Protein AF-E0IGD2-F1 (afdb_monomer_lite)

Structure (mmCIF, N/CA/C/O backbone):
data_AF-E0IGD2-F1
#
_entry.id   AF-E0IGD2-F1
#
loop_
_atom_site.group_PDB
_atom_site.id
_atom_site.type_symbol
_atom_site.label_atom_id
_atom_site.label_alt_id
_atom_site.label_comp_id
_atom_site.label_asym_id
_atom_site.label_entity_id
_atom_site.label_seq_id
_atom_site.pdbx_PDB_ins_code
_atom_site.Cartn_x
_atom_site.Cartn_y
_atom_site.Cartn_z
_atom_site.occupancy
_atom_site.B_iso_or_equiv
_atom_site.auth_seq_id
_atom_site.auth_comp_id
_atom_site.auth_asym_id
_atom_site.auth_atom_id
_atom_site.pdbx_PDB_model_num
ATOM 1 N N . MET A 1 1 ? -16.312 -42.643 -70.139 1.00 35.12 1 MET A N 1
ATOM 2 C CA . MET A 1 1 ? -14.926 -42.172 -70.344 1.00 35.12 1 MET A CA 1
ATOM 3 C C . MET A 1 1 ? -14.682 -41.000 -69.402 1.00 35.12 1 MET A C 1
ATOM 5 O O . MET A 1 1 ? -15.351 -39.991 -69.538 1.00 35.12 1 MET A O 1
ATOM 9 N N . ASN A 1 2 ? -13.821 -41.225 -68.406 1.00 37.69 2 ASN A N 1
ATOM 10 C CA . ASN A 1 2 ? -13.177 -40.308 -67.450 1.00 37.69 2 ASN A CA 1
ATOM 11 C C . ASN A 1 2 ? -13.728 -38.874 -67.311 1.00 37.69 2 ASN A C 1
ATOM 13 O O . ASN A 1 2 ? -13.378 -37.998 -68.099 1.00 37.69 2 ASN A O 1
ATOM 17 N N . SER A 1 3 ? -14.464 -38.609 -66.223 1.00 35.75 3 SER A N 1
ATOM 18 C CA . SER A 1 3 ? -14.686 -37.248 -65.721 1.00 35.75 3 SER A CA 1
ATOM 19 C C . SER A 1 3 ? -13.636 -36.893 -64.667 1.00 35.75 3 SER A C 1
ATOM 21 O O . SER A 1 3 ? -13.507 -37.558 -63.639 1.00 35.75 3 SER A O 1
ATOM 23 N N . LYS A 1 4 ? -12.889 -35.830 -64.954 1.00 35.38 4 LYS A N 1
ATOM 24 C CA . LYS A 1 4 ? -11.957 -35.152 -64.055 1.00 35.38 4 LYS A CA 1
ATOM 25 C C . LYS A 1 4 ? -12.714 -34.384 -62.957 1.00 35.38 4 LYS A C 1
ATOM 27 O O . LYS A 1 4 ? -13.709 -33.734 -63.250 1.00 35.38 4 LYS A O 1
ATOM 32 N N . SER A 1 5 ? -12.202 -34.517 -61.732 1.00 37.16 5 SER A N 1
ATOM 33 C CA . SER A 1 5 ? -12.116 -33.540 -60.628 1.00 37.16 5 SER A CA 1
ATOM 34 C C . SER A 1 5 ? -13.157 -32.416 -60.494 1.00 37.16 5 SER A C 1
ATOM 36 O O . SER A 1 5 ? -13.183 -31.500 -61.307 1.00 37.16 5 SER A O 1
ATOM 38 N N . ALA A 1 6 ? -13.837 -32.387 -59.338 1.00 32.53 6 ALA A N 1
ATOM 39 C CA . ALA A 1 6 ? -13.852 -31.255 -58.393 1.00 32.53 6 ALA A CA 1
ATOM 40 C C . ALA A 1 6 ? -14.687 -31.608 -57.142 1.00 32.53 6 ALA A C 1
ATOM 42 O O . ALA A 1 6 ? -15.872 -31.906 -57.252 1.00 32.53 6 ALA A O 1
ATOM 43 N N . VAL A 1 7 ? -14.079 -31.539 -55.955 1.00 34.47 7 VAL A N 1
ATOM 44 C CA . VAL A 1 7 ? -14.772 -31.429 -54.658 1.00 34.47 7 VAL A CA 1
ATOM 45 C C . VAL A 1 7 ? -14.242 -30.156 -53.998 1.00 34.47 7 VAL A C 1
ATOM 47 O O . VAL A 1 7 ? -13.022 -30.056 -53.847 1.00 34.47 7 VAL A O 1
ATOM 50 N N . PRO A 1 8 ? -15.087 -29.183 -53.609 1.00 38.03 8 PRO A N 1
ATOM 51 C CA . PRO A 1 8 ? -14.659 -28.076 -52.775 1.00 38.03 8 PRO A CA 1
ATOM 52 C C . PRO A 1 8 ? -14.998 -28.320 -51.294 1.00 38.03 8 PRO A C 1
ATOM 54 O O . PRO A 1 8 ? -16.136 -28.601 -50.937 1.00 38.03 8 PRO A O 1
ATOM 57 N N . ILE A 1 9 ? -13.958 -28.183 -50.466 1.00 35.94 9 ILE A N 1
ATOM 58 C CA . ILE A 1 9 ? -13.888 -27.346 -49.255 1.00 35.94 9 ILE A CA 1
ATOM 59 C C . ILE A 1 9 ? -15.023 -27.509 -48.232 1.00 35.94 9 ILE A C 1
ATOM 61 O O . ILE A 1 9 ? -16.074 -26.885 -48.343 1.00 35.94 9 ILE A O 1
ATOM 65 N N . LEU A 1 10 ? -14.724 -28.228 -47.146 1.00 32.69 10 LEU A N 1
ATOM 66 C CA . LEU A 1 10 ? -15.356 -28.032 -45.838 1.00 32.69 10 LEU A CA 1
ATOM 67 C C . LEU A 1 10 ? -14.501 -28.687 -44.743 1.00 32.69 10 LEU A C 1
ATOM 69 O O . LEU A 1 10 ? -14.788 -29.809 -44.372 1.00 32.69 10 LEU A O 1
ATOM 73 N N . VAL A 1 11 ? -13.436 -28.017 -44.278 1.00 32.72 11 VAL A N 1
ATOM 74 C CA . VAL A 1 11 ? -12.922 -28.050 -42.885 1.00 32.72 11 VAL A CA 1
ATOM 75 C C . VAL A 1 11 ? -11.927 -26.886 -42.743 1.00 32.72 11 VAL A C 1
ATOM 77 O O . VAL A 1 11 ? -10.761 -27.003 -43.100 1.00 32.72 11 VAL A O 1
ATOM 80 N N . ALA A 1 12 ? -12.382 -25.748 -42.224 1.00 33.84 12 ALA A N 1
ATOM 81 C CA . ALA A 1 12 ? -11.517 -24.663 -41.756 1.00 33.84 12 ALA A CA 1
ATOM 82 C C . ALA A 1 12 ? -12.184 -23.997 -40.546 1.00 33.84 12 ALA A C 1
ATOM 84 O O . ALA A 1 12 ? -12.635 -22.858 -40.607 1.00 33.84 12 ALA A O 1
ATOM 85 N N . SER A 1 13 ? -12.360 -24.762 -39.463 1.00 35.75 13 SER A N 1
ATOM 86 C CA . SER A 1 13 ? -12.941 -24.245 -38.208 1.00 35.75 13 SER A CA 1
ATOM 87 C C . SER A 1 13 ? -12.467 -24.984 -36.947 1.00 35.75 13 SER A C 1
ATOM 89 O O . SER A 1 13 ? -13.083 -24.842 -35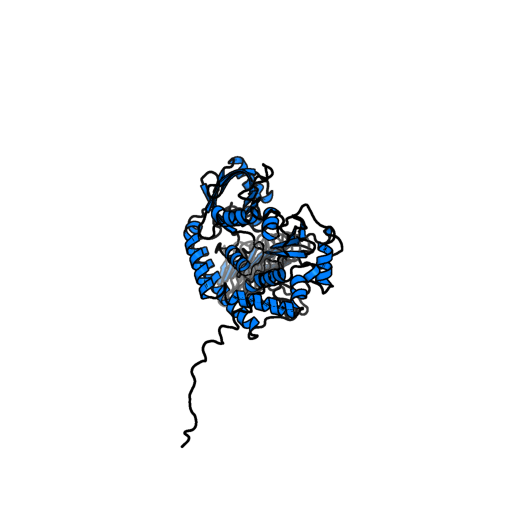.901 1.00 35.75 13 SER A O 1
ATOM 91 N N . MET A 1 14 ? -11.391 -25.781 -37.012 1.00 32.88 14 MET A N 1
ATOM 92 C CA . MET A 1 14 ? -10.919 -26.585 -35.864 1.00 32.88 14 MET A CA 1
ATOM 93 C C . MET A 1 14 ? -9.399 -26.544 -35.629 1.00 32.88 14 MET A C 1
ATOM 95 O O . MET A 1 14 ? -8.869 -27.399 -34.933 1.00 32.88 14 MET A O 1
ATOM 99 N N . ILE A 1 15 ? -8.682 -25.555 -36.177 1.00 36.12 15 ILE A N 1
ATOM 100 C CA . ILE A 1 15 ? -7.218 -25.434 -35.978 1.00 36.12 15 ILE A CA 1
ATOM 101 C C . ILE A 1 15 ? -6.814 -24.140 -35.239 1.00 36.12 15 ILE A C 1
ATOM 103 O O . ILE A 1 15 ? -5.686 -24.024 -34.780 1.00 36.12 15 ILE A O 1
ATOM 107 N N . ILE A 1 16 ? -7.741 -23.206 -34.989 1.00 35.41 16 ILE A N 1
ATOM 108 C CA . ILE A 1 16 ? -7.449 -21.991 -34.193 1.00 35.41 16 ILE A CA 1
ATOM 109 C C . ILE A 1 16 ? -7.621 -22.228 -32.675 1.00 35.41 16 ILE A C 1
ATOM 111 O O . ILE A 1 16 ? -7.078 -21.486 -31.867 1.00 35.41 16 ILE A O 1
ATOM 115 N N . ALA A 1 17 ? -8.270 -23.320 -32.258 1.00 33.97 17 ALA A N 1
ATOM 116 C CA . ALA A 1 17 ? -8.464 -23.652 -30.840 1.00 33.97 17 ALA A CA 1
ATOM 117 C C . ALA A 1 17 ? -7.280 -24.396 -30.180 1.00 33.97 17 ALA A C 1
ATOM 119 O O . ALA A 1 17 ? -7.358 -24.721 -29.001 1.00 33.97 17 ALA A O 1
ATOM 120 N N . LEU A 1 18 ? -6.190 -24.670 -30.909 1.00 32.34 18 LEU A N 1
ATOM 121 C CA . LEU A 1 18 ? -5.061 -25.472 -30.404 1.00 32.34 18 LEU A CA 1
ATOM 122 C C . LEU A 1 18 ? -3.780 -24.669 -30.121 1.00 32.34 18 LEU A C 1
ATOM 124 O O . LEU A 1 18 ? -2.793 -25.249 -29.686 1.00 32.34 18 LEU A O 1
ATOM 128 N N . ILE A 1 19 ? -3.800 -23.344 -30.314 1.00 36.00 19 ILE A N 1
ATOM 129 C CA . ILE A 1 19 ? -2.676 -22.449 -29.967 1.00 36.00 19 ILE A CA 1
ATOM 130 C C . ILE A 1 19 ? -2.958 -21.643 -28.680 1.00 36.00 19 ILE A C 1
ATOM 132 O O . ILE A 1 19 ? -2.028 -21.175 -28.037 1.00 36.00 19 ILE A O 1
ATOM 136 N N . ALA A 1 20 ? -4.209 -21.582 -28.207 1.00 34.19 20 ALA A N 1
ATOM 137 C CA . ALA A 1 20 ? -4.556 -20.950 -26.924 1.00 34.19 20 ALA A CA 1
ATOM 138 C C . ALA A 1 20 ? -4.336 -21.856 -25.689 1.00 34.19 20 ALA A C 1
ATOM 140 O O . ALA A 1 20 ? -4.453 -21.395 -24.561 1.00 34.19 20 ALA A O 1
ATOM 141 N N . GLY A 1 21 ? -4.023 -23.143 -25.886 1.00 33.94 21 GLY A N 1
ATOM 142 C CA . GLY A 1 21 ? -3.900 -24.137 -24.809 1.00 33.94 21 GLY A CA 1
ATOM 143 C C . GLY A 1 21 ? -2.474 -24.462 -24.355 1.00 33.94 21 GLY A C 1
ATOM 144 O O . GLY A 1 21 ? -2.315 -25.370 -23.554 1.00 33.94 21 GLY A O 1
ATOM 145 N N . ILE A 1 22 ? -1.444 -23.780 -24.871 1.00 35.38 22 ILE A N 1
ATOM 146 C CA . ILE A 1 22 ? -0.027 -24.080 -24.557 1.00 35.38 22 ILE A CA 1
ATOM 147 C C . ILE A 1 22 ? 0.655 -22.948 -23.755 1.00 35.38 22 ILE A C 1
ATOM 149 O O . ILE A 1 22 ? 1.781 -23.105 -23.303 1.00 35.38 22 ILE A O 1
ATOM 153 N N . VAL A 1 23 ? -0.038 -21.839 -23.467 1.00 35.22 23 VAL A N 1
ATOM 154 C CA . VAL A 1 23 ? 0.501 -20.744 -22.622 1.00 35.22 23 VAL A CA 1
ATOM 155 C C . VAL A 1 23 ? 0.047 -20.851 -21.150 1.00 35.22 23 VAL A C 1
ATOM 157 O O . VAL A 1 23 ? 0.435 -20.042 -20.321 1.00 35.22 23 VAL A O 1
ATOM 160 N N . LEU A 1 24 ? -0.727 -21.880 -20.779 1.00 36.91 24 LEU A N 1
ATOM 161 C CA . LEU A 1 24 ? -1.252 -22.056 -19.410 1.00 36.91 24 LEU A CA 1
ATOM 162 C C . LEU A 1 24 ? -0.519 -23.107 -18.552 1.00 36.91 24 LEU A C 1
ATOM 164 O O . LEU A 1 24 ? -0.834 -23.231 -17.374 1.00 36.91 24 LEU A O 1
ATOM 168 N N . ASP A 1 25 ? 0.491 -23.806 -19.080 1.00 32.25 25 ASP A N 1
ATOM 169 C CA . ASP A 1 25 ? 1.256 -24.824 -18.325 1.00 32.25 25 ASP A CA 1
ATOM 170 C C . ASP A 1 25 ? 2.549 -24.287 -17.670 1.00 32.25 25 ASP A C 1
ATOM 172 O O . ASP A 1 25 ? 3.345 -25.047 -17.124 1.00 32.25 25 ASP A O 1
ATOM 176 N N . GLY A 1 26 ? 2.762 -22.966 -17.666 1.00 30.45 26 GLY A N 1
ATOM 177 C CA . GLY A 1 26 ? 3.883 -22.328 -16.958 1.00 30.45 26 GLY A CA 1
ATOM 178 C C . GLY A 1 26 ? 3.660 -22.113 -15.454 1.00 30.45 26 GLY A C 1
ATOM 179 O O . GLY A 1 26 ? 4.581 -21.688 -14.765 1.00 30.45 26 GLY A O 1
ATOM 180 N N . TRP A 1 27 ? 2.457 -22.385 -14.935 1.00 33.22 27 TRP A N 1
ATOM 181 C CA . TRP A 1 27 ? 2.048 -22.067 -13.554 1.00 33.22 27 TRP A CA 1
ATOM 182 C C . TRP A 1 27 ? 1.822 -23.296 -12.659 1.00 33.22 27 TRP A C 1
ATOM 184 O O . TRP A 1 27 ? 1.143 -23.217 -11.638 1.00 33.22 27 TRP A O 1
ATOM 194 N N . ALA A 1 28 ? 2.427 -24.436 -12.992 1.00 33.81 28 ALA A N 1
ATOM 195 C CA . ALA A 1 28 ? 2.519 -25.578 -12.088 1.00 33.81 28 ALA A CA 1
ATOM 196 C C . ALA A 1 28 ? 3.987 -25.802 -11.703 1.00 33.81 28 ALA A C 1
ATOM 198 O O . ALA A 1 28 ? 4.751 -26.443 -12.426 1.00 33.81 28 ALA A O 1
ATOM 199 N N . ARG A 1 29 ? 4.391 -25.250 -10.552 1.00 36.94 29 ARG A N 1
ATOM 200 C CA . ARG A 1 29 ? 5.671 -25.566 -9.907 1.00 36.94 29 ARG A CA 1
ATOM 201 C C . ARG A 1 29 ? 5.801 -27.085 -9.755 1.00 36.94 29 ARG A C 1
ATOM 203 O O . ARG A 1 29 ? 4.914 -27.745 -9.213 1.00 36.94 29 ARG A O 1
ATOM 210 N N . GLY A 1 30 ? 6.928 -27.620 -10.223 1.00 31.67 30 GLY A N 1
ATOM 211 C CA . GLY A 1 30 ? 7.326 -28.998 -9.985 1.00 31.67 30 GLY A CA 1
ATOM 212 C C . GLY A 1 30 ? 7.478 -29.247 -8.490 1.00 31.67 30 GLY A C 1
ATOM 213 O O . GLY A 1 30 ? 8.419 -28.768 -7.866 1.00 31.67 30 GLY A O 1
ATOM 214 N N . THR A 1 31 ? 6.555 -30.012 -7.920 1.00 35.88 31 THR A N 1
ATOM 215 C CA . THR A 1 31 ? 6.729 -30.617 -6.605 1.00 35.88 31 THR A CA 1
ATOM 216 C C . THR A 1 31 ? 7.456 -31.940 -6.808 1.00 35.88 31 THR A C 1
ATOM 218 O O . THR A 1 31 ? 6.915 -32.917 -7.325 1.00 35.88 31 THR A O 1
ATOM 221 N N . GLY A 1 32 ? 8.742 -31.950 -6.456 1.00 31.61 32 GLY A N 1
ATOM 222 C CA . GLY A 1 32 ? 9.451 -33.189 -6.182 1.00 31.61 32 GLY A CA 1
ATOM 223 C C . GLY A 1 32 ? 8.779 -33.849 -4.986 1.00 31.61 32 GLY A C 1
ATOM 224 O O . GLY A 1 32 ? 8.834 -33.334 -3.874 1.00 31.61 32 GLY A O 1
ATOM 225 N N . ASP A 1 33 ? 8.089 -34.953 -5.243 1.00 35.50 33 ASP A N 1
ATOM 226 C CA . ASP A 1 33 ? 7.346 -35.704 -4.246 1.00 35.50 33 ASP A CA 1
ATOM 227 C C . ASP A 1 33 ? 8.319 -36.264 -3.192 1.00 35.50 33 ASP A C 1
ATOM 229 O O . ASP A 1 33 ? 9.166 -37.121 -3.460 1.00 35.50 33 ASP A O 1
ATOM 233 N N . SER A 1 34 ? 8.236 -35.738 -1.977 1.00 33.06 34 SER A N 1
ATOM 234 C CA . SER A 1 34 ? 8.776 -36.357 -0.771 1.00 33.06 34 SER A CA 1
ATOM 235 C C . SER A 1 34 ? 7.765 -36.122 0.334 1.00 33.06 34 SER A C 1
ATOM 237 O O . SER A 1 34 ? 7.764 -35.105 1.020 1.00 33.06 34 SER A O 1
ATOM 239 N N . ALA A 1 35 ? 6.848 -37.080 0.442 1.00 36.38 35 ALA A N 1
ATOM 240 C CA . ALA A 1 35 ? 5.792 -37.114 1.432 1.00 36.38 35 ALA A CA 1
ATOM 241 C C . ALA A 1 35 ? 6.353 -36.983 2.859 1.00 36.38 35 ALA A C 1
ATOM 243 O O . ALA A 1 35 ? 6.870 -37.941 3.436 1.00 36.38 35 ALA A O 1
ATOM 244 N N . VAL A 1 36 ? 6.173 -35.800 3.448 1.00 32.00 36 VAL A N 1
ATOM 245 C CA . VAL A 1 36 ? 6.144 -35.600 4.897 1.00 32.00 36 VAL A CA 1
ATOM 246 C C . VAL A 1 36 ? 4.696 -35.305 5.274 1.00 32.00 36 VAL A C 1
ATOM 248 O O . VAL A 1 36 ? 4.068 -34.365 4.793 1.00 32.00 36 VAL A O 1
ATOM 251 N N . SER A 1 37 ? 4.133 -36.170 6.110 1.00 36.16 37 SER A N 1
ATOM 252 C CA . SER A 1 37 ? 2.751 -36.120 6.577 1.00 36.16 37 SER A CA 1
ATOM 253 C C . SER A 1 37 ? 2.512 -34.932 7.524 1.00 36.16 37 SER A C 1
ATOM 255 O O . SER A 1 37 ? 2.534 -35.102 8.743 1.00 36.16 37 SER A O 1
ATOM 257 N N . GLY A 1 38 ? 2.280 -33.742 6.962 1.00 32.19 38 GLY A N 1
ATOM 258 C CA . GLY A 1 38 ? 1.863 -32.530 7.690 1.00 32.19 38 GLY A CA 1
ATOM 259 C C . GLY A 1 38 ? 0.858 -31.626 6.951 1.00 32.19 38 GLY A C 1
ATOM 260 O O . GLY A 1 38 ? 0.376 -30.658 7.525 1.00 32.19 38 GLY A O 1
ATOM 261 N N . GLY A 1 39 ? 0.497 -31.936 5.699 1.00 30.78 39 GLY A N 1
ATOM 262 C CA . GLY A 1 39 ? -0.170 -30.996 4.781 1.00 30.78 39 GLY A CA 1
ATOM 263 C C . GLY A 1 39 ? -1.682 -30.769 4.936 1.00 30.78 39 GLY A C 1
ATOM 264 O O . GLY A 1 39 ? -2.257 -30.035 4.140 1.00 30.78 39 GLY A O 1
ATOM 265 N N . THR A 1 40 ? -2.363 -31.372 5.914 1.00 38.41 40 THR A N 1
ATOM 266 C CA . THR A 1 40 ? -3.832 -31.261 6.041 1.00 38.41 40 THR A CA 1
ATOM 267 C C . THR A 1 40 ? -4.317 -30.069 6.881 1.00 38.41 40 THR A C 1
ATOM 269 O O . THR A 1 40 ? -5.513 -29.795 6.877 1.00 38.41 40 THR A O 1
ATOM 272 N N . SER A 1 41 ? -3.437 -29.345 7.587 1.00 54.59 41 SER A N 1
ATOM 273 C CA . SER A 1 41 ? -3.819 -28.245 8.496 1.00 54.59 41 SER A CA 1
ATOM 274 C C . SER A 1 41 ? -3.739 -26.839 7.877 1.00 54.59 41 SER A C 1
ATOM 276 O O . SER A 1 41 ? -4.621 -26.023 8.126 1.00 54.59 41 SER A O 1
ATOM 278 N N . ALA A 1 42 ? -2.734 -26.538 7.046 1.00 53.31 42 ALA A N 1
ATOM 279 C CA . ALA A 1 42 ? -2.535 -25.186 6.496 1.00 53.31 42 ALA A CA 1
ATOM 280 C C . ALA A 1 42 ? -3.573 -24.801 5.419 1.00 53.31 42 ALA A C 1
ATOM 282 O O . ALA A 1 42 ? -4.093 -23.682 5.417 1.00 53.31 42 ALA A O 1
ATOM 283 N N . ALA A 1 43 ? -3.938 -25.744 4.542 1.00 52.31 43 ALA A N 1
ATOM 284 C CA . ALA A 1 43 ? -4.973 -25.533 3.527 1.00 52.31 43 ALA A CA 1
ATOM 285 C C . ALA A 1 43 ? -6.368 -25.343 4.157 1.00 52.31 43 ALA A C 1
ATOM 287 O O . ALA A 1 43 ? -7.087 -24.416 3.793 1.00 52.31 43 ALA A O 1
ATOM 288 N N . ALA A 1 44 ? -6.706 -26.146 5.174 1.00 52.81 44 ALA A N 1
ATOM 289 C CA . ALA A 1 44 ? -7.969 -26.034 5.909 1.00 52.81 44 ALA A CA 1
ATOM 290 C C . ALA A 1 44 ? -8.102 -24.691 6.654 1.00 52.81 44 ALA A C 1
ATOM 292 O O . ALA A 1 44 ? -9.181 -24.101 6.669 1.00 52.81 44 ALA A O 1
ATOM 293 N N . ASN A 1 45 ? -7.003 -24.170 7.213 1.00 74.06 45 ASN A N 1
ATOM 294 C CA . ASN A 1 45 ? -6.990 -22.842 7.830 1.00 74.06 45 ASN A CA 1
ATOM 295 C C . ASN A 1 45 ? -7.175 -21.726 6.787 1.00 74.06 45 ASN A C 1
ATOM 297 O O . ASN A 1 45 ? -7.811 -20.721 7.076 1.00 74.06 45 ASN A O 1
ATOM 301 N N . THR A 1 46 ? -6.666 -21.894 5.562 1.00 79.25 46 THR A N 1
ATOM 302 C CA . THR A 1 46 ? -6.793 -20.877 4.502 1.00 79.25 46 THR A CA 1
ATOM 303 C C . THR A 1 46 ? -8.249 -20.667 4.086 1.00 79.25 46 THR A C 1
ATOM 305 O O . THR A 1 46 ? -8.706 -19.526 4.059 1.00 79.25 46 THR A O 1
ATOM 308 N N . GLU A 1 47 ? -8.985 -21.751 3.829 1.00 85.12 47 GLU A N 1
ATOM 309 C CA . GLU A 1 47 ? -10.408 -21.685 3.464 1.00 85.12 47 GLU A CA 1
ATOM 310 C C . GLU A 1 47 ? -11.263 -21.094 4.593 1.00 85.12 47 GLU A C 1
ATOM 312 O O . GLU A 1 47 ? -12.146 -20.273 4.347 1.00 85.12 47 GLU A O 1
ATOM 317 N N . GLN A 1 48 ? -10.974 -21.467 5.845 1.00 89.25 48 GLN A N 1
ATOM 318 C CA . GLN A 1 48 ? -11.650 -20.895 7.011 1.00 89.25 48 GLN A CA 1
ATOM 319 C C . GLN A 1 48 ? -11.397 -19.395 7.134 1.00 89.25 48 GLN A C 1
ATOM 321 O O . GLN A 1 48 ? -12.326 -18.637 7.397 1.00 89.25 48 GLN A O 1
ATOM 326 N N . LEU A 1 49 ? -10.167 -18.935 6.892 1.00 93.88 49 LEU A N 1
ATOM 327 C CA . LEU A 1 49 ? -9.875 -17.506 6.893 1.00 93.88 49 LEU A CA 1
ATOM 328 C C . LEU A 1 49 ? -10.674 -16.753 5.832 1.00 93.88 49 LEU A C 1
ATOM 330 O O . LEU A 1 49 ? -11.181 -15.681 6.142 1.00 93.88 49 LEU A O 1
ATOM 334 N N . ASP A 1 50 ? -10.847 -17.299 4.630 1.00 93.38 50 ASP A N 1
ATOM 335 C CA . ASP A 1 50 ? -11.627 -16.644 3.570 1.00 93.38 50 ASP A CA 1
ATOM 336 C C . ASP A 1 50 ? -13.138 -16.626 3.856 1.00 93.38 50 ASP A C 1
ATOM 338 O O . ASP A 1 50 ? -13.836 -15.697 3.450 1.00 93.38 50 ASP A O 1
ATOM 342 N N . HIS A 1 51 ? -13.647 -17.615 4.596 1.00 92.50 51 HIS A N 1
ATOM 343 C CA . HIS A 1 51 ? -15.067 -17.714 4.942 1.00 92.50 51 HIS A CA 1
ATOM 344 C C . HIS A 1 51 ? -15.451 -16.974 6.237 1.00 92.50 51 HIS A C 1
ATOM 346 O O . HIS A 1 51 ? -16.559 -16.435 6.337 1.00 92.50 51 HIS A O 1
ATOM 352 N N . ASP A 1 52 ? -14.555 -16.935 7.226 1.00 94.62 52 ASP A N 1
ATOM 353 C CA . ASP A 1 52 ? -14.868 -16.464 8.579 1.00 94.62 52 ASP A CA 1
ATOM 354 C C . ASP A 1 52 ? -14.200 -15.129 8.935 1.00 94.62 52 ASP A C 1
ATOM 356 O O . ASP A 1 52 ? -14.740 -14.391 9.760 1.00 94.62 52 ASP A O 1
ATOM 360 N N . VAL A 1 53 ? -13.064 -14.780 8.318 1.00 96.62 53 VAL A N 1
ATOM 361 C CA . VAL A 1 53 ? -12.298 -13.565 8.657 1.00 96.62 53 VAL A CA 1
ATOM 362 C C . VAL A 1 53 ? -12.282 -12.581 7.487 1.00 96.62 53 VAL A C 1
ATOM 364 O O . VAL A 1 53 ? -12.794 -11.465 7.582 1.00 96.62 53 VAL A O 1
ATOM 367 N N . PHE A 1 54 ? -11.742 -13.005 6.349 1.00 97.44 54 PHE A N 1
ATOM 368 C CA . PHE A 1 54 ? -11.502 -12.184 5.170 1.00 97.44 54 PHE A CA 1
ATOM 369 C C . PHE A 1 54 ? -12.565 -12.366 4.084 1.00 97.44 54 PHE A C 1
ATOM 371 O O . PHE A 1 54 ? -12.261 -12.549 2.906 1.00 97.44 54 PHE A O 1
ATOM 378 N N . VAL A 1 55 ? -13.831 -12.262 4.488 1.00 96.69 55 VAL A N 1
ATOM 379 C CA . VAL A 1 55 ? -14.971 -12.468 3.591 1.00 96.69 55 VAL A CA 1
ATOM 380 C C . VAL A 1 55 ? -15.076 -11.344 2.558 1.00 96.69 55 VAL A C 1
ATOM 382 O O . VAL A 1 55 ? -15.139 -10.167 2.910 1.00 96.69 55 VAL A O 1
ATOM 385 N N . LYS A 1 56 ? -15.090 -11.698 1.268 1.00 93.38 56 LYS A N 1
ATOM 386 C CA . LYS A 1 56 ? -15.030 -10.730 0.155 1.00 93.38 56 LYS A CA 1
ATOM 387 C C . LYS A 1 56 ? -16.391 -10.222 -0.320 1.00 93.38 56 LYS A C 1
ATOM 389 O O . LYS A 1 56 ? -16.450 -9.185 -0.977 1.00 93.38 56 LYS A O 1
ATOM 394 N N . ASP A 1 57 ? -17.467 -10.957 -0.047 1.00 93.75 57 ASP A N 1
ATOM 395 C CA . ASP A 1 57 ? -18.814 -10.696 -0.572 1.00 93.75 57 ASP A CA 1
ATOM 396 C C . ASP A 1 57 ? -19.786 -10.101 0.463 1.00 93.75 57 ASP A C 1
ATOM 398 O O . ASP A 1 57 ? -20.925 -9.777 0.127 1.00 93.75 57 ASP A O 1
ATOM 402 N N . LYS A 1 58 ? -19.334 -9.901 1.707 1.00 96.19 58 LYS A N 1
ATOM 403 C CA . LYS A 1 58 ? -20.073 -9.205 2.768 1.00 96.19 58 LYS A CA 1
ATOM 404 C C . LYS A 1 58 ? -19.124 -8.410 3.664 1.00 96.19 58 LYS A C 1
ATOM 406 O O . LYS A 1 58 ? -17.958 -8.761 3.810 1.00 96.19 58 LYS A O 1
ATOM 411 N N . VAL A 1 59 ? -19.651 -7.378 4.315 1.00 98.19 59 VAL A N 1
ATOM 412 C CA . VAL A 1 59 ? -18.958 -6.674 5.403 1.00 98.19 59 VAL A CA 1
ATOM 413 C C . VAL A 1 59 ? -19.221 -7.422 6.708 1.00 98.19 59 VAL A C 1
ATOM 415 O O . VAL A 1 59 ? -20.377 -7.722 7.013 1.00 98.19 59 VAL A O 1
ATOM 418 N N . VAL A 1 60 ? -18.171 -7.732 7.471 1.00 97.75 60 VAL A N 1
ATOM 419 C CA . VAL A 1 60 ? -18.301 -8.406 8.777 1.00 97.75 60 VAL A CA 1
ATOM 420 C C . VAL A 1 60 ? -18.087 -7.440 9.937 1.00 97.75 60 VAL A C 1
ATOM 422 O O . VAL A 1 60 ? -17.440 -6.404 9.794 1.00 97.75 60 VAL A O 1
ATOM 425 N N . ASP A 1 61 ? -18.619 -7.783 11.105 1.00 98.50 61 ASP A N 1
ATOM 426 C CA . ASP A 1 61 ? -18.479 -6.954 12.299 1.00 98.50 61 ASP A CA 1
ATOM 427 C C . ASP A 1 61 ? -17.293 -7.414 13.154 1.00 98.50 61 ASP A C 1
ATOM 429 O O . ASP A 1 61 ? -17.122 -8.604 13.435 1.00 98.50 61 ASP A O 1
ATOM 433 N N . VAL A 1 62 ? -16.512 -6.446 13.627 1.00 98.81 62 VAL A N 1
ATOM 434 C CA . VAL A 1 62 ? -15.454 -6.621 14.623 1.00 98.81 62 VAL A CA 1
ATOM 435 C C . VAL A 1 62 ? -15.855 -5.834 15.860 1.00 98.81 62 VAL A C 1
ATOM 437 O O . VAL A 1 62 ? -15.797 -4.605 15.869 1.00 98.81 62 VAL A O 1
ATOM 440 N N . LYS A 1 63 ? -16.290 -6.533 16.910 1.00 98.88 63 LYS A N 1
ATOM 441 C CA . LYS A 1 63 ? -16.740 -5.906 18.158 1.00 98.88 63 LYS A CA 1
ATOM 442 C C . LYS A 1 63 ? -15.643 -5.987 19.203 1.00 98.88 63 LYS A C 1
ATOM 444 O O . LYS A 1 63 ? -15.188 -7.070 19.553 1.00 98.88 63 LYS A O 1
ATOM 449 N N . ILE A 1 64 ? -15.248 -4.838 19.720 1.00 98.88 64 ILE A N 1
ATOM 450 C CA . ILE A 1 64 ? -14.145 -4.667 20.654 1.00 98.88 64 ILE A CA 1
ATOM 451 C C . ILE A 1 64 ? -14.739 -4.196 21.977 1.00 98.88 64 ILE A C 1
ATOM 453 O O . ILE A 1 64 ? -15.410 -3.169 22.037 1.00 98.88 64 ILE A O 1
ATOM 457 N N . THR A 1 65 ? -14.519 -4.966 23.036 1.00 98.88 65 THR A N 1
ATOM 458 C CA . THR A 1 65 ? -14.881 -4.600 24.408 1.00 98.88 65 THR A CA 1
ATOM 459 C C . THR A 1 65 ? -13.602 -4.307 25.173 1.00 98.88 65 THR A C 1
ATOM 461 O O . THR A 1 65 ? -12.748 -5.181 25.313 1.00 98.88 65 THR A O 1
ATOM 464 N N . ILE A 1 66 ? -13.462 -3.076 25.643 1.00 98.81 66 ILE A N 1
ATOM 465 C CA . ILE A 1 66 ? -12.255 -2.558 26.290 1.00 98.81 66 ILE A CA 1
ATOM 466 C C . ILE A 1 66 ? -12.664 -1.608 27.414 1.00 98.81 66 ILE A C 1
ATOM 468 O O . ILE A 1 66 ? -13.700 -0.946 27.325 1.00 98.81 66 ILE A O 1
ATOM 472 N N . ASP A 1 67 ? -11.858 -1.541 28.472 1.00 98.62 67 ASP A N 1
ATOM 473 C CA . ASP A 1 67 ? -12.046 -0.539 29.518 1.00 98.62 67 ASP A CA 1
ATOM 474 C C . ASP A 1 67 ? -12.092 0.877 28.892 1.00 98.62 67 ASP A C 1
ATOM 476 O O . ASP A 1 67 ? -11.188 1.226 28.123 1.00 98.62 67 ASP A O 1
ATOM 480 N N . PRO A 1 68 ? -13.148 1.678 29.138 1.00 98.44 68 PRO A N 1
ATOM 481 C CA . PRO A 1 68 ? -13.288 2.993 28.518 1.00 98.44 68 PRO A CA 1
ATOM 482 C C . PRO A 1 68 ? -12.124 3.947 28.807 1.00 98.44 68 PRO A C 1
ATOM 484 O O . PRO A 1 68 ? -11.749 4.710 27.917 1.00 98.44 68 PRO A O 1
ATOM 487 N N . ASP A 1 69 ? -11.530 3.882 30.002 1.00 98.50 69 ASP A N 1
ATOM 488 C CA . ASP A 1 69 ? -10.413 4.745 30.387 1.00 98.50 69 ASP A CA 1
ATOM 489 C C . ASP A 1 69 ? -9.125 4.306 29.671 1.00 98.50 69 ASP A C 1
ATOM 491 O O . ASP A 1 69 ? -8.368 5.149 29.189 1.00 98.50 69 ASP A O 1
ATOM 495 N N . GLU A 1 70 ? -8.898 2.996 29.512 1.00 98.44 70 GLU A N 1
ATOM 496 C CA . GLU A 1 70 ? -7.775 2.472 28.716 1.00 98.44 70 GLU A CA 1
ATOM 497 C C . GLU A 1 70 ? -7.920 2.808 27.227 1.00 98.44 70 GLU A C 1
ATOM 499 O O . GLU A 1 70 ? -6.937 3.164 26.571 1.00 98.44 70 GLU A O 1
ATOM 504 N N . PHE A 1 71 ? -9.140 2.731 26.681 1.00 98.31 71 PHE A N 1
ATOM 505 C CA . PHE A 1 71 ? -9.402 3.125 25.297 1.00 98.31 71 PHE A CA 1
ATOM 506 C C . PHE A 1 71 ? -9.151 4.618 25.097 1.00 98.31 71 PHE A C 1
ATOM 508 O O . PHE A 1 71 ? -8.425 4.988 24.176 1.00 98.31 71 PHE A O 1
ATOM 515 N N . GLN A 1 72 ? -9.676 5.469 25.982 1.00 97.75 72 GLN A N 1
ATOM 516 C CA . GLN A 1 72 ? -9.429 6.907 25.915 1.00 97.75 72 GLN A CA 1
ATOM 517 C C . GLN A 1 72 ? -7.937 7.225 26.070 1.00 97.75 72 GLN A C 1
ATOM 519 O O . GLN A 1 72 ? -7.393 7.993 25.282 1.00 97.75 72 GLN A O 1
ATOM 524 N N . SER A 1 73 ? -7.245 6.570 27.006 1.00 98.12 73 SER A N 1
ATOM 525 C CA . SER A 1 73 ? -5.798 6.714 27.191 1.00 98.12 73 SER A CA 1
ATOM 526 C C . SER A 1 73 ? -5.011 6.354 25.927 1.00 98.12 73 SER A C 1
ATOM 528 O O . SER A 1 73 ? -4.072 7.067 25.563 1.00 98.12 73 SER A O 1
ATOM 530 N N . MET A 1 74 ? -5.409 5.288 25.225 1.00 98.19 74 MET A N 1
ATOM 531 C CA . MET A 1 74 ? -4.822 4.909 23.940 1.00 98.19 74 MET A CA 1
ATOM 532 C C . MET A 1 74 ? -5.043 5.987 22.870 1.00 98.19 74 MET A C 1
ATOM 534 O O . MET A 1 74 ? -4.130 6.239 22.089 1.00 98.19 74 MET A O 1
ATOM 538 N N . LEU A 1 75 ? -6.214 6.632 22.820 1.00 96.88 75 LEU A N 1
ATOM 539 C CA . LEU A 1 75 ? -6.482 7.713 21.863 1.00 96.88 75 LEU A CA 1
ATOM 540 C C . LEU A 1 75 ? -5.695 8.988 22.199 1.00 96.88 75 LEU A C 1
ATOM 542 O O . LEU A 1 75 ? -5.069 9.570 21.314 1.00 96.88 75 LEU A O 1
ATOM 546 N N . ASP A 1 76 ? -5.662 9.379 23.473 1.00 96.44 76 ASP A N 1
ATOM 547 C CA . ASP A 1 76 ? -4.934 10.560 23.954 1.00 96.44 76 ASP A CA 1
ATOM 548 C C . ASP A 1 76 ? -3.418 10.427 23.733 1.00 96.44 76 ASP A C 1
ATOM 550 O O . ASP A 1 76 ? -2.717 11.413 23.503 1.00 96.44 76 ASP A O 1
ATOM 554 N N . ASN A 1 77 ? -2.911 9.191 23.764 1.00 97.12 77 ASN A N 1
ATOM 555 C CA . ASN A 1 77 ? -1.503 8.856 23.566 1.00 97.12 77 ASN A CA 1
ATOM 556 C C . ASN A 1 77 ? -1.277 8.057 22.275 1.00 97.12 77 ASN A C 1
ATOM 558 O O . ASN A 1 77 ? -0.355 7.245 22.204 1.00 97.12 77 ASN A O 1
ATOM 562 N N . ALA A 1 78 ? -2.084 8.290 21.234 1.00 97.25 78 ALA A N 1
ATOM 563 C CA . ALA A 1 78 ? -2.101 7.467 20.021 1.00 97.25 78 ALA A CA 1
ATOM 564 C C . ALA A 1 78 ? -0.725 7.279 19.354 1.00 97.25 78 ALA A C 1
ATOM 566 O O . ALA A 1 78 ? -0.455 6.212 18.801 1.00 97.25 78 ALA A O 1
ATOM 567 N N . SER A 1 79 ? 0.163 8.277 19.422 1.00 96.75 79 SER A N 1
ATOM 568 C CA . SER A 1 79 ? 1.529 8.198 18.874 1.00 96.75 79 SER A CA 1
ATOM 569 C C . SER A 1 79 ? 2.453 7.228 19.618 1.00 96.75 79 SER A C 1
ATOM 571 O O . SER A 1 79 ? 3.504 6.881 19.088 1.00 96.75 79 SER A O 1
ATOM 573 N N . ALA A 1 80 ? 2.106 6.820 20.842 1.00 97.44 80 ALA A N 1
ATOM 574 C CA . ALA A 1 80 ? 2.893 5.865 21.618 1.00 97.44 80 ALA A CA 1
ATOM 575 C C . ALA A 1 80 ? 2.735 4.426 21.104 1.00 97.44 80 ALA A C 1
ATOM 577 O O . ALA A 1 80 ? 3.598 3.596 21.377 1.00 97.44 80 ALA A O 1
ATOM 578 N N . GLU A 1 81 ? 1.656 4.136 20.363 1.00 97.81 81 GLU A N 1
ATOM 579 C CA . GLU A 1 81 ? 1.354 2.799 19.839 1.00 97.81 81 GLU A CA 1
ATOM 580 C C . GLU A 1 81 ? 1.416 1.709 20.937 1.00 97.81 81 GLU A C 1
ATOM 582 O O . GLU A 1 81 ? 1.901 0.600 20.712 1.00 97.81 81 GLU A O 1
ATOM 587 N N . GLU A 1 82 ? 0.936 2.022 22.144 1.00 98.06 82 GLU A N 1
ATOM 588 C CA . GLU A 1 82 ? 0.922 1.093 23.278 1.00 98.06 82 GLU A CA 1
ATOM 589 C C . GLU A 1 82 ? -0.252 0.114 23.161 1.00 98.06 82 GLU A C 1
ATOM 591 O O . GLU A 1 82 ? -1.390 0.520 22.914 1.00 98.06 82 GLU A O 1
ATOM 596 N N . PHE A 1 83 ? 0.017 -1.181 23.346 1.00 98.56 83 PHE A N 1
ATOM 597 C CA . PHE A 1 83 ? -1.032 -2.196 23.392 1.00 98.56 83 PHE A CA 1
ATOM 598 C C . PHE A 1 83 ? -1.850 -2.108 24.677 1.00 98.56 83 PHE A C 1
ATOM 600 O O . PHE A 1 83 ? -1.302 -2.076 25.779 1.00 98.56 83 PHE A O 1
ATOM 607 N N . LYS A 1 84 ? -3.172 -2.150 24.510 1.00 98.56 84 LYS A N 1
ATOM 608 C CA . LYS A 1 84 ? -4.167 -2.338 25.563 1.00 98.56 84 LYS A CA 1
ATOM 609 C C . LYS A 1 84 ? -4.850 -3.694 25.395 1.00 98.56 84 LYS A C 1
ATOM 611 O O . LYS A 1 84 ? -5.033 -4.167 24.275 1.00 98.56 84 LYS A O 1
ATOM 616 N N . SER A 1 85 ? -5.243 -4.322 26.501 1.00 98.56 85 SER A N 1
ATOM 617 C CA . SER A 1 85 ? -5.990 -5.585 26.478 1.00 98.56 85 SER A CA 1
ATOM 618 C C . SER A 1 85 ? -7.471 -5.329 26.219 1.00 98.56 85 SER A C 1
ATOM 620 O O . SER A 1 85 ? -8.096 -4.522 26.904 1.00 98.56 85 SER A O 1
ATOM 622 N N . ALA A 1 86 ? -8.048 -6.075 25.283 1.00 98.75 86 ALA A N 1
ATOM 623 C CA . ALA A 1 86 ? -9.463 -6.046 24.948 1.00 98.75 86 ALA A CA 1
ATOM 624 C C . ALA A 1 86 ? -10.002 -7.465 24.722 1.00 98.75 86 ALA A C 1
ATOM 626 O O . ALA A 1 86 ? -9.259 -8.414 24.474 1.00 98.75 86 ALA A O 1
ATOM 627 N N . THR A 1 87 ? -11.319 -7.601 24.772 1.00 98.88 87 THR A N 1
ATOM 628 C CA . THR A 1 87 ? -12.033 -8.748 24.213 1.00 98.88 87 THR A CA 1
ATOM 629 C C . THR A 1 87 ? -12.483 -8.389 22.803 1.00 98.88 87 THR A C 1
ATOM 631 O O . THR A 1 87 ? -13.114 -7.351 22.604 1.00 98.88 87 THR A O 1
ATOM 634 N N . VAL A 1 88 ? -12.196 -9.248 21.828 1.00 98.81 88 VAL A N 1
ATOM 635 C CA . VAL A 1 88 ? -12.582 -9.055 20.426 1.00 98.81 88 VAL A CA 1
ATOM 636 C C . VAL A 1 88 ? -13.503 -10.188 19.988 1.00 98.81 88 VAL A C 1
ATOM 638 O O . VAL A 1 88 ? -13.148 -11.357 20.078 1.00 98.81 88 VAL A O 1
ATOM 641 N N . GLU A 1 89 ? -14.685 -9.844 19.487 1.00 98.75 89 GLU A N 1
ATOM 642 C CA . GLU A 1 89 ? -15.568 -10.743 18.743 1.00 98.75 89 GLU A CA 1
ATOM 643 C C . GLU A 1 89 ? -15.452 -10.406 17.252 1.00 98.75 89 GLU A C 1
ATOM 645 O O . GLU A 1 89 ? -16.000 -9.405 16.788 1.00 98.75 89 GLU A O 1
ATOM 650 N N . TYR A 1 90 ? -14.704 -11.225 16.510 1.00 98.38 90 TYR A N 1
ATOM 651 C CA . TYR A 1 90 ? -14.489 -11.078 15.073 1.00 98.38 90 TYR A CA 1
ATOM 652 C C . TYR A 1 90 ? -15.468 -11.987 14.329 1.00 98.38 90 TYR A C 1
ATOM 654 O O . TYR A 1 90 ? -15.324 -13.207 14.372 1.00 98.38 90 TYR A O 1
ATOM 662 N N . ASN A 1 91 ? -16.488 -11.411 13.686 1.00 97.06 91 ASN A N 1
ATOM 663 C CA . ASN A 1 91 ? -17.509 -12.158 12.940 1.00 97.06 91 ASN A CA 1
ATOM 664 C C . ASN A 1 91 ? -18.123 -13.331 13.749 1.00 97.06 91 ASN A C 1
ATOM 666 O O . ASN A 1 91 ? -18.329 -14.432 13.245 1.00 97.06 91 ASN A O 1
ATOM 670 N N . GLY A 1 92 ? -18.378 -13.104 15.043 1.00 96.38 92 GLY A N 1
ATOM 671 C CA . GLY A 1 92 ? -18.920 -14.104 15.974 1.00 96.38 92 GLY A CA 1
ATOM 672 C C . GLY A 1 92 ? -17.879 -14.975 16.692 1.00 96.38 92 GLY A C 1
ATOM 673 O O . GLY A 1 92 ? -18.234 -15.673 17.642 1.00 96.38 92 GLY A O 1
ATOM 674 N N . ILE A 1 93 ? -16.599 -14.912 16.311 1.00 97.50 93 ILE A N 1
ATOM 675 C CA . ILE A 1 93 ? -15.505 -15.609 16.999 1.00 97.50 93 ILE A CA 1
ATOM 676 C C . ILE A 1 93 ? -14.973 -14.710 18.111 1.00 97.50 93 ILE A C 1
ATOM 678 O O . ILE A 1 93 ? -14.341 -13.689 17.849 1.00 97.50 93 ILE A O 1
ATOM 682 N N . LYS A 1 94 ? -15.228 -15.090 19.363 1.00 98.25 94 LYS A N 1
ATOM 683 C CA . LYS A 1 94 ? -14.818 -14.320 20.539 1.00 98.25 94 LYS A CA 1
ATOM 684 C C . LYS A 1 94 ? -13.465 -14.784 21.081 1.00 98.25 94 LYS A C 1
ATOM 686 O O . LYS A 1 94 ? -13.306 -15.959 21.403 1.00 98.25 94 LYS A O 1
ATOM 691 N N . LEU A 1 95 ? -12.540 -13.842 21.248 1.00 98.44 95 LEU A N 1
ATOM 692 C CA . LEU A 1 95 ? -11.252 -14.015 21.914 1.00 98.44 95 LEU A CA 1
ATOM 693 C C . LEU A 1 95 ? -11.093 -12.965 23.017 1.00 98.44 95 LEU A C 1
ATOM 695 O O . LEU A 1 95 ? -11.343 -11.778 22.804 1.00 98.44 95 LEU A O 1
ATOM 699 N N . ASP A 1 96 ? -10.675 -13.408 24.197 1.00 98.38 96 ASP A N 1
ATOM 700 C CA . ASP A 1 96 ? -10.335 -12.533 25.318 1.00 98.38 96 ASP A CA 1
ATOM 701 C C . ASP A 1 96 ? -8.825 -12.262 25.341 1.00 98.38 96 ASP A C 1
ATOM 703 O O . ASP A 1 96 ? -8.036 -13.079 24.861 1.00 98.38 96 ASP A O 1
ATOM 707 N N . ASN A 1 97 ? -8.436 -11.129 25.936 1.00 98.44 97 ASN A N 1
ATOM 708 C CA . ASN A 1 97 ? -7.043 -10.689 26.075 1.00 98.44 97 ASN A CA 1
ATOM 709 C C . ASN A 1 97 ? -6.300 -10.506 24.742 1.00 98.44 97 ASN A C 1
ATOM 711 O O . ASN A 1 97 ? -5.111 -10.799 24.631 1.00 98.44 97 ASN A O 1
ATOM 715 N N . VAL A 1 98 ? -6.994 -9.955 23.749 1.00 98.81 98 VAL A N 1
ATOM 716 C CA . VAL A 1 98 ? -6.400 -9.504 22.490 1.00 98.81 98 VAL A CA 1
ATOM 717 C C . VAL A 1 98 ? -5.755 -8.137 22.703 1.00 98.81 98 VAL A C 1
ATOM 719 O O . VAL A 1 98 ? -6.365 -7.236 23.283 1.00 98.81 98 VAL A O 1
ATOM 722 N N . GLY A 1 99 ? -4.531 -7.961 22.214 1.00 98.81 99 GLY A N 1
ATOM 723 C CA . GLY A 1 99 ? -3.873 -6.661 22.152 1.00 98.81 99 GLY A CA 1
ATOM 724 C C . GLY A 1 99 ? -4.484 -5.774 21.077 1.00 98.81 99 GLY A C 1
ATOM 725 O O . GLY A 1 99 ? -4.532 -6.158 19.911 1.00 98.81 99 GLY A O 1
ATOM 726 N N . ILE A 1 100 ? -4.900 -4.566 21.449 1.00 98.81 100 ILE A N 1
ATOM 727 C CA . ILE A 1 100 ? -5.280 -3.497 20.525 1.00 98.81 100 ILE A CA 1
ATOM 728 C C . ILE A 1 100 ? -4.377 -2.285 20.721 1.00 98.81 100 ILE A C 1
ATOM 730 O O . ILE A 1 100 ? -4.079 -1.899 21.846 1.00 98.81 100 ILE A O 1
ATOM 734 N N . ARG A 1 101 ? -3.960 -1.667 19.618 1.00 98.75 101 ARG A N 1
ATOM 735 C CA . ARG A 1 101 ? -3.304 -0.355 19.626 1.00 98.75 101 ARG A CA 1
ATOM 736 C C . ARG A 1 101 ? -3.640 0.450 18.384 1.00 98.75 101 ARG A C 1
ATOM 738 O O . ARG A 1 101 ? -3.967 -0.126 17.342 1.00 98.75 101 ARG A O 1
ATOM 745 N N . THR A 1 102 ? -3.473 1.763 18.456 1.00 98.50 102 THR A N 1
ATOM 746 C CA . THR A 1 102 ? -3.355 2.614 17.265 1.00 98.50 102 THR A CA 1
ATOM 747 C C . THR A 1 102 ? -2.132 2.209 16.439 1.00 98.50 102 THR A C 1
ATOM 749 O O . THR A 1 102 ? -1.165 1.638 16.953 1.00 98.50 102 THR A O 1
ATOM 752 N N . LYS A 1 103 ? -2.174 2.466 15.130 1.00 96.75 103 LYS A N 1
ATOM 753 C CA . LYS A 1 103 ? -1.048 2.212 14.225 1.00 96.75 103 LYS A CA 1
ATOM 754 C C . LYS A 1 103 ? -0.962 3.231 13.094 1.00 96.75 103 LYS A C 1
ATOM 756 O O . LYS A 1 103 ? -1.961 3.832 12.698 1.00 96.75 103 LYS A O 1
ATOM 761 N N . GLY A 1 104 ? 0.204 3.277 12.462 1.00 92.56 104 GLY A N 1
ATOM 762 C CA . GLY A 1 104 ? 0.424 3.952 11.186 1.00 92.56 104 GLY A CA 1
ATOM 763 C C . GLY A 1 104 ? 1.629 4.878 11.239 1.00 92.56 104 GLY A C 1
ATOM 764 O O . GLY A 1 104 ? 2.279 5.003 12.266 1.00 92.56 104 GLY A O 1
ATOM 765 N N . ASN A 1 105 ? 1.923 5.527 10.115 1.00 89.06 105 ASN A N 1
ATOM 766 C CA . ASN A 1 105 ? 2.954 6.560 10.050 1.00 89.06 105 ASN A CA 1
ATOM 767 C C . ASN A 1 105 ? 2.312 7.902 9.692 1.00 89.06 105 ASN A C 1
ATOM 769 O O . ASN A 1 105 ? 1.950 8.682 10.571 1.00 89.06 105 ASN A O 1
ATOM 773 N N . LEU A 1 106 ? 2.096 8.163 8.399 1.00 89.31 106 LEU A N 1
ATOM 774 C CA . LEU A 1 106 ? 1.417 9.381 7.965 1.00 89.31 106 LEU A CA 1
ATOM 775 C C . LEU A 1 106 ? -0.030 9.424 8.467 1.00 89.31 106 LEU A C 1
ATOM 777 O O . LEU A 1 106 ? -0.394 10.397 9.110 1.00 89.31 106 LEU A O 1
ATOM 781 N N . SER A 1 107 ? -0.804 8.351 8.275 1.00 92.00 107 SER A N 1
ATOM 782 C CA . SER A 1 107 ? -2.198 8.275 8.734 1.00 92.00 107 SER A CA 1
ATOM 783 C C . SER A 1 107 ? -2.351 8.547 10.235 1.00 92.00 107 SER A C 1
ATOM 785 O O . SER A 1 107 ? -3.257 9.270 10.633 1.00 92.00 107 SER A O 1
ATOM 787 N N . LEU A 1 108 ? -1.448 8.011 11.063 1.00 95.50 108 LEU A N 1
ATOM 788 C CA . LEU A 1 108 ? -1.455 8.214 12.511 1.00 95.50 108 LEU A CA 1
ATOM 789 C C . LEU A 1 108 ? -1.162 9.674 12.861 1.00 95.50 108 LEU A C 1
ATOM 791 O O . LEU A 1 108 ? -1.970 10.318 13.521 1.00 95.50 108 LEU A O 1
ATOM 795 N N . ARG A 1 109 ? -0.038 10.213 12.370 1.00 94.31 109 ARG A N 1
ATOM 796 C CA . ARG A 1 109 ? 0.366 11.607 12.625 1.00 94.31 109 ARG A CA 1
ATOM 797 C C . ARG A 1 109 ? -0.683 12.605 12.140 1.00 94.31 109 ARG A C 1
ATOM 799 O O . ARG A 1 109 ? -0.915 13.607 12.806 1.00 94.31 109 ARG A O 1
ATOM 806 N N . SER A 1 110 ? -1.322 12.317 11.007 1.00 92.88 110 SER A N 1
ATOM 807 C CA . SER A 1 110 ? -2.398 13.135 10.458 1.00 92.88 110 SER A CA 1
ATOM 808 C C . SER A 1 110 ? -3.607 13.168 11.384 1.00 92.88 110 SER A C 1
ATOM 810 O O . SER A 1 110 ? -4.040 14.261 11.728 1.00 92.88 110 SER A O 1
ATOM 812 N N . VAL A 1 111 ? -4.098 12.017 11.857 1.00 95.38 111 VAL A N 1
ATOM 813 C CA . VAL A 1 111 ? -5.238 11.983 12.791 1.00 95.38 111 VAL A CA 1
ATOM 814 C C . VAL A 1 111 ? -4.878 12.641 14.125 1.00 95.38 111 VAL A C 1
ATOM 816 O O . VAL A 1 111 ? -5.644 13.462 14.603 1.00 95.38 111 VAL A O 1
ATOM 819 N N . VAL A 1 112 ? -3.675 12.408 14.670 1.00 95.06 112 VAL A N 1
ATOM 820 C CA . VAL A 1 112 ? -3.201 13.098 15.892 1.00 95.06 112 VAL A CA 1
ATOM 821 C C . VAL A 1 112 ? -3.219 14.625 15.739 1.00 95.06 112 VAL A C 1
ATOM 823 O O . VAL A 1 112 ? -3.451 15.348 16.704 1.00 95.06 112 VAL A O 1
ATOM 826 N N . SER A 1 113 ? -2.959 15.134 14.532 1.00 92.44 113 SER A N 1
ATOM 827 C CA . SER A 1 113 ? -2.983 16.572 14.245 1.00 92.44 113 SER A CA 1
ATOM 828 C C . SER A 1 113 ? -4.375 17.137 13.931 1.00 92.44 113 SER A C 1
ATOM 830 O O . SER A 1 113 ? -4.518 18.356 13.838 1.00 92.44 113 SER A O 1
ATOM 832 N N . MET A 1 114 ? -5.388 16.283 13.757 1.00 92.00 114 MET A N 1
ATOM 833 C CA . MET A 1 114 ? -6.766 16.681 13.474 1.00 92.00 114 MET A CA 1
ATOM 834 C C . MET A 1 114 ? -7.529 16.837 14.796 1.00 92.00 114 MET A C 1
ATOM 836 O O . MET A 1 114 ? -7.749 15.847 15.489 1.00 92.00 114 MET A O 1
ATOM 840 N N . PRO A 1 115 ? -7.960 18.053 15.172 1.00 86.25 115 PRO A N 1
ATOM 841 C CA . PRO A 1 115 ? -8.657 18.272 16.441 1.00 86.25 115 PRO A CA 1
ATOM 842 C C . PRO A 1 115 ? -10.055 17.635 16.485 1.00 86.25 115 PRO A C 1
ATOM 844 O O . PRO A 1 115 ? -10.642 17.508 17.555 1.00 86.25 115 PRO A O 1
ATOM 847 N N . ASP A 1 116 ? -10.599 17.279 15.325 1.00 88.00 116 ASP A N 1
ATOM 848 C CA . ASP A 1 116 ? -11.955 16.791 15.100 1.00 88.00 116 ASP A CA 1
ATOM 849 C C . ASP A 1 116 ? -11.995 15.357 14.548 1.00 88.00 116 ASP A C 1
ATOM 851 O O . ASP A 1 116 ? -13.046 14.902 14.100 1.00 88.00 116 ASP A O 1
ATOM 855 N N . SER A 1 117 ? -10.875 14.625 14.592 1.00 93.06 117 SER A N 1
ATOM 856 C CA . SER A 1 117 ? -10.822 13.232 14.150 1.00 93.06 117 SER A CA 1
ATOM 857 C C . SER A 1 117 ? -10.174 12.325 15.184 1.00 93.06 117 SER A C 1
ATOM 859 O O . SER A 1 117 ? -9.098 12.594 15.704 1.00 93.06 117 SER A O 1
ATOM 861 N N . ASP A 1 118 ? -10.807 11.182 15.414 1.00 94.38 118 ASP A N 1
ATOM 862 C CA . ASP A 1 118 ? -10.267 10.068 16.190 1.00 94.38 118 ASP A CA 1
ATOM 863 C C . ASP A 1 118 ? -10.290 8.759 15.376 1.00 94.38 118 ASP A C 1
ATOM 865 O O . ASP A 1 118 ? -10.288 7.644 15.914 1.00 94.38 118 ASP A O 1
ATOM 869 N N . ARG A 1 119 ? -10.309 8.898 14.043 1.00 96.88 119 ARG A N 1
ATOM 870 C CA . ARG A 1 119 ? -10.376 7.802 13.076 1.00 96.88 119 ARG A CA 1
ATOM 871 C C . ARG A 1 119 ? -9.009 7.151 12.878 1.00 96.88 119 ARG A C 1
ATOM 873 O O . ARG A 1 119 ? -8.425 7.163 11.791 1.00 96.88 119 ARG A O 1
ATOM 880 N N . TYR A 1 120 ? -8.467 6.568 13.934 1.00 98.12 120 TYR A N 1
ATOM 881 C CA . TYR A 1 120 ? -7.198 5.855 13.866 1.00 98.12 120 TYR A CA 1
ATOM 882 C C . TYR A 1 120 ? -7.333 4.524 13.129 1.00 98.12 120 TYR A C 1
ATOM 884 O O . TYR A 1 120 ? -8.386 3.890 13.142 1.00 98.12 120 TYR A O 1
ATOM 892 N N . SER A 1 121 ? -6.244 4.090 12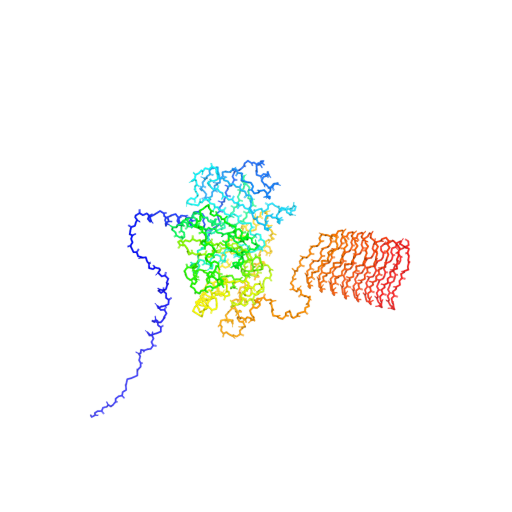.494 1.00 98.44 121 SER A N 1
ATOM 893 C CA . SER A 1 121 ? -6.079 2.671 12.176 1.00 98.44 121 SER A CA 1
ATOM 894 C C . SER A 1 121 ? -5.739 1.907 13.452 1.00 98.44 121 SER A C 1
ATOM 896 O O . SER A 1 121 ? -4.996 2.425 14.290 1.00 98.44 121 SER A O 1
ATOM 898 N N . PHE A 1 122 ? -6.176 0.654 13.547 1.00 98.69 122 PHE A N 1
ATOM 899 C CA . PHE A 1 122 ? -5.855 -0.216 14.677 1.00 98.69 122 PHE A CA 1
ATOM 900 C C . PHE A 1 122 ? -5.017 -1.419 14.251 1.00 98.69 122 PHE A C 1
ATOM 902 O O . PHE A 1 122 ? -5.030 -1.839 13.093 1.00 98.69 122 PHE A O 1
ATOM 909 N N . LYS A 1 123 ? -4.275 -1.978 15.200 1.00 98.81 123 LYS A N 1
ATOM 910 C CA . LYS A 1 123 ? -3.658 -3.297 15.093 1.00 98.81 123 LYS A CA 1
ATOM 911 C C . LYS A 1 123 ? -4.242 -4.189 16.173 1.00 98.81 123 LYS A C 1
ATOM 913 O O . LYS A 1 123 ? -4.221 -3.805 17.339 1.00 98.81 123 LYS A O 1
ATOM 918 N N . LEU A 1 124 ? -4.717 -5.360 15.764 1.00 98.81 124 LEU A N 1
ATOM 919 C CA . LEU A 1 124 ? -5.112 -6.448 16.647 1.00 98.81 124 LEU A CA 1
ATOM 920 C C . LEU A 1 124 ? -3.977 -7.473 16.694 1.00 98.81 124 LEU A C 1
ATOM 922 O O . LEU A 1 124 ? -3.461 -7.864 15.646 1.00 98.81 124 LEU A O 1
ATOM 926 N N . SER A 1 125 ? -3.582 -7.865 17.899 1.00 98.38 125 SER A N 1
ATOM 927 C CA . SER A 1 125 ? -2.520 -8.826 18.205 1.00 98.38 125 SER A CA 1
ATOM 928 C C . SER A 1 125 ? -3.116 -9.897 19.114 1.00 98.38 125 SER A C 1
ATOM 930 O O . SER A 1 125 ? -3.369 -9.647 20.291 1.00 98.38 125 SER A O 1
ATOM 932 N N . PHE A 1 126 ? -3.442 -11.060 18.551 1.00 98.12 126 PHE A N 1
ATOM 933 C CA . PHE A 1 126 ? -4.127 -12.140 19.272 1.00 98.12 126 PHE A CA 1
ATOM 934 C C . PHE A 1 126 ? -3.191 -12.850 20.254 1.00 98.12 126 PHE A C 1
ATOM 936 O O . PHE A 1 126 ? -3.641 -13.366 21.266 1.00 98.12 126 PHE A O 1
ATOM 943 N N . ASP A 1 127 ? -1.886 -12.818 20.000 1.00 96.25 127 ASP A N 1
ATOM 944 C CA . ASP A 1 127 ? -0.860 -13.461 20.817 1.00 96.25 127 ASP A CA 1
ATOM 945 C C . ASP A 1 127 ? -0.138 -12.505 21.786 1.00 96.25 127 ASP A C 1
ATOM 947 O O . ASP A 1 127 ? 0.825 -12.910 22.436 1.00 96.25 127 ASP A O 1
ATOM 951 N N . GLU A 1 128 ? -0.609 -11.258 21.924 1.00 97.62 128 GLU A N 1
ATOM 952 C CA . GLU A 1 128 ? 0.046 -10.214 22.731 1.00 97.62 128 GLU A CA 1
ATOM 953 C C . GLU A 1 128 ? 0.136 -10.572 24.220 1.00 97.62 128 GLU A C 1
ATOM 955 O O . GLU A 1 128 ? 1.186 -10.434 24.845 1.00 97.62 128 GLU A O 1
ATOM 960 N N . TYR A 1 129 ? -0.980 -11.033 24.794 1.00 97.69 129 TYR A N 1
ATOM 961 C CA . TYR A 1 129 ? -1.091 -11.332 26.226 1.00 97.69 129 TYR A CA 1
ATOM 962 C C . TYR A 1 129 ? -1.277 -12.824 26.514 1.00 97.69 129 TYR A C 1
ATOM 964 O O . TYR A 1 129 ? -1.055 -13.264 27.644 1.00 97.69 129 TYR A O 1
ATOM 972 N N . ILE A 1 130 ? -1.672 -13.611 25.509 1.00 96.50 130 ILE A N 1
ATOM 973 C CA . ILE A 1 130 ? -1.809 -15.065 25.599 1.00 96.50 130 ILE A CA 1
ATOM 974 C C . ILE A 1 130 ? -0.970 -15.692 24.489 1.00 96.50 130 ILE A C 1
ATOM 976 O O . ILE A 1 130 ? -1.362 -15.705 23.325 1.00 96.50 130 ILE A O 1
ATOM 980 N N . SER A 1 131 ? 0.181 -16.259 24.856 1.00 93.62 131 SER A N 1
ATOM 981 C CA . SER A 1 131 ? 1.076 -16.911 23.898 1.00 93.62 131 SER A CA 1
ATOM 982 C C . SER A 1 131 ? 0.349 -17.995 23.095 1.00 93.62 131 SER A C 1
ATOM 984 O O . SER A 1 131 ? -0.354 -18.833 23.663 1.00 93.62 131 SER A O 1
ATOM 986 N N . ASN A 1 132 ? 0.572 -18.011 21.779 1.00 90.12 132 ASN A N 1
ATOM 987 C CA . ASN A 1 132 ? -0.028 -18.941 20.812 1.00 90.12 132 ASN A CA 1
ATOM 988 C C . ASN A 1 132 ? -1.558 -18.840 20.643 1.00 90.12 132 ASN A C 1
ATOM 990 O O . ASN A 1 132 ? -2.140 -19.691 19.964 1.00 90.12 132 ASN A O 1
ATOM 994 N N . GLN A 1 133 ? -2.235 -17.840 21.222 1.00 95.62 133 GLN A N 1
ATOM 995 C CA . GLN A 1 133 ? -3.618 -17.551 20.840 1.00 95.62 133 GLN A CA 1
ATOM 996 C C . GLN A 1 133 ? -3.632 -17.027 19.396 1.00 95.62 133 GLN A C 1
ATOM 998 O O . GLN A 1 133 ? -2.854 -16.153 19.025 1.00 95.62 133 GLN A O 1
ATOM 1003 N N . THR A 1 134 ? -4.518 -17.580 18.567 1.00 95.50 134 THR A N 1
ATOM 1004 C CA . THR A 1 134 ? -4.671 -17.173 17.166 1.00 95.50 134 THR A CA 1
ATOM 1005 C C . THR A 1 134 ? -6.143 -17.052 16.800 1.00 95.50 134 THR A C 1
ATOM 1007 O O . THR A 1 134 ? -6.992 -17.758 17.350 1.00 95.50 134 THR A O 1
ATOM 1010 N N . LEU A 1 135 ? -6.444 -16.191 15.830 1.00 95.50 135 LEU A N 1
ATOM 1011 C CA . LEU A 1 135 ? -7.721 -16.193 15.125 1.00 95.50 135 LEU A CA 1
ATOM 1012 C C . LEU A 1 135 ? -7.577 -17.095 13.895 1.00 95.50 135 LEU A C 1
ATOM 1014 O O . LEU A 1 135 ? -7.094 -16.651 12.857 1.00 95.50 135 LEU A O 1
ATOM 1018 N N . LEU A 1 136 ? -7.942 -18.375 14.038 1.00 94.06 136 LEU A N 1
ATOM 1019 C CA . LEU A 1 136 ? -7.873 -19.376 12.959 1.00 94.06 136 LEU A CA 1
ATOM 1020 C C . LEU A 1 136 ? -6.481 -19.443 12.288 1.00 94.06 136 LEU A C 1
ATOM 1022 O O . LEU A 1 136 ? -6.351 -19.514 11.069 1.00 94.06 136 LEU A O 1
ATOM 1026 N N . GLY A 1 137 ? -5.420 -19.383 13.100 1.00 92.06 137 GLY A N 1
ATOM 1027 C CA . GLY A 1 137 ? -4.028 -19.381 12.637 1.00 92.06 137 GLY A CA 1
ATOM 1028 C C . GLY A 1 137 ? -3.419 -17.995 12.398 1.00 92.06 137 GLY A C 1
ATOM 1029 O O . GLY A 1 137 ? -2.202 -17.898 12.274 1.00 92.06 137 GLY A O 1
ATOM 1030 N N . LEU A 1 138 ? -4.209 -16.914 12.399 1.00 94.06 138 LEU A N 1
ATOM 1031 C CA . LEU A 1 138 ? -3.682 -15.547 12.350 1.00 94.06 138 LEU A CA 1
ATOM 1032 C C . LEU A 1 138 ? -3.217 -15.079 13.722 1.00 94.06 138 LEU A C 1
ATOM 1034 O O . LEU A 1 138 ? -3.938 -15.204 14.713 1.00 94.06 138 LEU A O 1
ATOM 1038 N N . THR A 1 139 ? -2.054 -14.438 13.755 1.00 94.62 139 THR A N 1
ATOM 1039 C CA . THR A 1 139 ? -1.542 -13.773 14.960 1.00 94.62 139 THR A CA 1
ATOM 1040 C C . THR A 1 139 ? -1.918 -12.297 15.004 1.00 94.62 139 THR A C 1
ATOM 1042 O O . THR A 1 139 ? -2.231 -11.777 16.072 1.00 94.62 139 THR A O 1
ATOM 1045 N N . LYS A 1 140 ? -1.940 -11.605 13.854 1.00 97.81 140 LYS A N 1
ATOM 1046 C CA . LYS A 1 140 ? -2.166 -10.151 13.786 1.00 97.81 140 LYS A CA 1
ATOM 1047 C C . LYS A 1 140 ? -3.017 -9.738 12.585 1.00 97.81 140 LYS A C 1
ATOM 1049 O O . LYS A 1 140 ? -2.821 -10.226 11.474 1.00 97.81 140 LYS A O 1
ATOM 1054 N N . ILE A 1 141 ? -3.903 -8.764 12.799 1.00 98.62 141 ILE A N 1
ATOM 1055 C CA . ILE A 1 141 ? -4.685 -8.095 11.746 1.00 98.62 141 ILE A CA 1
ATOM 1056 C C . ILE A 1 141 ? -4.517 -6.581 11.875 1.00 98.62 141 ILE A C 1
ATOM 1058 O O . ILE A 1 141 ? -4.538 -6.012 12.968 1.00 98.62 141 ILE A O 1
ATOM 1062 N N . ASN A 1 142 ? -4.362 -5.920 10.736 1.00 98.75 142 ASN A N 1
ATOM 1063 C CA . ASN A 1 142 ? -4.351 -4.474 10.601 1.00 98.75 142 ASN A CA 1
ATOM 1064 C C . ASN A 1 142 ? -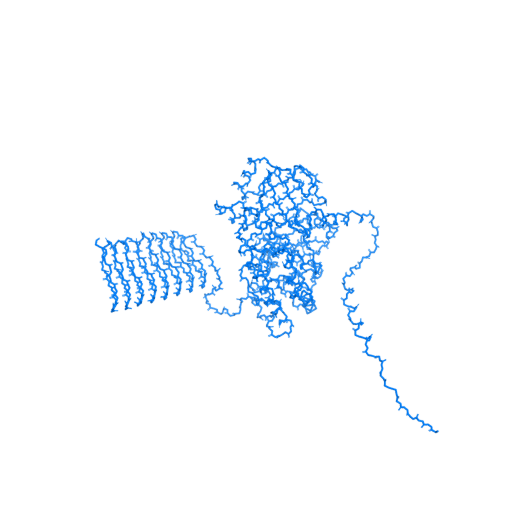5.740 -3.995 10.185 1.00 98.75 142 ASN A C 1
ATOM 1066 O O . ASN A 1 142 ? -6.285 -4.463 9.197 1.00 98.75 142 ASN A O 1
ATOM 1070 N N . ILE A 1 143 ? -6.303 -3.046 10.921 1.00 98.69 143 ILE A N 1
ATOM 1071 C CA . ILE A 1 143 ? -7.593 -2.425 10.626 1.00 98.69 143 ILE A CA 1
ATOM 1072 C C . ILE A 1 143 ? -7.301 -1.026 10.075 1.00 98.69 143 ILE A C 1
ATOM 1074 O O . ILE A 1 143 ? -7.059 -0.080 10.829 1.00 98.69 143 ILE A O 1
ATOM 1078 N N . ASN A 1 144 ? -7.212 -0.919 8.750 1.00 98.56 144 ASN A N 1
ATOM 1079 C CA . ASN A 1 144 ? -6.826 0.286 8.022 1.00 98.56 144 ASN A CA 1
ATOM 1080 C C . ASN A 1 144 ? -8.003 1.261 7.914 1.00 98.56 144 ASN A C 1
ATOM 1082 O O . ASN A 1 144 ? -9.095 0.911 7.469 1.00 98.56 144 ASN A O 1
ATOM 1086 N N . ASN A 1 145 ? -7.764 2.513 8.304 1.00 96.94 145 ASN A N 1
ATOM 1087 C CA . ASN A 1 145 ? -8.759 3.593 8.311 1.00 96.94 145 ASN A CA 1
ATOM 1088 C C . ASN A 1 145 ? -9.047 4.209 6.930 1.00 96.94 145 ASN A C 1
ATOM 1090 O O . ASN A 1 145 ? -9.814 5.172 6.857 1.00 96.94 145 ASN A O 1
ATOM 1094 N N . ASN A 1 146 ? -8.436 3.677 5.865 1.00 94.00 146 ASN A N 1
ATOM 1095 C CA . ASN A 1 146 ? -8.530 4.168 4.485 1.00 94.00 146 ASN A CA 1
ATOM 1096 C C . ASN A 1 146 ? -8.115 5.642 4.327 1.00 94.00 146 ASN A C 1
ATOM 1098 O O . ASN A 1 146 ? -8.674 6.390 3.527 1.00 94.00 146 ASN A O 1
ATOM 1102 N N . TYR A 1 147 ? -7.133 6.085 5.119 1.00 93.56 147 TYR A N 1
ATOM 1103 C CA . TYR A 1 147 ? -6.607 7.444 5.023 1.00 93.56 147 TYR A CA 1
ATOM 1104 C C . TYR A 1 147 ? -6.166 7.774 3.588 1.00 93.56 147 TYR A C 1
ATOM 1106 O O . TYR A 1 147 ? -5.487 6.977 2.946 1.00 93.56 147 TYR A O 1
ATOM 1114 N N . SER A 1 148 ? -6.517 8.970 3.109 1.00 90.50 148 SER A N 1
ATOM 1115 C CA . SER A 1 148 ? -6.245 9.452 1.742 1.00 90.50 148 SER A CA 1
ATOM 1116 C C . SER A 1 148 ? -6.941 8.702 0.593 1.00 90.50 148 SER A C 1
ATOM 1118 O O . SER A 1 148 ? -6.701 9.036 -0.568 1.00 90.50 148 SER A O 1
ATOM 1120 N N . ASP A 1 149 ? -7.846 7.759 0.879 1.00 95.38 149 ASP A N 1
ATOM 1121 C CA . ASP A 1 149 ? -8.657 7.082 -0.135 1.00 95.38 149 ASP A CA 1
ATOM 1122 C C . ASP A 1 149 ? -10.154 7.363 0.056 1.00 95.38 149 ASP A C 1
ATOM 1124 O O . ASP A 1 149 ? -10.845 6.690 0.817 1.00 95.38 149 ASP A O 1
ATOM 1128 N N . ALA A 1 150 ? -10.685 8.322 -0.707 1.00 94.69 150 ALA A N 1
ATOM 1129 C CA . ALA A 1 150 ? -12.118 8.626 -0.703 1.00 94.69 150 ALA A CA 1
ATOM 1130 C C . ALA A 1 150 ? -12.999 7.461 -1.182 1.00 94.69 150 ALA A C 1
ATOM 1132 O O . ALA A 1 150 ? -14.194 7.459 -0.910 1.00 94.69 150 ALA A O 1
ATOM 1133 N N . THR A 1 151 ? -12.438 6.479 -1.894 1.00 96.69 151 THR A N 1
ATOM 1134 C CA . THR A 1 151 ? -13.205 5.361 -2.460 1.00 96.69 151 THR A CA 1
ATOM 1135 C C . THR A 1 151 ? -13.326 4.176 -1.523 1.00 96.69 151 THR A C 1
ATOM 1137 O O . THR A 1 151 ? -14.227 3.369 -1.721 1.00 96.69 151 THR A O 1
ATOM 1140 N N . TYR A 1 152 ? -12.439 4.061 -0.527 1.00 97.69 152 TYR A N 1
ATOM 1141 C CA . TYR A 1 152 ? -12.247 2.855 0.287 1.00 97.69 152 TYR A CA 1
ATOM 1142 C C . TYR A 1 152 ? -11.836 1.609 -0.530 1.00 97.69 152 TYR A C 1
ATOM 1144 O O . TYR A 1 152 ? -11.782 0.513 0.022 1.00 97.69 152 TYR A O 1
ATOM 1152 N N . MET A 1 153 ? -11.583 1.728 -1.838 1.00 98.00 153 MET A N 1
ATOM 1153 C CA . MET A 1 153 ? -11.432 0.600 -2.764 1.00 98.00 153 MET A CA 1
ATOM 1154 C C . MET A 1 153 ? -10.023 0.439 -3.325 1.00 98.00 153 MET A C 1
ATOM 1156 O O . MET A 1 153 ? -9.735 -0.622 -3.869 1.00 98.00 153 MET A O 1
ATOM 1160 N N . ARG A 1 154 ? -9.139 1.439 -3.233 1.00 97.88 154 ARG A N 1
ATOM 1161 C CA . ARG A 1 154 ? -7.842 1.392 -3.936 1.00 97.88 154 ARG A CA 1
ATOM 1162 C C . ARG A 1 154 ? -6.982 0.229 -3.471 1.00 97.88 154 ARG A C 1
ATOM 1164 O O . ARG A 1 154 ? -6.511 -0.548 -4.297 1.00 97.88 154 ARG A O 1
ATOM 1171 N N . GLU A 1 155 ? -6.831 0.083 -2.160 1.00 98.12 155 GLU A N 1
ATOM 1172 C CA . GLU A 1 155 ? -6.049 -1.005 -1.572 1.00 98.12 155 GLU A CA 1
ATOM 1173 C C . GLU A 1 155 ? -6.702 -2.367 -1.864 1.00 98.12 155 GLU A C 1
ATOM 1175 O O . GLU A 1 155 ? -6.032 -3.275 -2.349 1.00 98.12 155 GLU A O 1
ATOM 1180 N N . PHE A 1 156 ? -8.027 -2.470 -1.702 1.00 98.56 156 PHE A N 1
ATOM 1181 C CA . PHE A 1 156 ? -8.797 -3.685 -1.996 1.00 98.56 156 PHE A CA 1
ATOM 1182 C C . PHE A 1 156 ? -8.622 -4.151 -3.451 1.00 98.56 156 PHE A C 1
ATOM 1184 O O . PHE A 1 156 ? -8.221 -5.283 -3.702 1.00 98.56 156 PHE A O 1
ATOM 1191 N N . LEU A 1 157 ? -8.881 -3.268 -4.420 1.00 98.69 157 LEU A N 1
ATOM 1192 C CA . LEU A 1 157 ? -8.799 -3.580 -5.849 1.00 98.69 157 LEU A CA 1
ATOM 1193 C C . LEU A 1 157 ? -7.368 -3.890 -6.292 1.00 98.69 157 LEU A C 1
ATOM 1195 O O . LEU A 1 157 ? -7.178 -4.653 -7.237 1.00 98.69 157 LEU A O 1
ATOM 1199 N N . THR A 1 158 ? -6.370 -3.280 -5.647 1.00 98.56 158 THR A N 1
ATOM 1200 C CA . THR A 1 158 ? -4.967 -3.540 -5.978 1.00 98.56 158 THR A CA 1
ATOM 1201 C C . THR A 1 158 ? -4.520 -4.897 -5.460 1.00 98.56 158 THR A C 1
ATOM 1203 O O . THR A 1 158 ? -3.800 -5.600 -6.164 1.00 98.56 158 THR A O 1
ATOM 1206 N N . TYR A 1 159 ? -4.984 -5.305 -4.278 1.00 98.62 159 TYR A N 1
ATOM 1207 C CA . TYR A 1 159 ? -4.745 -6.659 -3.800 1.00 98.62 159 TYR A CA 1
ATOM 1208 C C . TYR A 1 159 ? -5.503 -7.716 -4.619 1.00 98.62 159 TYR A C 1
ATOM 1210 O O . TYR A 1 159 ? -4.912 -8.745 -4.922 1.00 98.62 159 TYR A O 1
ATOM 1218 N N . GLU A 1 160 ? -6.731 -7.450 -5.086 1.00 98.19 160 GLU A N 1
ATOM 1219 C CA . GLU A 1 160 ? -7.432 -8.367 -6.012 1.00 98.19 160 GLU A CA 1
ATOM 1220 C C . GLU A 1 160 ? -6.646 -8.553 -7.315 1.00 98.19 160 GLU A C 1
ATOM 1222 O O . GLU A 1 160 ? -6.489 -9.666 -7.818 1.00 98.19 160 GLU A O 1
ATOM 1227 N N . LEU A 1 161 ? -6.105 -7.458 -7.852 1.00 98.62 161 LEU A N 1
ATOM 1228 C CA . LEU A 1 161 ? -5.248 -7.495 -9.029 1.00 98.62 161 LEU A CA 1
ATOM 1229 C C . LEU A 1 161 ? -3.956 -8.283 -8.764 1.00 98.62 161 LEU A C 1
ATOM 1231 O O . LEU A 1 161 ? -3.572 -9.099 -9.599 1.00 98.62 161 LEU A O 1
ATOM 1235 N N . ALA A 1 162 ? -3.311 -8.080 -7.613 1.00 98.38 162 ALA A N 1
ATOM 1236 C CA . ALA A 1 162 ? -2.119 -8.825 -7.211 1.00 98.38 162 ALA A CA 1
ATOM 1237 C C . ALA A 1 162 ? -2.391 -10.339 -7.109 1.00 98.38 162 ALA A C 1
ATOM 1239 O O . ALA A 1 162 ? -1.667 -11.132 -7.714 1.00 98.38 162 ALA A O 1
ATOM 1240 N N . GLU A 1 163 ? -3.478 -10.733 -6.435 1.00 96.19 163 GLU A N 1
ATOM 1241 C CA . GLU A 1 163 ? -3.930 -12.127 -6.325 1.00 96.19 163 GLU A CA 1
ATOM 1242 C C . GLU A 1 163 ? -4.218 -12.737 -7.705 1.00 96.19 163 GLU A C 1
ATOM 1244 O O . GLU A 1 163 ? -3.828 -13.873 -7.969 1.00 96.19 163 GLU A O 1
ATOM 1249 N N . SER A 1 164 ? -4.828 -11.979 -8.626 1.00 96.06 164 SER A N 1
ATOM 1250 C CA . SER A 1 164 ? -5.142 -12.460 -9.984 1.00 96.06 164 SER A CA 1
ATOM 1251 C C . SER A 1 164 ? -3.910 -12.818 -10.828 1.00 96.06 164 SER A C 1
ATOM 1253 O O . SER A 1 164 ? -4.031 -13.564 -11.804 1.00 96.06 164 SER A O 1
ATOM 1255 N N . MET A 1 165 ? -2.739 -12.290 -10.453 1.00 95.06 165 MET A N 1
ATOM 1256 C CA . MET A 1 165 ? -1.438 -12.571 -11.068 1.00 95.06 165 MET A CA 1
ATOM 1257 C C . MET A 1 165 ? -0.623 -13.613 -10.290 1.00 95.06 165 MET A C 1
ATOM 1259 O O . MET A 1 165 ? 0.502 -13.910 -10.680 1.00 95.06 165 MET A O 1
ATOM 1263 N N . GLY A 1 166 ? -1.156 -14.144 -9.185 1.00 93.00 166 GLY A N 1
ATOM 1264 C CA . GLY A 1 166 ? -0.461 -15.110 -8.335 1.00 93.00 166 GLY A CA 1
ATOM 1265 C C . GLY A 1 166 ? 0.579 -14.503 -7.391 1.00 93.00 166 GLY A C 1
ATOM 1266 O O . GLY A 1 166 ? 1.388 -15.250 -6.847 1.00 93.00 166 GLY A O 1
ATOM 1267 N N . LEU A 1 167 ? 0.575 -13.180 -7.170 1.00 95.62 167 LEU A N 1
ATOM 1268 C CA . LEU A 1 167 ? 1.501 -12.562 -6.220 1.00 95.62 167 LEU A CA 1
ATOM 1269 C C . LEU A 1 167 ? 1.177 -12.973 -4.775 1.00 95.62 167 LEU A C 1
ATOM 1271 O O . LEU A 1 167 ? -0.005 -13.024 -4.410 1.00 95.62 167 LEU A O 1
ATOM 1275 N N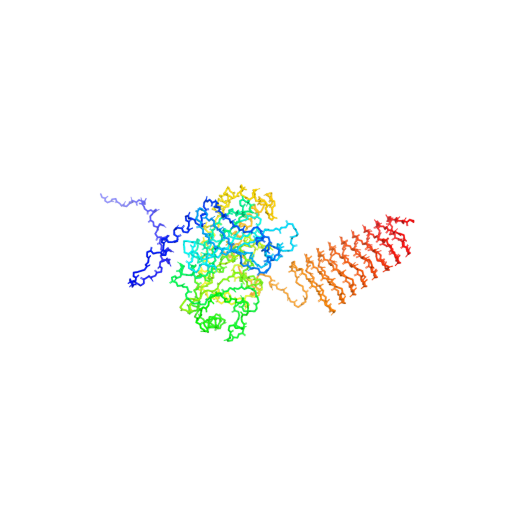 . PRO A 1 168 ? 2.199 -13.170 -3.919 1.00 91.44 168 PRO A N 1
ATOM 1276 C CA . PRO A 1 168 ? 2.010 -13.457 -2.502 1.00 91.44 168 PRO A CA 1
ATOM 1277 C C . PRO A 1 168 ? 1.395 -12.228 -1.820 1.00 91.44 168 PRO A C 1
ATOM 1279 O O . PRO A 1 168 ? 2.083 -11.256 -1.507 1.00 91.44 168 PRO A O 1
ATOM 1282 N N . THR A 1 169 ? 0.078 -12.258 -1.632 1.00 95.25 169 THR A N 1
ATOM 1283 C CA . THR A 1 169 ? -0.727 -11.100 -1.230 1.00 95.25 169 THR A CA 1
ATOM 1284 C C . THR A 1 169 ? -1.328 -11.337 0.159 1.00 95.25 169 THR A C 1
ATOM 1286 O O . THR A 1 169 ? -1.875 -12.417 0.399 1.00 95.25 169 THR A O 1
ATOM 1289 N N . PRO A 1 170 ? -1.238 -10.379 1.107 1.00 96.69 170 PRO A N 1
ATOM 1290 C CA . PRO A 1 170 ? -1.904 -10.518 2.402 1.00 96.69 170 PRO A CA 1
ATOM 1291 C C . PRO A 1 170 ? -3.411 -10.647 2.202 1.00 96.69 170 PRO A C 1
ATOM 1293 O O . PRO A 1 170 ? -3.963 -9.991 1.325 1.00 96.69 170 PRO A O 1
ATOM 1296 N N . LYS A 1 171 ? -4.101 -11.437 3.030 1.00 97.25 171 LYS A N 1
ATOM 1297 C CA . LYS A 1 171 ? -5.570 -11.483 2.981 1.00 97.25 171 LYS A CA 1
ATOM 1298 C C . LYS A 1 171 ? -6.177 -10.140 3.412 1.00 97.25 171 LYS A C 1
ATOM 1300 O O . LYS A 1 171 ? -5.583 -9.399 4.194 1.00 97.25 171 LYS A O 1
ATOM 1305 N N . TYR A 1 172 ? -7.371 -9.820 2.913 1.00 98.25 172 TYR A N 1
ATOM 1306 C CA . TYR A 1 172 ? -8.047 -8.544 3.188 1.00 98.25 172 TYR A CA 1
ATOM 1307 C C . TYR A 1 172 ? -9.568 -8.637 3.032 1.00 98.25 172 TYR A C 1
ATOM 1309 O O . TYR A 1 172 ? -10.061 -9.407 2.211 1.00 98.25 172 TYR A O 1
ATOM 1317 N N . SER A 1 173 ? -10.321 -7.836 3.782 1.00 98.56 173 SER A N 1
ATOM 1318 C CA . SER A 1 173 ? -11.784 -7.722 3.679 1.00 98.56 173 SER A CA 1
ATOM 1319 C C . SER A 1 173 ? -12.288 -6.438 4.324 1.00 98.56 173 SER A C 1
ATOM 1321 O O . SER A 1 173 ? -11.574 -5.774 5.074 1.00 98.56 173 SER A O 1
ATOM 1323 N N . TYR A 1 174 ? -13.538 -6.080 4.050 1.00 98.81 174 TYR A N 1
ATOM 1324 C CA . TYR A 1 174 ? -14.181 -4.948 4.702 1.00 98.81 174 TYR A CA 1
ATOM 1325 C C . TYR A 1 174 ? -14.804 -5.331 6.042 1.00 98.81 174 TYR A C 1
ATOM 1327 O O . TYR A 1 174 ? -15.444 -6.378 6.165 1.00 98.81 174 TYR A O 1
ATOM 1335 N N . VAL A 1 175 ? -14.683 -4.435 7.024 1.00 98.88 175 VAL A N 1
ATOM 1336 C CA . VAL A 1 175 ? -15.252 -4.628 8.361 1.00 98.88 175 VAL A CA 1
ATOM 1337 C C . VAL A 1 175 ? -15.933 -3.373 8.897 1.00 98.88 175 VAL A C 1
ATOM 1339 O O . VAL A 1 175 ? -15.469 -2.257 8.663 1.00 98.88 175 VAL A O 1
ATOM 1342 N N . ASN A 1 176 ? -16.992 -3.548 9.686 1.00 98.81 176 ASN A N 1
ATOM 1343 C CA . ASN A 1 176 ? -17.437 -2.518 10.624 1.00 98.81 176 ASN A CA 1
ATOM 1344 C C . ASN A 1 176 ? -16.765 -2.762 11.972 1.00 98.81 176 ASN A C 1
ATOM 1346 O O . ASN A 1 176 ? -16.813 -3.870 12.507 1.00 98.81 176 ASN A O 1
ATOM 1350 N N . VAL A 1 177 ? -16.175 -1.724 12.549 1.00 98.81 177 VAL A N 1
ATOM 1351 C CA . VAL A 1 177 ? -15.581 -1.795 13.884 1.00 98.81 177 VAL A CA 1
ATOM 1352 C C . VAL A 1 177 ? -16.558 -1.212 14.884 1.00 98.81 177 VAL A C 1
ATOM 1354 O O . VAL A 1 177 ? -16.987 -0.071 14.732 1.00 98.81 177 VAL A O 1
ATOM 1357 N N . TYR A 1 178 ? -16.859 -1.967 15.934 1.00 98.88 178 TYR A N 1
ATOM 1358 C CA . TYR A 1 178 ? -17.616 -1.499 17.086 1.00 98.88 178 TYR A CA 1
ATOM 1359 C C . TYR A 1 178 ? -16.707 -1.471 18.307 1.00 98.88 178 TYR A C 1
ATOM 1361 O O . TYR A 1 178 ? -16.005 -2.447 18.561 1.00 98.88 178 TYR A O 1
ATOM 1369 N N . VAL A 1 179 ? -16.742 -0.397 19.090 1.00 98.75 179 VAL A N 1
ATOM 1370 C CA . VAL A 1 179 ? -16.039 -0.309 20.375 1.00 98.75 179 VAL A CA 1
ATOM 1371 C C . VAL A 1 179 ? -17.077 -0.070 21.462 1.00 98.75 179 VAL A C 1
ATOM 1373 O O . VAL A 1 179 ? -17.870 0.859 21.367 1.00 98.75 179 VAL A O 1
ATOM 1376 N N . ASN A 1 180 ? -17.117 -0.942 22.470 1.00 98.50 180 ASN A N 1
ATOM 1377 C CA . ASN A 1 180 ? -18.061 -0.873 23.592 1.00 98.50 180 ASN A CA 1
ATOM 1378 C C . ASN A 1 180 ? -19.540 -0.747 23.168 1.00 98.50 180 ASN A C 1
ATOM 1380 O O . ASN A 1 180 ? -20.350 -0.117 23.841 1.00 98.50 180 ASN A O 1
ATOM 1384 N N . GLY A 1 181 ? -19.897 -1.396 22.055 1.00 98.12 181 GLY A N 1
ATOM 1385 C CA . GLY A 1 181 ? -21.256 -1.421 21.505 1.00 98.12 181 GLY A CA 1
ATOM 1386 C C . GLY A 1 181 ? -21.579 -0.283 20.532 1.00 98.12 181 GLY A C 1
ATOM 1387 O O . GLY A 1 181 ? -22.622 -0.336 19.883 1.00 98.12 181 GLY A O 1
ATOM 1388 N N . GLU A 1 182 ? -20.691 0.697 20.373 1.00 98.19 182 GLU A N 1
ATOM 1389 C CA . GLU A 1 182 ? -20.872 1.822 19.455 1.00 98.19 182 GLU A CA 1
ATOM 1390 C C . GLU A 1 182 ? -20.113 1.596 18.148 1.00 98.19 182 GLU A C 1
ATOM 1392 O O . GLU A 1 182 ? -18.976 1.123 18.155 1.00 98.19 182 GLU A O 1
ATOM 1397 N N . LEU A 1 183 ? -20.734 1.932 17.012 1.00 98.50 183 LEU A N 1
ATOM 1398 C CA . LEU A 1 183 ? -20.066 1.879 15.711 1.00 98.50 183 LEU A CA 1
ATOM 1399 C C . LEU A 1 183 ? -18.947 2.924 15.688 1.00 98.50 183 LEU A C 1
ATOM 1401 O O . LEU A 1 183 ? -19.211 4.119 15.776 1.00 98.50 183 LEU A O 1
ATOM 1405 N N . LYS A 1 184 ? -17.704 2.473 15.529 1.00 97.75 184 LYS A N 1
ATOM 1406 C CA . LYS A 1 184 ? -16.534 3.341 15.387 1.00 97.75 184 LYS A CA 1
ATOM 1407 C C . LYS A 1 184 ? -16.308 3.759 13.936 1.00 97.75 184 LYS A C 1
ATOM 1409 O O . LYS A 1 184 ? -15.912 4.892 13.678 1.00 97.75 184 LYS A O 1
ATOM 1414 N N . GLY A 1 185 ? -16.571 2.859 12.993 1.00 98.06 185 GLY A N 1
ATOM 1415 C CA . GLY A 1 185 ? -16.500 3.162 11.567 1.00 98.06 185 GLY A CA 1
ATOM 1416 C C . GLY A 1 185 ? -16.360 1.927 10.689 1.00 98.06 185 GLY A C 1
ATOM 1417 O O . GLY A 1 185 ? -16.347 0.792 11.171 1.00 98.06 185 GLY A O 1
ATOM 1418 N N . PHE A 1 186 ? -16.237 2.179 9.393 1.00 98.69 186 PHE A N 1
ATOM 1419 C CA . PHE A 1 186 ? -16.075 1.205 8.327 1.00 98.69 186 PHE A CA 1
ATOM 1420 C C . PHE A 1 186 ? -14.619 1.183 7.838 1.00 98.69 186 PHE A C 1
ATOM 1422 O O . PHE A 1 186 ? -14.072 2.210 7.439 1.00 98.69 186 PHE A O 1
ATOM 1429 N N . TYR A 1 187 ? -13.971 0.021 7.881 1.00 98.75 187 TYR A N 1
ATOM 1430 C CA . TYR A 1 187 ? -12.523 -0.138 7.719 1.00 98.75 187 TYR A CA 1
ATOM 1431 C C . TYR A 1 187 ? -12.183 -1.245 6.719 1.00 98.75 187 TYR A C 1
ATOM 1433 O O . TYR A 1 187 ? -13.006 -2.111 6.419 1.00 98.75 187 TYR A O 1
ATOM 1441 N N . LEU A 1 188 ? -10.938 -1.243 6.239 1.00 98.75 188 LEU A N 1
ATOM 1442 C CA . LEU A 1 188 ? -10.357 -2.384 5.534 1.00 98.75 188 LEU A CA 1
ATOM 1443 C C . LEU A 1 188 ? -9.487 -3.185 6.513 1.00 98.75 188 LEU A C 1
ATOM 1445 O O . LEU A 1 188 ? -8.502 -2.670 7.039 1.00 98.75 188 LEU A O 1
ATOM 1449 N N . ALA A 1 189 ? -9.851 -4.434 6.784 1.00 98.75 189 ALA A N 1
ATOM 1450 C CA . ALA A 1 189 ? -8.998 -5.371 7.497 1.00 98.75 189 ALA A CA 1
ATOM 1451 C C . ALA A 1 189 ? -7.979 -5.970 6.522 1.00 98.75 189 ALA A C 1
ATOM 1453 O O . ALA A 1 189 ? -8.357 -6.449 5.458 1.00 98.75 189 ALA A O 1
ATOM 1454 N N . VAL A 1 190 ? -6.702 -5.963 6.896 1.00 98.62 190 VAL A N 1
ATOM 1455 C CA . VAL A 1 190 ? -5.586 -6.515 6.122 1.00 98.62 190 VAL A CA 1
ATOM 1456 C C . VAL A 1 190 ? -4.742 -7.381 7.045 1.00 98.62 190 VAL A C 1
ATOM 1458 O O . VAL A 1 190 ? -4.369 -6.979 8.151 1.00 98.62 190 VAL A O 1
ATOM 1461 N N . GLU A 1 191 ? -4.436 -8.589 6.610 1.00 98.12 191 GLU A N 1
ATOM 1462 C CA . GLU A 1 191 ? -3.534 -9.485 7.310 1.00 98.12 191 GLU A CA 1
ATOM 1463 C C . GLU A 1 191 ? -2.155 -8.847 7.520 1.00 98.12 191 GLU A C 1
ATOM 1465 O O . GLU A 1 191 ? -1.602 -8.175 6.651 1.00 98.12 191 GLU A O 1
ATOM 1470 N N . GLN A 1 192 ? -1.566 -9.056 8.696 1.00 97.44 192 GLN A N 1
ATOM 1471 C CA . GLN A 1 192 ? -0.185 -8.655 8.925 1.00 97.44 192 GLN A CA 1
ATOM 1472 C C . GLN A 1 192 ? 0.778 -9.625 8.231 1.00 97.44 192 GLN A C 1
ATOM 1474 O O . GLN A 1 192 ? 0.818 -10.801 8.573 1.00 97.44 192 GLN A O 1
ATOM 1479 N N . ILE A 1 193 ? 1.649 -9.104 7.363 1.00 97.25 193 ILE A N 1
ATOM 1480 C CA . ILE A 1 193 ? 2.825 -9.855 6.903 1.00 97.25 193 ILE A CA 1
ATOM 1481 C C . ILE A 1 193 ? 3.737 -10.112 8.112 1.00 97.25 193 ILE A C 1
ATOM 1483 O O . ILE A 1 193 ? 4.216 -9.165 8.749 1.00 97.25 193 ILE A O 1
ATOM 1487 N N . GLY A 1 194 ? 3.918 -11.386 8.440 1.00 94.50 194 GLY A N 1
ATOM 1488 C CA . GLY A 1 194 ? 4.664 -11.927 9.575 1.00 94.50 194 GLY A CA 1
ATOM 1489 C C . GLY A 1 194 ? 4.553 -13.453 9.581 1.00 94.50 194 GLY A C 1
ATOM 1490 O O . GLY A 1 194 ? 4.028 -14.022 8.629 1.00 94.50 194 GLY A O 1
ATOM 1491 N N . ASP A 1 195 ? 5.000 -14.116 10.642 1.00 92.06 195 ASP A N 1
ATOM 1492 C CA . ASP A 1 195 ? 5.191 -15.575 10.667 1.00 92.06 195 ASP A CA 1
ATOM 1493 C C . ASP A 1 195 ? 3.970 -16.387 10.201 1.00 92.06 195 ASP A C 1
ATOM 1495 O O . ASP A 1 195 ? 4.107 -17.279 9.372 1.00 92.06 195 ASP A O 1
ATOM 1499 N N . SER A 1 196 ? 2.757 -16.048 10.656 1.00 91.50 196 SER A N 1
ATOM 1500 C CA . SER A 1 196 ? 1.528 -16.758 10.248 1.00 91.50 196 SER A CA 1
ATOM 1501 C C . SER A 1 196 ? 1.197 -16.608 8.758 1.00 91.50 196 SER A C 1
ATOM 1503 O O . SER A 1 196 ? 0.667 -17.534 8.141 1.00 91.50 196 SER A O 1
ATOM 1505 N N . TYR A 1 197 ? 1.524 -15.458 8.170 1.00 94.56 197 TYR A N 1
ATOM 1506 C CA . TYR A 1 197 ? 1.413 -15.224 6.735 1.00 94.56 197 TYR A CA 1
ATOM 1507 C C . TYR A 1 197 ? 2.500 -15.992 5.972 1.00 94.56 197 TYR A C 1
ATOM 1509 O O . TYR A 1 197 ? 2.201 -16.628 4.961 1.00 94.56 197 TYR A O 1
ATOM 1517 N N . LEU A 1 198 ? 3.744 -15.942 6.455 1.00 94.38 198 LEU A N 1
ATOM 1518 C CA . LEU A 1 198 ? 4.891 -16.571 5.804 1.00 94.38 198 LEU A CA 1
ATOM 1519 C C . LEU A 1 198 ? 4.728 -18.092 5.753 1.00 94.38 198 LEU A C 1
ATOM 1521 O O . LEU A 1 198 ? 4.743 -18.668 4.669 1.00 94.38 198 LEU A O 1
ATOM 1525 N N . GLU A 1 199 ? 4.400 -18.715 6.885 1.00 90.75 199 GLU A N 1
ATOM 1526 C CA . GLU A 1 199 ? 4.149 -20.156 6.975 1.00 90.75 199 GLU A CA 1
ATOM 1527 C C . GLU A 1 199 ? 3.084 -20.614 5.969 1.00 90.75 199 GLU A C 1
ATOM 1529 O O . GLU A 1 199 ? 3.216 -21.649 5.323 1.00 90.75 199 GLU A O 1
ATOM 1534 N N . ARG A 1 200 ? 2.022 -19.823 5.787 1.00 89.94 200 ARG A N 1
ATOM 1535 C CA . ARG A 1 200 ? 0.911 -20.196 4.907 1.00 89.94 200 ARG A CA 1
ATOM 1536 C C . ARG A 1 200 ? 1.217 -20.008 3.422 1.00 89.94 200 ARG A C 1
ATOM 1538 O O . ARG A 1 200 ? 0.697 -20.772 2.615 1.00 89.94 200 ARG A O 1
ATOM 1545 N N . ASN A 1 201 ? 2.005 -18.996 3.058 1.00 89.81 201 ASN A N 1
ATOM 1546 C CA . ASN A 1 201 ? 2.278 -18.665 1.653 1.00 89.81 201 ASN A CA 1
ATOM 1547 C C . ASN A 1 201 ? 3.587 -19.271 1.128 1.00 89.81 201 ASN A C 1
ATOM 1549 O O . ASN A 1 201 ? 3.701 -19.508 -0.071 1.00 89.81 201 ASN A O 1
ATOM 1553 N N . PHE A 1 202 ? 4.548 -19.542 2.011 1.00 91.69 202 PHE A N 1
ATOM 1554 C CA . PHE A 1 202 ? 5.876 -20.050 1.662 1.00 91.69 202 PHE A CA 1
ATOM 1555 C C . PHE A 1 202 ? 6.152 -21.436 2.264 1.00 91.69 202 PHE A C 1
ATOM 1557 O O . PHE A 1 202 ? 7.094 -22.101 1.856 1.00 91.69 202 PHE A O 1
ATOM 1564 N N . GLY A 1 203 ? 5.320 -21.920 3.197 1.00 91.31 203 GLY A N 1
ATOM 1565 C CA . GLY A 1 203 ? 5.586 -23.171 3.920 1.00 91.31 203 GLY A CA 1
ATOM 1566 C C . GLY A 1 203 ? 6.722 -23.044 4.940 1.00 91.31 203 GLY A C 1
ATOM 1567 O O . GLY A 1 203 ? 7.183 -24.052 5.472 1.00 91.31 203 GLY A O 1
ATOM 1568 N N . ASN A 1 204 ? 7.181 -21.814 5.175 1.00 89.31 204 ASN A N 1
ATOM 1569 C CA . ASN A 1 204 ? 8.269 -21.470 6.067 1.00 89.31 204 ASN A CA 1
ATOM 1570 C C . ASN A 1 204 ? 8.046 -20.055 6.620 1.00 89.31 204 ASN A C 1
ATOM 1572 O O . ASN A 1 204 ? 7.615 -19.154 5.904 1.00 89.31 204 ASN A O 1
ATOM 1576 N N . ALA A 1 205 ? 8.335 -19.865 7.905 1.00 90.62 205 ALA A N 1
ATOM 1577 C CA . ALA A 1 205 ? 8.396 -18.560 8.565 1.00 90.62 205 ALA A CA 1
ATOM 1578 C C . ALA A 1 205 ? 9.802 -18.224 9.096 1.00 90.62 205 ALA A C 1
ATOM 1580 O O . ALA A 1 205 ? 10.015 -17.171 9.699 1.00 90.62 205 ALA A O 1
ATOM 1581 N N . TYR A 1 206 ? 10.770 -19.127 8.920 1.00 89.12 206 TYR A N 1
ATOM 1582 C CA . TYR A 1 206 ? 12.182 -18.857 9.165 1.00 89.12 206 TYR A CA 1
ATOM 1583 C C . TYR A 1 206 ? 12.750 -17.997 8.031 1.00 89.12 206 TYR A C 1
ATOM 1585 O O . TYR A 1 206 ? 12.337 -18.140 6.886 1.00 89.12 206 TYR A O 1
ATOM 1593 N N . GLY A 1 207 ? 13.714 -17.139 8.357 1.00 90.94 207 GLY A N 1
ATOM 1594 C CA . GLY A 1 207 ? 14.390 -16.274 7.394 1.00 90.94 207 GLY A CA 1
ATOM 1595 C C . GLY A 1 207 ? 14.208 -14.795 7.699 1.00 90.94 207 GLY A C 1
ATOM 1596 O O . GLY A 1 207 ? 13.519 -14.399 8.648 1.00 90.94 207 GLY A O 1
ATOM 1597 N N . ALA A 1 208 ? 14.890 -13.971 6.916 1.00 93.88 208 ALA A N 1
ATOM 1598 C CA . ALA A 1 208 ? 14.891 -12.532 7.110 1.00 93.88 208 ALA A CA 1
ATOM 1599 C C . ALA A 1 208 ? 13.622 -11.886 6.531 1.00 93.88 208 ALA A C 1
ATOM 1601 O O . ALA A 1 208 ? 13.341 -12.001 5.341 1.00 93.88 208 ALA A O 1
ATOM 1602 N N . LEU A 1 209 ? 12.873 -11.145 7.350 1.00 96.69 209 LEU A N 1
ATOM 1603 C CA . LEU A 1 209 ? 11.747 -10.327 6.895 1.00 96.69 209 LEU A CA 1
ATOM 1604 C C . LEU A 1 209 ? 12.071 -8.852 7.118 1.00 96.69 209 LEU A C 1
ATOM 1606 O O . LEU A 1 209 ? 12.163 -8.412 8.262 1.00 96.69 209 LEU A O 1
ATOM 1610 N N . TYR A 1 210 ? 12.181 -8.063 6.055 1.00 97.44 210 TYR A N 1
ATOM 1611 C CA . TYR A 1 210 ? 12.407 -6.617 6.119 1.00 97.44 210 TYR A CA 1
ATOM 1612 C C . TYR A 1 210 ? 11.199 -5.850 5.598 1.00 97.44 210 TYR A C 1
ATOM 1614 O O . TYR A 1 210 ? 10.524 -6.294 4.677 1.00 97.44 210 TYR A O 1
ATOM 1622 N N . LYS A 1 211 ? 10.948 -4.661 6.154 1.00 98.00 211 LYS A N 1
ATOM 1623 C CA . LYS A 1 211 ? 10.001 -3.680 5.610 1.00 98.00 211 LYS A CA 1
ATOM 1624 C C . LYS A 1 211 ? 10.743 -2.426 5.156 1.00 98.00 211 LYS A C 1
ATOM 1626 O O . LYS A 1 211 ? 11.475 -1.842 5.956 1.00 98.00 211 LYS A O 1
ATOM 1631 N N . GLY A 1 212 ? 10.476 -1.956 3.939 1.00 97.62 212 GLY A N 1
ATOM 1632 C CA . GLY A 1 212 ? 10.918 -0.637 3.476 1.00 97.62 212 GLY A CA 1
ATOM 1633 C C . GLY A 1 212 ? 10.140 0.489 4.170 1.00 97.62 212 GLY A C 1
ATOM 1634 O O . GLY A 1 212 ? 8.919 0.576 4.023 1.00 97.62 212 GLY A O 1
ATOM 1635 N N . ILE A 1 213 ? 10.827 1.341 4.939 1.00 94.19 213 ILE A N 1
ATOM 1636 C CA . ILE A 1 213 ? 10.220 2.379 5.805 1.00 94.19 213 ILE A CA 1
ATOM 1637 C C . ILE A 1 213 ? 10.719 3.806 5.525 1.00 94.19 213 ILE A C 1
ATOM 1639 O O . ILE A 1 213 ? 10.628 4.666 6.401 1.00 94.19 213 ILE A O 1
ATOM 1643 N N . MET A 1 214 ? 11.206 4.064 4.307 1.00 90.69 214 MET A N 1
ATOM 1644 C CA . MET A 1 214 ? 11.948 5.272 3.917 1.00 90.69 214 MET A CA 1
ATOM 1645 C C . MET A 1 214 ? 13.340 5.357 4.553 1.00 90.69 214 MET A C 1
ATOM 1647 O O . MET A 1 214 ? 13.569 4.937 5.683 1.00 90.69 214 MET A O 1
ATOM 1651 N N . GLY A 1 215 ? 14.276 5.973 3.834 1.00 90.38 215 GLY A N 1
ATOM 1652 C CA . GLY A 1 215 ? 15.649 6.191 4.298 1.00 90.38 215 GLY A CA 1
ATOM 1653 C C . GLY A 1 215 ? 16.681 5.396 3.503 1.00 90.38 215 GLY A C 1
ATOM 1654 O O . GLY A 1 215 ? 16.347 4.697 2.545 1.00 90.38 215 GLY A O 1
ATOM 1655 N N . ASN A 1 216 ? 17.953 5.536 3.878 1.00 91.88 216 ASN A N 1
ATOM 1656 C CA . ASN A 1 216 ? 19.056 4.905 3.153 1.00 91.88 216 ASN A CA 1
ATOM 1657 C C . ASN A 1 216 ? 18.894 3.378 3.091 1.00 91.88 216 ASN A C 1
ATOM 1659 O O . ASN A 1 216 ? 18.514 2.759 4.084 1.00 91.88 216 ASN A O 1
ATOM 1663 N N . GLY A 1 217 ? 19.160 2.787 1.928 1.00 95.25 217 GLY A N 1
ATOM 1664 C CA . GLY A 1 217 ? 19.047 1.345 1.703 1.00 95.25 217 GLY A CA 1
ATOM 1665 C C . GLY A 1 217 ? 17.653 0.844 1.319 1.00 95.25 217 GLY A C 1
ATOM 1666 O O . GLY A 1 217 ? 17.539 -0.240 0.761 1.00 95.25 217 GLY A O 1
ATOM 1667 N N . SER A 1 218 ? 16.590 1.634 1.519 1.00 96.75 218 SER A N 1
ATOM 1668 C CA . SER A 1 218 ? 15.230 1.261 1.081 1.00 96.75 218 SER A CA 1
ATOM 1669 C C . SER A 1 218 ? 15.035 1.298 -0.445 1.00 96.75 218 SER A C 1
ATOM 1671 O O . SER A 1 218 ? 14.037 0.801 -0.960 1.00 96.75 218 SER A O 1
ATOM 1673 N N . ASP A 1 219 ? 16.000 1.840 -1.190 1.00 96.31 219 ASP A N 1
ATOM 1674 C CA . ASP A 1 219 ? 16.104 1.721 -2.648 1.00 96.31 219 ASP A CA 1
ATOM 1675 C C . ASP A 1 219 ? 16.888 0.482 -3.105 1.00 96.31 219 ASP A C 1
ATOM 1677 O O . ASP A 1 219 ? 16.913 0.204 -4.302 1.00 96.31 219 ASP A O 1
ATOM 1681 N N . LEU A 1 220 ? 17.463 -0.294 -2.181 1.00 97.88 220 LEU A N 1
ATOM 1682 C CA . LEU A 1 220 ? 18.291 -1.475 -2.453 1.00 97.88 220 LEU A CA 1
ATOM 1683 C C . LEU A 1 220 ? 19.597 -1.163 -3.196 1.00 97.88 220 LEU A C 1
ATOM 1685 O O . LEU A 1 220 ? 20.185 -2.050 -3.813 1.00 97.88 220 LEU A O 1
ATOM 1689 N N . LEU A 1 221 ? 20.073 0.085 -3.149 1.00 97.19 221 LEU A N 1
ATOM 1690 C CA . LEU A 1 221 ? 21.422 0.421 -3.598 1.00 97.19 221 LEU A CA 1
ATOM 1691 C C . LEU A 1 221 ? 22.454 -0.103 -2.605 1.00 97.19 221 LEU A C 1
ATOM 1693 O O . LEU A 1 221 ? 22.273 0.018 -1.395 1.00 97.19 221 LEU A O 1
ATOM 1697 N N . TYR A 1 222 ? 23.564 -0.629 -3.119 1.00 97.56 222 TYR A N 1
ATOM 1698 C CA . TYR A 1 222 ? 24.671 -1.061 -2.272 1.00 97.56 222 TYR A CA 1
ATOM 1699 C C . TYR A 1 222 ? 25.240 0.117 -1.466 1.00 97.56 222 TYR A C 1
ATOM 1701 O O . TYR A 1 222 ? 25.776 1.070 -2.038 1.00 97.56 222 TYR A O 1
ATOM 1709 N N . ALA A 1 223 ? 25.125 0.038 -0.140 1.00 95.88 223 ALA A N 1
ATOM 1710 C CA . ALA A 1 223 ? 25.572 1.070 0.797 1.00 95.88 223 ALA A CA 1
ATOM 1711 C C . ALA A 1 223 ? 26.739 0.611 1.688 1.00 95.88 223 ALA A C 1
ATOM 1713 O O . ALA A 1 223 ? 27.458 1.450 2.230 1.00 95.88 223 ALA A O 1
ATOM 1714 N N . GLY A 1 224 ? 26.949 -0.700 1.806 1.00 96.00 224 GLY A N 1
ATOM 1715 C CA . GLY A 1 224 ? 27.986 -1.305 2.633 1.00 96.00 224 GLY A CA 1
ATOM 1716 C C . GLY A 1 224 ? 27.736 -2.791 2.889 1.00 96.00 224 GLY A C 1
ATOM 1717 O O . GLY A 1 224 ? 26.807 -3.383 2.333 1.00 96.00 224 GLY A O 1
ATOM 1718 N N . ASP A 1 225 ? 28.594 -3.384 3.712 1.00 95.69 225 ASP A N 1
ATOM 1719 C CA . ASP A 1 225 ? 28.637 -4.823 3.997 1.00 95.69 225 ASP A CA 1
ATOM 1720 C C . ASP A 1 225 ? 27.903 -5.210 5.295 1.00 95.69 225 ASP A C 1
ATOM 1722 O O . ASP A 1 225 ? 28.006 -6.348 5.739 1.00 95.69 225 ASP A O 1
ATOM 1726 N N . SER A 1 226 ? 27.190 -4.279 5.938 1.00 93.50 226 SER A N 1
ATOM 1727 C CA . SER A 1 226 ? 26.466 -4.525 7.191 1.00 93.50 226 SER A CA 1
ATOM 1728 C C . SER A 1 226 ? 24.988 -4.171 7.060 1.00 93.50 226 SER A C 1
ATOM 1730 O O . SER A 1 226 ? 24.641 -3.167 6.444 1.00 93.50 226 SER A O 1
ATOM 1732 N N . GLU A 1 227 ? 24.101 -4.925 7.721 1.00 91.75 227 GLU A N 1
ATOM 1733 C CA . GLU A 1 227 ? 22.662 -4.604 7.799 1.00 91.75 227 GLU A CA 1
ATOM 1734 C C . GLU A 1 227 ? 22.425 -3.166 8.308 1.00 91.75 227 GLU A C 1
ATOM 1736 O O . GLU A 1 227 ? 21.527 -2.467 7.840 1.00 91.75 227 GLU A O 1
ATOM 1741 N N . SER A 1 228 ? 23.288 -2.671 9.204 1.00 93.56 228 SER A N 1
ATOM 1742 C CA . SER A 1 228 ? 23.220 -1.301 9.733 1.00 93.56 228 SER A CA 1
ATOM 1743 C C . SER A 1 228 ? 23.392 -0.200 8.680 1.00 93.56 228 SER A C 1
ATOM 1745 O O . SER A 1 228 ? 23.006 0.940 8.938 1.00 93.56 228 SER A O 1
ATOM 1747 N N . ASP A 1 229 ? 23.966 -0.513 7.514 1.00 95.81 229 ASP A N 1
ATOM 1748 C CA . ASP A 1 229 ? 24.141 0.437 6.408 1.00 95.81 229 ASP A CA 1
ATOM 1749 C C . ASP A 1 229 ? 22.819 0.709 5.662 1.00 95.81 229 ASP A C 1
ATOM 1751 O O . ASP A 1 229 ? 22.717 1.667 4.885 1.00 95.81 229 ASP A O 1
ATOM 1755 N N . TYR A 1 230 ? 21.775 -0.075 5.965 1.00 96.62 230 TYR A N 1
ATOM 1756 C CA . TYR A 1 230 ? 20.455 -0.049 5.332 1.00 96.62 230 TYR A CA 1
ATOM 1757 C C . TYR A 1 230 ? 19.335 0.308 6.331 1.00 96.62 230 TYR A C 1
ATOM 1759 O O . TYR A 1 230 ? 18.352 -0.423 6.447 1.00 96.62 230 TYR A O 1
ATOM 1767 N N . PRO A 1 231 ? 19.408 1.446 7.053 1.00 95.69 231 PRO A N 1
ATOM 1768 C CA . PRO A 1 231 ? 18.436 1.798 8.095 1.00 95.69 231 PRO A CA 1
ATOM 1769 C C . PRO A 1 231 ? 16.995 1.985 7.583 1.00 95.69 231 PRO A C 1
ATOM 1771 O O . PRO A 1 231 ? 16.057 1.980 8.378 1.00 95.69 231 PRO A O 1
ATOM 1774 N N . GLY A 1 232 ? 16.802 2.162 6.271 1.00 96.81 232 GLY A N 1
ATOM 1775 C CA . GLY A 1 232 ? 15.487 2.197 5.628 1.00 96.81 232 GLY A CA 1
ATOM 1776 C C . GLY A 1 232 ? 14.830 0.821 5.452 1.00 96.81 232 GLY A C 1
ATOM 1777 O O . GLY A 1 232 ? 13.658 0.767 5.078 1.00 96.81 232 GLY A O 1
ATOM 1778 N N . LEU A 1 233 ? 15.547 -0.273 5.729 1.00 97.25 233 LEU A N 1
ATOM 1779 C CA . LEU A 1 233 ? 15.035 -1.643 5.766 1.00 97.25 233 LEU A CA 1
ATOM 1780 C C . LEU A 1 233 ? 14.888 -2.090 7.223 1.00 97.25 233 LEU A C 1
ATOM 1782 O O . LEU A 1 233 ? 15.829 -2.526 7.876 1.00 97.25 233 LEU A O 1
ATOM 1786 N N . SER A 1 234 ? 13.675 -1.988 7.759 1.00 95.94 234 SER A N 1
ATOM 1787 C CA . SER A 1 234 ? 13.399 -2.392 9.137 1.00 95.94 234 SER A CA 1
ATOM 1788 C C . SER A 1 234 ? 13.144 -3.893 9.217 1.00 95.94 234 SER A C 1
ATOM 1790 O O . SER A 1 234 ? 12.099 -4.353 8.748 1.00 95.94 234 SER A O 1
ATOM 1792 N N . ARG A 1 235 ? 14.052 -4.640 9.857 1.00 95.12 235 ARG A N 1
ATOM 1793 C CA . ARG A 1 235 ? 13.863 -6.070 10.129 1.00 95.12 235 ARG A CA 1
ATOM 1794 C C . ARG A 1 235 ? 12.670 -6.303 11.059 1.00 95.12 235 ARG A C 1
ATOM 1796 O O . ARG A 1 235 ? 12.494 -5.604 12.059 1.00 95.12 235 ARG A O 1
ATOM 1803 N N . LYS A 1 236 ? 11.815 -7.250 10.685 1.00 95.06 236 LYS A N 1
ATOM 1804 C CA . LYS A 1 236 ? 10.571 -7.649 11.359 1.00 95.06 236 LYS A CA 1
ATOM 1805 C C . LYS A 1 236 ? 10.613 -9.081 11.879 1.00 95.06 236 LYS A C 1
ATOM 1807 O O . LYS A 1 236 ? 9.807 -9.398 12.746 1.00 95.06 236 LYS A O 1
ATOM 1812 N N . SER A 1 237 ? 11.529 -9.905 11.379 1.00 92.12 237 SER A N 1
ATOM 1813 C CA . SER A 1 237 ? 11.814 -11.227 11.925 1.00 92.12 237 SER A CA 1
ATOM 1814 C C . SER A 1 237 ? 12.834 -11.144 13.064 1.00 92.12 237 SER A C 1
ATOM 1816 O O . SER A 1 237 ? 13.722 -10.285 13.090 1.00 92.12 237 SER A O 1
ATOM 1818 N N . GLU A 1 238 ? 12.723 -12.069 14.015 1.00 85.06 238 GLU A N 1
ATOM 1819 C CA . GLU A 1 238 ? 13.752 -12.281 15.042 1.00 85.06 238 GLU A CA 1
ATOM 1820 C C . GLU A 1 238 ? 14.921 -13.123 14.514 1.00 85.06 238 GLU A C 1
ATOM 1822 O O . GLU A 1 238 ? 16.044 -13.013 15.004 1.00 85.06 238 GLU A O 1
ATOM 1827 N N . LYS A 1 239 ? 14.645 -13.960 13.509 1.00 79.12 239 LYS A N 1
ATOM 1828 C CA . LYS A 1 239 ? 15.579 -14.903 12.893 1.00 79.12 239 LYS A CA 1
ATOM 1829 C C . LYS A 1 239 ? 16.044 -14.352 11.546 1.00 79.12 239 LYS A C 1
ATOM 1831 O O . LYS A 1 239 ? 15.276 -13.695 10.849 1.00 79.12 239 LYS A O 1
ATOM 1836 N N . SER A 1 240 ? 17.295 -14.614 11.198 1.00 80.00 240 SER A N 1
ATOM 1837 C CA . SER A 1 240 ? 17.880 -14.295 9.896 1.00 80.00 240 SER A CA 1
ATOM 1838 C C . SER A 1 240 ? 19.067 -15.216 9.670 1.00 80.00 240 SER A C 1
ATOM 1840 O O . SER A 1 240 ? 19.721 -15.625 10.631 1.00 80.00 240 SER A O 1
ATOM 1842 N N . ASN A 1 241 ? 19.361 -15.503 8.410 1.00 73.06 241 ASN A N 1
ATOM 1843 C CA . ASN A 1 241 ? 20.706 -15.893 8.024 1.00 73.06 241 ASN A CA 1
ATOM 1844 C C . ASN A 1 241 ? 21.514 -14.595 7.900 1.00 73.06 241 ASN A C 1
ATOM 1846 O O . ASN A 1 241 ? 21.080 -13.664 7.223 1.00 73.06 241 ASN A O 1
ATOM 1850 N N . ASP A 1 242 ? 22.617 -14.471 8.633 1.00 69.62 242 ASP A N 1
ATOM 1851 C CA . ASP A 1 242 ? 23.470 -13.284 8.535 1.00 69.62 242 ASP A CA 1
ATOM 1852 C C . ASP A 1 242 ? 24.074 -13.216 7.109 1.00 69.62 242 ASP A C 1
ATOM 1854 O O . ASP A 1 242 ? 24.231 -14.242 6.451 1.00 69.62 242 ASP A O 1
ATOM 1858 N N . ASP A 1 243 ? 24.342 -12.012 6.602 1.00 84.81 243 ASP A N 1
ATOM 1859 C CA . ASP A 1 243 ? 24.869 -11.696 5.255 1.00 84.81 243 ASP A CA 1
ATOM 1860 C C . ASP A 1 243 ? 23.916 -11.836 4.043 1.00 84.81 243 ASP A C 1
ATOM 1862 O O . ASP A 1 243 ? 24.126 -11.141 3.047 1.00 84.81 243 ASP A O 1
ATOM 1866 N N . VAL A 1 244 ? 22.811 -12.593 4.115 1.00 90.69 244 VAL A N 1
ATOM 1867 C CA . VAL A 1 244 ? 21.944 -12.853 2.931 1.00 90.69 244 VAL A CA 1
ATOM 1868 C C . VAL A 1 244 ? 21.353 -11.592 2.288 1.00 90.69 244 VAL A C 1
ATOM 1870 O O . VAL A 1 244 ? 21.257 -11.499 1.064 1.00 90.69 244 VAL A O 1
ATOM 1873 N N . LEU A 1 245 ? 21.002 -10.579 3.090 1.00 95.06 245 LEU A N 1
ATOM 1874 C CA . LEU A 1 245 ? 20.547 -9.283 2.572 1.00 95.06 245 LEU A CA 1
ATOM 1875 C C . LEU A 1 245 ? 21.641 -8.605 1.735 1.00 95.06 245 LEU A C 1
ATOM 1877 O O . LEU A 1 245 ? 21.363 -8.034 0.681 1.00 95.06 245 LEU A O 1
ATOM 1881 N N . ILE A 1 246 ? 22.882 -8.652 2.218 1.00 96.06 246 ILE A N 1
ATOM 1882 C CA . ILE A 1 246 ? 24.030 -8.017 1.572 1.00 96.06 246 ILE A CA 1
ATOM 1883 C C . ILE A 1 246 ? 24.374 -8.751 0.281 1.00 96.06 246 ILE A C 1
ATOM 1885 O O . ILE A 1 246 ? 24.643 -8.095 -0.725 1.00 96.06 246 ILE A O 1
ATOM 1889 N N . ASP A 1 247 ? 24.315 -10.081 0.286 1.00 95.44 247 ASP A N 1
ATOM 1890 C CA . ASP A 1 247 ? 24.532 -10.904 -0.903 1.00 95.44 247 ASP A CA 1
ATOM 1891 C C . ASP A 1 247 ? 23.491 -10.603 -1.984 1.00 95.44 247 ASP A C 1
ATOM 1893 O O . ASP A 1 247 ? 23.861 -10.313 -3.124 1.00 95.44 247 ASP A O 1
ATOM 1897 N N . MET A 1 248 ? 22.206 -10.531 -1.615 1.00 97.31 248 MET A N 1
ATOM 1898 C CA . MET A 1 248 ? 21.144 -10.132 -2.541 1.00 97.31 248 MET A CA 1
ATOM 1899 C C . MET A 1 248 ? 21.380 -8.732 -3.113 1.00 97.31 248 MET A C 1
ATOM 1901 O O . MET A 1 248 ? 21.314 -8.540 -4.328 1.00 97.31 248 MET A O 1
ATOM 1905 N N . ILE A 1 249 ? 21.719 -7.750 -2.272 1.00 97.88 249 ILE A N 1
ATOM 1906 C CA . ILE A 1 249 ? 21.978 -6.378 -2.727 1.00 97.88 249 ILE A CA 1
ATOM 1907 C C . ILE A 1 249 ? 23.212 -6.322 -3.638 1.00 97.88 249 ILE A C 1
ATOM 1909 O O . ILE A 1 249 ? 23.181 -5.631 -4.659 1.00 97.88 249 ILE A O 1
ATOM 1913 N N . LYS A 1 250 ? 24.293 -7.043 -3.327 1.00 97.81 250 LYS A N 1
ATOM 1914 C CA . LYS A 1 250 ? 25.495 -7.106 -4.175 1.00 97.81 250 LYS A CA 1
ATOM 1915 C C . LYS A 1 250 ? 25.191 -7.717 -5.533 1.00 97.81 250 LYS A C 1
ATOM 1917 O O . LYS A 1 250 ? 25.563 -7.117 -6.546 1.00 97.81 250 LYS A O 1
ATOM 1922 N N . GLU A 1 251 ? 24.503 -8.854 -5.552 1.00 97.81 251 GLU A N 1
ATOM 1923 C CA . GLU A 1 251 ? 24.142 -9.544 -6.787 1.00 97.81 251 GLU A CA 1
ATOM 1924 C C . GLU A 1 251 ? 23.202 -8.675 -7.627 1.00 97.81 251 GLU A C 1
ATOM 1926 O O . GLU A 1 251 ? 23.459 -8.450 -8.808 1.00 97.81 251 GLU A O 1
ATOM 1931 N N . LEU A 1 252 ? 22.202 -8.040 -7.009 1.00 96.75 252 LEU A N 1
ATOM 1932 C CA . LEU A 1 252 ? 21.307 -7.117 -7.701 1.00 96.75 252 LEU A CA 1
ATOM 1933 C C . LEU A 1 252 ? 22.063 -5.915 -8.296 1.00 96.75 252 LEU A C 1
ATOM 1935 O O . LEU A 1 252 ? 21.818 -5.523 -9.434 1.00 96.75 252 LEU A O 1
ATOM 1939 N N . ASN A 1 253 ? 23.014 -5.322 -7.567 1.00 97.44 253 ASN A N 1
ATOM 1940 C CA . ASN A 1 253 ? 23.711 -4.112 -8.018 1.00 97.44 253 ASN A CA 1
ATOM 1941 C C . ASN A 1 253 ? 24.842 -4.386 -9.025 1.00 97.44 253 ASN A C 1
ATOM 1943 O O . ASN A 1 253 ? 25.059 -3.568 -9.931 1.00 97.44 253 ASN A O 1
ATOM 1947 N N . SER A 1 254 ? 25.563 -5.499 -8.877 1.00 96.62 254 SER A N 1
ATOM 1948 C CA . SER A 1 254 ? 26.832 -5.760 -9.579 1.00 96.62 254 SER A CA 1
ATOM 1949 C C . SER A 1 254 ? 26.898 -7.107 -10.297 1.00 96.62 254 SER A C 1
ATOM 1951 O O . SER A 1 254 ? 27.792 -7.299 -11.121 1.00 96.62 254 SER A O 1
ATOM 1953 N N . GLY A 1 255 ? 25.982 -8.018 -9.989 1.00 96.25 255 GLY A N 1
ATOM 1954 C CA . GLY A 1 255 ? 25.921 -9.357 -10.548 1.00 96.25 255 GLY A CA 1
ATOM 1955 C C . GLY A 1 255 ? 25.015 -9.474 -11.773 1.00 96.25 255 GLY A C 1
ATOM 1956 O O . GLY A 1 255 ? 24.640 -8.482 -12.415 1.00 96.25 255 GLY A O 1
ATOM 1957 N N . THR A 1 256 ? 24.702 -10.720 -12.112 1.00 95.62 256 THR A N 1
ATOM 1958 C CA . THR A 1 256 ? 23.922 -11.125 -13.293 1.00 95.62 256 THR A CA 1
ATOM 1959 C C . THR A 1 256 ? 23.043 -12.353 -13.050 1.00 95.62 256 THR A C 1
ATOM 1961 O O . THR A 1 256 ? 22.154 -12.620 -13.854 1.00 95.62 256 THR A O 1
ATOM 1964 N N . ASP A 1 257 ? 23.298 -13.106 -11.981 1.00 97.12 257 ASP A N 1
ATOM 1965 C CA . ASP A 1 257 ? 22.574 -14.305 -11.568 1.00 97.12 257 ASP A CA 1
ATOM 1966 C C . ASP A 1 257 ? 21.488 -13.942 -10.544 1.00 97.12 257 ASP A C 1
ATOM 1968 O O . ASP A 1 257 ? 21.502 -14.357 -9.387 1.00 97.12 257 ASP A O 1
ATOM 1972 N N . TYR A 1 258 ? 20.546 -13.096 -10.966 1.00 98.06 258 TYR A N 1
ATOM 1973 C CA . TYR A 1 258 ? 19.521 -12.552 -10.072 1.00 98.06 258 TYR A CA 1
ATOM 1974 C C . TYR A 1 258 ? 18.626 -13.641 -9.460 1.00 98.06 258 TYR A C 1
ATOM 1976 O O . TYR A 1 258 ? 18.223 -13.514 -8.309 1.00 98.06 258 TYR A O 1
ATOM 1984 N N . GLU A 1 259 ? 18.352 -14.725 -10.193 1.00 97.94 259 GLU A N 1
ATOM 1985 C CA . GLU A 1 259 ? 17.516 -15.842 -9.719 1.00 97.94 259 GLU A CA 1
ATOM 1986 C C . GLU A 1 259 ? 18.125 -16.573 -8.515 1.00 97.94 259 GLU A C 1
ATOM 1988 O O . GLU A 1 259 ? 17.394 -17.210 -7.763 1.00 97.94 259 GLU A O 1
ATOM 1993 N N . SER A 1 260 ? 19.441 -16.453 -8.297 1.00 96.81 260 SER A N 1
ATOM 1994 C CA . SER A 1 260 ? 20.126 -17.028 -7.132 1.00 96.81 260 SER A CA 1
ATOM 1995 C C . SER A 1 260 ? 19.878 -16.278 -5.821 1.00 96.81 260 SER A C 1
ATOM 1997 O O . SER A 1 260 ? 20.234 -16.790 -4.762 1.00 96.81 260 SER A O 1
ATOM 1999 N N . VAL A 1 261 ? 19.289 -15.077 -5.878 1.00 97.00 261 VAL A N 1
ATOM 2000 C CA . VAL A 1 261 ? 19.056 -14.227 -4.698 1.00 97.00 261 VAL A CA 1
ATOM 2001 C C . VAL A 1 261 ? 17.650 -13.641 -4.623 1.00 97.00 261 VAL A C 1
ATOM 2003 O O . VAL A 1 261 ? 17.249 -13.161 -3.564 1.00 97.00 261 VAL A O 1
ATOM 2006 N N . ILE A 1 262 ? 16.894 -13.624 -5.726 1.00 97.88 262 ILE A N 1
ATOM 2007 C CA . ILE A 1 262 ? 15.540 -13.073 -5.768 1.00 97.88 262 ILE A CA 1
ATOM 2008 C C . ILE A 1 262 ? 14.610 -13.947 -6.610 1.00 97.88 262 ILE A C 1
ATOM 2010 O O . ILE A 1 262 ? 14.975 -14.426 -7.683 1.00 97.88 262 ILE A O 1
ATOM 2014 N N . ASN A 1 263 ? 13.368 -14.098 -6.157 1.00 98.00 263 ASN A N 1
ATOM 2015 C CA . ASN A 1 263 ? 12.293 -14.633 -6.973 1.00 98.00 263 ASN A CA 1
ATOM 2016 C C . ASN A 1 263 ? 11.936 -13.594 -8.049 1.00 98.00 263 ASN A C 1
ATOM 2018 O O . ASN A 1 263 ? 11.206 -12.630 -7.799 1.00 98.00 263 ASN A O 1
ATOM 2022 N N . VAL A 1 264 ? 12.504 -13.772 -9.246 1.00 98.50 264 VAL A N 1
ATOM 2023 C CA . VAL A 1 264 ? 12.359 -12.828 -10.361 1.00 98.50 264 VAL A CA 1
ATOM 2024 C C . VAL A 1 264 ? 10.898 -12.679 -10.788 1.00 98.50 264 VAL A C 1
ATOM 2026 O O . VAL A 1 264 ? 10.481 -11.559 -11.059 1.00 98.50 264 VAL A O 1
ATOM 2029 N N . GLU A 1 265 ? 10.101 -13.750 -10.801 1.00 97.88 265 GLU A N 1
ATOM 2030 C CA . GLU A 1 265 ? 8.689 -13.676 -11.211 1.00 97.88 265 GLU A CA 1
ATOM 2031 C C . GLU A 1 265 ? 7.882 -12.757 -10.277 1.00 97.88 265 GLU A C 1
ATOM 2033 O O . GLU A 1 265 ? 7.216 -11.831 -10.748 1.00 97.88 265 GLU A O 1
ATOM 2038 N N . ASP A 1 266 ? 8.023 -12.930 -8.956 1.00 97.00 266 ASP A N 1
ATOM 2039 C CA . ASP A 1 266 ? 7.371 -12.069 -7.958 1.00 97.00 266 ASP A CA 1
ATOM 2040 C C . ASP A 1 266 ? 7.847 -10.615 -8.088 1.00 97.00 266 ASP A C 1
ATOM 2042 O O . ASP A 1 266 ? 7.049 -9.677 -8.002 1.00 97.00 266 ASP A O 1
ATOM 2046 N N . ALA A 1 267 ? 9.144 -10.406 -8.343 1.00 98.56 267 ALA A N 1
ATOM 2047 C CA . ALA A 1 267 ? 9.711 -9.076 -8.536 1.00 98.56 267 ALA A CA 1
ATOM 2048 C C . ALA A 1 267 ? 9.156 -8.378 -9.786 1.00 98.56 267 ALA A C 1
ATOM 2050 O O . ALA A 1 267 ? 8.771 -7.208 -9.712 1.00 98.56 267 ALA A O 1
ATOM 2051 N N . LEU A 1 268 ? 9.063 -9.077 -10.922 1.00 98.81 268 LEU A N 1
ATOM 2052 C CA . LEU A 1 268 ? 8.477 -8.532 -12.149 1.00 98.81 268 LEU A CA 1
ATOM 2053 C C . LEU A 1 268 ? 6.988 -8.225 -11.963 1.00 98.81 268 LEU A C 1
ATOM 2055 O O . LEU A 1 268 ? 6.540 -7.147 -12.362 1.00 98.81 268 LEU A O 1
ATOM 2059 N N . GLY A 1 269 ? 6.240 -9.114 -11.304 1.00 98.62 269 GLY A N 1
ATOM 2060 C CA . GLY A 1 269 ? 4.833 -8.887 -10.984 1.00 98.62 269 GLY A CA 1
ATOM 2061 C C . GLY A 1 269 ? 4.625 -7.699 -10.041 1.00 98.62 269 GLY A C 1
ATOM 2062 O O . GLY A 1 269 ? 3.746 -6.873 -10.280 1.00 98.62 269 GLY A O 1
ATOM 2063 N N . TYR A 1 270 ? 5.475 -7.530 -9.025 1.00 98.69 270 TYR A N 1
ATOM 2064 C CA . TYR A 1 270 ? 5.445 -6.366 -8.136 1.00 98.69 270 TYR A CA 1
ATOM 2065 C C . TYR A 1 270 ? 5.748 -5.053 -8.879 1.00 98.69 270 TYR A C 1
ATOM 2067 O O . TYR A 1 270 ? 5.065 -4.045 -8.663 1.00 98.69 270 TYR A O 1
ATOM 2075 N N . ILE A 1 271 ? 6.746 -5.041 -9.772 1.00 98.62 271 ILE A N 1
ATOM 2076 C CA . ILE A 1 271 ? 7.050 -3.864 -10.602 1.00 98.62 271 ILE A CA 1
ATOM 2077 C C . ILE A 1 271 ? 5.844 -3.542 -11.495 1.00 98.62 271 ILE A C 1
ATOM 2079 O O . ILE A 1 271 ? 5.427 -2.383 -11.553 1.00 98.62 271 ILE A O 1
ATOM 2083 N N . ALA A 1 272 ? 5.245 -4.554 -12.132 1.00 98.75 272 ALA A N 1
ATOM 2084 C CA . ALA A 1 272 ? 4.096 -4.393 -13.024 1.00 98.75 272 ALA A CA 1
ATOM 2085 C C . ALA A 1 272 ? 2.878 -3.854 -12.275 1.00 98.75 272 ALA A C 1
ATOM 2087 O O . ALA A 1 272 ? 2.258 -2.889 -12.724 1.00 98.75 272 ALA A O 1
ATOM 2088 N N . LEU A 1 273 ? 2.592 -4.404 -11.091 1.00 98.62 273 LEU A N 1
ATOM 2089 C CA . LEU A 1 273 ? 1.513 -3.958 -10.218 1.00 98.62 273 LEU A CA 1
ATOM 2090 C C . LEU A 1 273 ? 1.621 -2.457 -9.941 1.00 98.62 273 LEU A C 1
ATOM 2092 O O . LEU A 1 273 ? 0.678 -1.707 -10.205 1.00 98.62 273 LEU A O 1
ATOM 2096 N N . ASN A 1 274 ? 2.783 -1.995 -9.475 1.00 97.75 274 ASN A N 1
ATOM 2097 C CA . ASN A 1 274 ? 2.983 -0.590 -9.124 1.00 97.75 274 ASN A CA 1
ATOM 2098 C C . ASN A 1 274 ? 3.014 0.323 -10.357 1.00 97.75 274 ASN A C 1
ATOM 2100 O O . ASN A 1 274 ? 2.420 1.403 -10.332 1.00 97.75 274 ASN A O 1
ATOM 2104 N N . ALA A 1 275 ? 3.645 -0.109 -11.452 1.00 97.19 275 ALA A N 1
ATOM 2105 C CA . ALA A 1 275 ? 3.706 0.663 -12.688 1.00 97.19 275 ALA A CA 1
ATOM 2106 C C . ALA A 1 275 ? 2.315 0.846 -13.312 1.00 97.19 275 ALA A C 1
ATOM 2108 O O . ALA A 1 275 ? 1.926 1.963 -13.659 1.00 97.19 275 ALA A O 1
ATOM 2109 N N . VAL A 1 276 ? 1.531 -0.226 -13.443 1.00 97.81 276 VAL A N 1
ATOM 2110 C CA . VAL A 1 276 ? 0.202 -0.180 -14.069 1.00 97.81 276 VAL A CA 1
ATOM 2111 C C . VAL A 1 276 ? -0.778 0.595 -13.198 1.00 97.81 276 VAL A C 1
ATOM 2113 O O . VAL A 1 276 ? -1.427 1.513 -13.698 1.00 97.81 276 VAL A O 1
ATOM 2116 N N . THR A 1 277 ? -0.825 0.321 -11.893 1.00 96.75 277 THR A N 1
ATOM 2117 C CA . THR A 1 277 ? -1.708 1.047 -10.964 1.00 96.75 277 THR A CA 1
ATOM 2118 C C . THR A 1 277 ? -1.208 2.452 -10.622 1.00 96.75 277 THR A C 1
ATOM 2120 O O . THR A 1 277 ? -1.928 3.221 -9.993 1.00 96.75 277 THR A O 1
ATOM 2123 N N . THR A 1 278 ? -0.015 2.841 -11.083 1.00 94.31 278 THR A N 1
ATOM 2124 C CA . THR A 1 278 ? 0.604 4.147 -10.792 1.00 94.31 278 THR A CA 1
ATOM 2125 C C . THR A 1 278 ? 0.741 4.398 -9.283 1.00 94.31 278 THR A C 1
ATOM 2127 O O . THR A 1 278 ? 0.491 5.501 -8.793 1.00 94.31 278 THR A O 1
ATOM 2130 N N . ASN A 1 279 ? 1.113 3.362 -8.529 1.00 94.56 279 ASN A N 1
ATOM 2131 C CA . ASN A 1 279 ? 1.344 3.482 -7.095 1.00 94.56 279 ASN A CA 1
ATOM 2132 C C . ASN A 1 279 ? 2.770 3.982 -6.827 1.00 94.56 279 ASN A C 1
ATOM 2134 O O . ASN A 1 279 ? 3.699 3.195 -6.651 1.00 94.56 279 ASN A O 1
ATOM 2138 N N . THR A 1 280 ? 2.949 5.301 -6.801 1.00 91.88 280 THR A N 1
ATOM 2139 C CA . THR A 1 280 ? 4.227 5.947 -6.460 1.00 91.88 280 THR A CA 1
ATOM 2140 C C . THR A 1 280 ? 4.426 6.125 -4.952 1.00 91.88 280 THR A C 1
ATOM 2142 O O . THR A 1 280 ? 5.454 6.654 -4.542 1.00 91.88 280 THR A O 1
ATOM 2145 N N . ASP A 1 281 ? 3.517 5.638 -4.100 1.00 92.12 281 ASP A N 1
ATOM 2146 C CA . ASP A 1 281 ? 3.779 5.485 -2.660 1.00 92.12 281 ASP A CA 1
ATOM 2147 C C . ASP A 1 281 ? 4.327 4.088 -2.343 1.00 92.12 281 ASP A C 1
ATOM 2149 O O . ASP A 1 281 ? 3.862 3.386 -1.451 1.00 92.12 281 ASP A O 1
ATOM 2153 N N . SER A 1 282 ? 5.302 3.662 -3.140 1.00 95.38 282 SER A N 1
ATOM 2154 C CA . SER A 1 282 ? 5.899 2.328 -3.103 1.00 95.38 282 SER A CA 1
ATOM 2155 C C . SER A 1 282 ? 7.414 2.407 -3.341 1.00 95.38 282 SER A C 1
ATOM 2157 O O . SER A 1 282 ? 8.010 3.493 -3.331 1.00 95.38 282 SER A O 1
ATOM 2159 N N . TYR A 1 283 ? 8.057 1.267 -3.608 1.00 97.25 283 TYR A N 1
ATOM 2160 C CA . TYR A 1 283 ? 9.464 1.203 -4.022 1.00 97.25 283 TYR A CA 1
ATOM 2161 C C . TYR A 1 283 ? 9.786 2.091 -5.242 1.00 97.25 283 TYR A C 1
ATOM 2163 O O . TYR A 1 283 ? 10.829 2.751 -5.274 1.00 97.25 283 TYR A O 1
ATOM 2171 N N . ILE A 1 284 ? 8.891 2.143 -6.241 1.00 94.75 284 ILE A N 1
ATOM 2172 C CA . ILE A 1 284 ? 9.113 2.949 -7.457 1.00 94.75 284 ILE A CA 1
ATOM 2173 C C . ILE A 1 284 ? 9.002 4.456 -7.183 1.00 94.75 284 ILE A C 1
ATOM 2175 O O . ILE A 1 284 ? 9.473 5.267 -7.976 1.00 94.75 284 ILE A O 1
ATOM 2179 N N . GLY A 1 285 ? 8.435 4.829 -6.038 1.00 92.81 285 GLY A N 1
ATOM 2180 C CA . GLY A 1 285 ? 8.262 6.197 -5.581 1.00 92.81 285 GLY A CA 1
ATOM 2181 C C . GLY A 1 285 ? 9.519 6.885 -5.076 1.00 92.81 285 GLY A C 1
ATOM 2182 O O . GLY A 1 285 ? 10.572 6.279 -4.866 1.00 92.81 285 GLY A O 1
ATOM 2183 N N . SER A 1 286 ? 9.383 8.179 -4.794 1.00 89.56 286 SER A N 1
ATOM 2184 C CA . SER A 1 286 ? 10.446 8.988 -4.181 1.00 89.56 286 SER A CA 1
ATOM 2185 C C . SER A 1 286 ? 10.816 8.535 -2.759 1.00 89.56 286 SER A C 1
ATOM 2187 O O . SER A 1 286 ? 11.987 8.598 -2.380 1.00 89.56 286 SER A O 1
ATOM 2189 N N . ASN A 1 287 ? 9.837 8.035 -1.998 1.00 91.44 287 ASN A N 1
ATOM 2190 C CA . ASN A 1 287 ? 10.004 7.576 -0.617 1.00 91.44 287 ASN A CA 1
ATOM 2191 C C . ASN A 1 287 ? 10.560 6.147 -0.496 1.00 91.44 287 ASN A C 1
ATOM 2193 O O . ASN A 1 287 ? 11.039 5.794 0.580 1.00 91.44 287 ASN A O 1
ATOM 2197 N N . LYS A 1 288 ? 10.525 5.351 -1.577 1.00 94.38 288 LYS A N 1
ATOM 2198 C CA . LYS A 1 288 ? 11.057 3.975 -1.650 1.00 94.38 288 LYS A CA 1
ATOM 2199 C C . LYS A 1 288 ? 10.562 3.082 -0.494 1.00 94.38 288 LYS A C 1
ATOM 2201 O O . LYS A 1 288 ? 11.347 2.441 0.195 1.00 94.38 288 LYS A O 1
ATOM 2206 N N . GLN A 1 289 ? 9.261 3.081 -0.221 1.00 95.00 289 GLN A N 1
ATOM 2207 C CA . GLN A 1 289 ? 8.678 2.440 0.970 1.00 95.00 289 GLN A CA 1
ATOM 2208 C C . GLN A 1 289 ? 7.550 1.468 0.611 1.00 95.00 289 GLN A C 1
ATOM 2210 O O . GLN A 1 289 ? 7.327 1.205 -0.565 1.00 95.00 289 GLN A O 1
ATOM 2215 N N . ASN A 1 290 ? 6.840 0.953 1.619 1.00 96.19 290 ASN A N 1
ATOM 2216 C CA . ASN A 1 290 ? 5.605 0.176 1.449 1.00 96.19 290 ASN A CA 1
ATOM 2217 C C . ASN A 1 290 ? 5.789 -1.124 0.650 1.00 96.19 290 ASN A C 1
ATOM 2219 O O . ASN A 1 290 ? 5.012 -1.484 -0.225 1.00 96.19 290 ASN A O 1
ATOM 2223 N N . TYR A 1 291 ? 6.832 -1.867 1.001 1.00 98.25 291 TYR A N 1
ATOM 2224 C CA . TYR A 1 291 ? 7.029 -3.243 0.561 1.00 98.25 291 TYR A CA 1
ATOM 2225 C C . TYR A 1 291 ? 7.692 -4.046 1.674 1.00 98.25 291 TYR A C 1
ATOM 2227 O O . TYR A 1 291 ? 8.310 -3.475 2.585 1.00 98.25 291 TYR A O 1
ATOM 2235 N N . TYR A 1 292 ? 7.563 -5.366 1.590 1.00 98.62 292 TYR A N 1
ATOM 2236 C CA . TYR A 1 292 ? 8.365 -6.287 2.385 1.00 98.62 292 TYR A CA 1
ATOM 2237 C C . TYR A 1 292 ? 9.339 -7.053 1.497 1.00 98.62 292 TYR A C 1
ATOM 2239 O O . TYR A 1 292 ? 9.061 -7.281 0.324 1.00 98.62 292 TYR A O 1
ATOM 2247 N N . LEU A 1 293 ? 10.463 -7.456 2.074 1.00 97.81 293 LEU A N 1
ATOM 2248 C CA . LEU A 1 293 ? 11.371 -8.450 1.519 1.00 97.81 293 LEU A CA 1
ATOM 2249 C C . LEU A 1 293 ? 11.379 -9.632 2.472 1.00 97.81 293 LEU A C 1
ATOM 2251 O O . LEU A 1 293 ? 11.671 -9.441 3.652 1.00 97.81 293 LEU A O 1
ATOM 2255 N N . TYR A 1 294 ? 11.044 -10.813 1.974 1.00 97.44 294 TYR A N 1
ATOM 2256 C CA . TYR A 1 294 ? 11.125 -12.052 2.737 1.00 97.44 294 TYR A CA 1
ATOM 2257 C C . TYR A 1 294 ? 12.153 -12.978 2.103 1.00 97.44 294 TYR A C 1
ATOM 2259 O O . TYR A 1 294 ? 12.049 -13.249 0.912 1.00 97.44 294 TYR A O 1
ATOM 2267 N N . GLU A 1 295 ? 13.129 -13.424 2.882 1.00 95.69 295 GLU A N 1
ATOM 2268 C CA . GLU A 1 295 ? 14.098 -14.442 2.490 1.00 95.69 295 GLU A CA 1
ATOM 2269 C C . GLU A 1 295 ? 13.617 -15.833 2.890 1.00 95.69 295 GLU A C 1
ATOM 2271 O O . GLU A 1 295 ? 13.296 -16.068 4.053 1.00 95.69 295 GLU A O 1
ATOM 2276 N N . ASP A 1 296 ? 13.630 -16.742 1.920 1.00 93.50 296 ASP A N 1
ATOM 2277 C CA . ASP A 1 296 ? 13.392 -18.168 2.103 1.00 93.50 296 ASP A CA 1
ATOM 2278 C C . ASP A 1 296 ? 14.491 -18.948 1.372 1.00 93.50 296 ASP A C 1
ATOM 2280 O O . ASP A 1 296 ? 14.686 -18.783 0.168 1.00 93.50 296 ASP A O 1
ATOM 2284 N N . GLU A 1 297 ? 15.262 -19.738 2.119 1.00 91.12 297 GLU A N 1
ATOM 2285 C CA . GLU A 1 297 ? 16.413 -20.505 1.613 1.00 91.12 297 GLU A CA 1
ATOM 2286 C C . GLU A 1 297 ? 17.400 -19.677 0.754 1.00 91.12 297 GLU A C 1
ATOM 2288 O O . GLU A 1 297 ? 17.925 -20.148 -0.255 1.00 91.12 297 GLU A O 1
ATOM 2293 N N . GLY A 1 298 ? 17.676 -18.432 1.162 1.00 92.19 298 GLY A N 1
ATOM 2294 C CA . GLY A 1 298 ? 18.570 -17.501 0.463 1.00 92.19 298 GLY A CA 1
ATOM 2295 C C . GLY A 1 298 ? 17.930 -16.716 -0.689 1.00 92.19 298 GLY A C 1
ATOM 2296 O O . GLY A 1 298 ? 18.570 -15.814 -1.229 1.00 92.19 298 GLY A O 1
ATOM 2297 N N . ILE A 1 299 ? 16.673 -17.003 -1.044 1.00 95.56 299 ILE A N 1
ATOM 2298 C CA . ILE A 1 299 ? 15.947 -16.326 -2.123 1.00 95.56 299 ILE A CA 1
ATOM 2299 C C . ILE A 1 299 ? 14.960 -15.318 -1.543 1.00 95.56 299 ILE A C 1
ATOM 2301 O O . ILE A 1 299 ? 14.057 -15.661 -0.782 1.00 95.56 299 ILE A O 1
ATOM 2305 N N . PHE A 1 300 ? 15.090 -14.057 -1.945 1.00 97.50 300 PHE A N 1
ATOM 2306 C CA . PHE A 1 300 ? 14.169 -13.006 -1.536 1.00 97.50 300 PHE A CA 1
ATOM 2307 C C . PHE A 1 300 ? 12.930 -12.930 -2.430 1.00 97.50 300 PHE A C 1
ATOM 2309 O O . PHE A 1 300 ? 13.023 -12.916 -3.653 1.00 97.50 300 PHE A O 1
ATOM 2316 N N . SER A 1 301 ? 11.762 -12.764 -1.822 1.00 97.50 301 SER A N 1
ATOM 2317 C CA . SER A 1 301 ? 10.527 -12.358 -2.495 1.00 97.50 301 SER A CA 1
ATOM 2318 C C . SER A 1 301 ? 10.136 -10.953 -2.042 1.00 97.50 301 SER A C 1
ATOM 2320 O O . SER A 1 301 ? 10.186 -10.640 -0.849 1.00 97.50 301 SER A O 1
ATOM 2322 N N . ILE A 1 302 ? 9.747 -10.094 -2.987 1.00 97.94 302 ILE A N 1
ATOM 2323 C CA . ILE A 1 302 ? 9.200 -8.769 -2.681 1.00 97.94 302 ILE A CA 1
ATOM 2324 C C . ILE A 1 302 ? 7.680 -8.853 -2.562 1.00 97.94 302 ILE A C 1
ATOM 2326 O O . ILE A 1 302 ? 7.003 -9.348 -3.458 1.00 97.94 302 ILE A O 1
ATOM 2330 N N . LEU A 1 303 ? 7.139 -8.376 -1.441 1.00 98.06 303 LEU A N 1
ATOM 2331 C CA . LEU A 1 303 ? 5.731 -8.560 -1.099 1.00 98.06 303 LEU A CA 1
ATOM 2332 C C . LEU A 1 303 ? 4.969 -7.221 -1.121 1.00 98.06 303 LEU A C 1
ATOM 2334 O O . LEU A 1 303 ? 5.457 -6.229 -0.558 1.00 98.06 303 LEU A O 1
ATOM 2338 N N . PRO A 1 304 ? 3.766 -7.182 -1.725 1.00 96.88 304 PRO A N 1
ATOM 2339 C CA . PRO A 1 304 ? 2.922 -5.997 -1.797 1.00 96.88 304 PRO A CA 1
ATOM 2340 C C . PRO A 1 304 ? 2.415 -5.552 -0.413 1.00 96.88 304 PRO A C 1
ATOM 2342 O O . PRO A 1 304 ? 1.872 -6.343 0.358 1.00 96.88 304 PRO A O 1
ATOM 2345 N N . TRP A 1 305 ? 2.522 -4.253 -0.112 1.00 97.62 305 TRP A N 1
ATOM 2346 C CA . TRP A 1 305 ? 2.014 -3.657 1.121 1.00 97.62 305 TRP A CA 1
ATOM 2347 C C . TRP A 1 305 ? 1.496 -2.221 0.914 1.00 97.62 305 TRP A C 1
ATOM 2349 O O . TRP A 1 305 ? 2.145 -1.458 0.219 1.00 97.62 305 TRP A O 1
ATOM 2359 N N . ASP A 1 306 ? 0.386 -1.842 1.565 1.00 95.75 306 ASP A N 1
ATOM 2360 C CA . ASP A 1 306 ? -0.102 -0.446 1.688 1.00 95.75 306 ASP A CA 1
ATOM 2361 C C . ASP A 1 306 ? -0.393 0.252 0.341 1.00 95.75 306 ASP A C 1
ATOM 2363 O O . ASP A 1 306 ? 0.358 1.101 -0.138 1.00 95.75 306 ASP A O 1
ATOM 2367 N N . TYR A 1 307 ? -1.502 -0.137 -0.299 1.00 96.62 307 TYR A N 1
ATOM 2368 C CA . TYR A 1 307 ? -1.890 0.321 -1.646 1.00 96.62 307 TYR A CA 1
ATOM 2369 C C . TYR A 1 307 ? -3.037 1.345 -1.658 1.00 96.62 307 TYR A C 1
ATOM 2371 O O . TYR A 1 307 ? -3.699 1.545 -2.679 1.00 96.62 307 TYR A O 1
ATOM 2379 N N . ASN A 1 308 ? -3.282 2.040 -0.547 1.00 92.00 308 ASN A N 1
ATOM 2380 C CA . ASN A 1 308 ? -4.302 3.094 -0.473 1.00 92.00 308 ASN A CA 1
ATOM 2381 C C . ASN A 1 308 ? -4.041 4.253 -1.464 1.00 92.00 308 ASN A C 1
ATOM 2383 O O . ASN A 1 308 ? -4.983 4.933 -1.869 1.00 92.00 308 ASN A O 1
ATOM 2387 N N . MET A 1 309 ? -2.788 4.450 -1.898 1.00 91.19 309 MET A N 1
ATOM 2388 C CA . MET A 1 309 ? -2.392 5.476 -2.874 1.00 91.19 309 MET A CA 1
ATOM 2389 C C . MET A 1 309 ? -2.325 4.983 -4.333 1.00 91.19 309 MET A C 1
ATOM 2391 O O . MET A 1 309 ? -1.941 5.747 -5.221 1.00 91.19 309 MET A O 1
ATOM 2395 N N . ALA A 1 310 ? -2.728 3.741 -4.612 1.00 94.75 310 ALA A N 1
ATOM 2396 C CA . ALA A 1 310 ? -2.806 3.210 -5.971 1.00 94.75 310 ALA A CA 1
ATOM 2397 C C . ALA A 1 310 ? -3.897 3.898 -6.818 1.00 94.75 310 ALA A C 1
ATOM 2399 O O . ALA A 1 310 ? -4.698 4.699 -6.333 1.00 94.75 310 ALA A O 1
ATOM 2400 N N . PHE A 1 311 ? -3.934 3.592 -8.115 1.00 92.62 311 PHE A N 1
ATOM 2401 C CA . PHE A 1 311 ? -4.899 4.129 -9.080 1.00 92.62 311 PHE A CA 1
ATOM 2402 C C . PHE A 1 311 ? -5.022 5.664 -9.032 1.00 92.62 311 PHE A C 1
ATOM 2404 O O . PHE A 1 311 ? -6.111 6.229 -8.878 1.00 92.62 311 PHE A O 1
ATOM 2411 N N . GLY A 1 312 ? -3.878 6.348 -9.115 1.00 72.62 312 GLY A N 1
ATOM 2412 C CA . GLY A 1 312 ? -3.833 7.811 -9.179 1.00 72.62 312 GLY A CA 1
ATOM 2413 C C . GLY A 1 312 ? -3.991 8.518 -7.831 1.00 72.62 312 GLY A C 1
ATOM 2414 O O . GLY A 1 312 ? -4.216 9.732 -7.802 1.00 72.62 312 GLY A O 1
ATOM 2415 N N . GLY A 1 313 ? -3.853 7.799 -6.710 1.00 70.31 313 GLY A N 1
ATOM 2416 C CA . GLY A 1 313 ? -3.602 8.433 -5.415 1.00 70.31 313 GLY A CA 1
ATOM 2417 C C . GLY A 1 313 ? -2.376 9.362 -5.473 1.00 70.31 313 GLY A C 1
ATOM 2418 O O . GLY A 1 313 ? -1.588 9.322 -6.415 1.00 70.31 313 GLY A O 1
ATOM 2419 N N . LEU A 1 314 ? -2.258 10.288 -4.514 1.00 63.12 314 LEU A N 1
ATOM 2420 C CA . LEU A 1 314 ? -1.251 11.372 -4.478 1.00 63.12 314 LEU A CA 1
ATOM 2421 C C . LEU A 1 314 ? -1.335 12.379 -5.644 1.00 63.12 314 LEU A C 1
ATOM 2423 O O . LEU A 1 314 ? -0.504 13.282 -5.741 1.00 63.12 314 LEU A O 1
ATOM 2427 N N . GLY A 1 315 ? -2.351 12.281 -6.508 1.00 61.47 315 GLY A N 1
ATOM 2428 C CA . GLY A 1 315 ? -2.433 13.086 -7.728 1.00 61.47 315 GLY A CA 1
ATOM 2429 C C . GLY A 1 315 ? -1.471 12.607 -8.818 1.00 61.47 315 GLY A C 1
ATOM 2430 O O . GLY A 1 315 ? -1.059 13.408 -9.662 1.00 61.47 315 GLY A O 1
ATOM 2431 N N . SER A 1 316 ? -1.095 11.326 -8.782 1.00 63.09 316 SER A N 1
ATOM 2432 C CA . SER A 1 316 ? -0.198 10.704 -9.751 1.00 63.09 316 SER A CA 1
ATOM 2433 C C . SER A 1 316 ? -0.770 10.723 -11.170 1.00 63.09 316 SER A C 1
ATOM 2435 O O . SER A 1 316 ? -1.963 10.521 -11.399 1.00 63.09 316 SER A O 1
ATOM 2437 N N . ASN A 1 317 ? 0.103 10.990 -12.143 1.00 66.50 317 ASN A N 1
ATOM 2438 C CA . ASN A 1 317 ? -0.262 11.115 -13.551 1.00 66.50 317 ASN A CA 1
ATOM 2439 C C . ASN A 1 317 ? -0.465 9.730 -14.192 1.00 66.50 317 ASN A C 1
ATOM 2441 O O . ASN A 1 317 ? 0.406 8.870 -14.094 1.00 66.50 317 ASN A O 1
ATOM 2445 N N . SER A 1 318 ? -1.551 9.546 -14.946 1.00 72.31 318 SER A N 1
ATOM 2446 C CA . SER A 1 318 ? -1.838 8.325 -15.715 1.00 72.31 318 SER A CA 1
ATOM 2447 C C . SER A 1 318 ? -0.817 8.020 -16.827 1.00 72.31 318 SER A C 1
ATOM 2449 O O . SER A 1 318 ? -0.882 6.959 -17.446 1.00 72.31 318 SER A O 1
ATOM 2451 N N . SER A 1 319 ? 0.109 8.940 -17.116 1.00 79.00 319 SER A N 1
ATOM 2452 C CA . SER A 1 319 ? 1.141 8.808 -18.159 1.00 79.00 319 SER A CA 1
ATOM 2453 C C . SER A 1 319 ? 2.475 8.211 -17.685 1.00 79.00 319 SER A C 1
ATOM 2455 O O . SER A 1 319 ? 3.485 8.410 -18.357 1.00 79.00 319 SER A O 1
ATOM 2457 N N . LEU A 1 320 ? 2.511 7.516 -16.544 1.00 89.94 320 LEU A N 1
ATOM 2458 C CA . LEU A 1 320 ? 3.720 6.844 -16.055 1.00 89.94 320 LEU A CA 1
ATOM 2459 C C . LEU A 1 320 ? 4.262 5.849 -17.103 1.00 89.94 320 LEU A C 1
ATOM 2461 O O . LEU A 1 320 ? 3.547 4.951 -17.561 1.00 89.94 320 LEU A O 1
ATOM 2465 N N . MET A 1 321 ? 5.524 6.008 -17.488 1.00 94.69 321 MET A N 1
ATOM 2466 C CA . MET A 1 321 ? 6.250 5.110 -18.394 1.00 94.69 321 MET A CA 1
ATOM 2467 C C . MET A 1 321 ? 6.462 3.736 -17.738 1.00 94.69 321 MET A C 1
ATOM 2469 O O . MET A 1 321 ? 7.045 3.681 -16.660 1.00 94.69 321 MET A O 1
ATOM 2473 N N . ILE A 1 322 ? 6.001 2.645 -18.357 1.00 96.88 322 ILE A N 1
ATOM 2474 C CA . ILE A 1 322 ? 6.037 1.287 -17.787 1.00 96.88 322 ILE A CA 1
ATOM 2475 C C . ILE A 1 322 ? 7.440 0.683 -17.771 1.00 96.88 322 ILE A C 1
ATOM 2477 O O . ILE A 1 322 ? 7.720 -0.133 -16.906 1.00 96.88 322 ILE A O 1
ATOM 2481 N N . ASP A 1 323 ? 8.335 1.086 -18.670 1.00 97.31 323 ASP A N 1
ATOM 2482 C CA . ASP A 1 323 ? 9.712 0.575 -18.706 1.00 97.31 323 ASP A CA 1
ATOM 2483 C C . ASP A 1 323 ? 10.685 1.438 -17.892 1.00 97.31 323 ASP A C 1
ATOM 2485 O O . ASP A 1 323 ? 11.815 1.026 -17.649 1.00 97.31 323 ASP A O 1
ATOM 2489 N N . GLU A 1 324 ? 10.257 2.630 -17.461 1.00 95.38 324 GLU A N 1
ATOM 2490 C CA . GLU A 1 324 ? 11.003 3.475 -16.521 1.00 95.38 324 GLU A CA 1
ATOM 2491 C C . GLU A 1 324 ? 10.099 4.029 -15.402 1.00 95.38 324 GLU A C 1
ATOM 2493 O O . GLU A 1 324 ? 10.022 5.247 -15.231 1.00 95.38 324 GLU A O 1
ATOM 2498 N N . PRO A 1 325 ? 9.388 3.180 -14.631 1.00 94.44 325 PRO A N 1
ATOM 2499 C CA . PRO A 1 325 ? 8.270 3.583 -13.768 1.00 94.44 325 PRO A CA 1
ATOM 2500 C C . PRO A 1 325 ? 8.674 4.348 -12.498 1.00 94.44 325 PRO A C 1
ATOM 2502 O O . PRO A 1 325 ? 7.869 4.483 -11.586 1.00 94.44 325 PRO A O 1
ATOM 2505 N N . THR A 1 326 ? 9.904 4.848 -12.404 1.00 93.38 326 THR A N 1
ATOM 2506 C CA . THR A 1 326 ? 10.483 5.347 -11.155 1.00 93.38 326 THR A CA 1
ATOM 2507 C C . THR A 1 326 ? 10.381 6.861 -11.016 1.00 93.38 326 THR A C 1
ATOM 2509 O O . THR A 1 326 ? 10.636 7.602 -11.966 1.00 93.38 326 THR A O 1
ATOM 2512 N N . ASP A 1 327 ? 10.098 7.331 -9.804 1.00 90.19 327 ASP A N 1
ATOM 2513 C CA . ASP A 1 327 ? 10.307 8.721 -9.408 1.00 90.19 327 ASP A CA 1
ATOM 2514 C C . ASP A 1 327 ? 11.804 8.946 -9.142 1.00 90.19 327 ASP A C 1
ATOM 2516 O O . ASP A 1 327 ? 12.344 8.608 -8.078 1.00 90.19 327 ASP A O 1
ATOM 2520 N N . GLY A 1 328 ? 12.480 9.528 -10.130 1.00 87.88 328 GLY A N 1
ATOM 2521 C CA . GLY A 1 328 ? 13.934 9.687 -10.150 1.00 87.88 328 GLY A CA 1
ATOM 2522 C C . GLY A 1 328 ? 14.620 8.662 -11.050 1.00 87.88 328 GLY A C 1
ATOM 2523 O O . GLY A 1 328 ? 13.966 7.834 -11.684 1.00 87.88 328 GLY A O 1
ATOM 2524 N N . ALA A 1 329 ? 15.949 8.743 -11.122 1.00 92.38 329 ALA A N 1
ATOM 2525 C CA . ALA A 1 329 ? 16.724 7.977 -12.088 1.00 92.38 329 ALA A CA 1
ATOM 2526 C C . ALA A 1 329 ? 16.571 6.465 -11.879 1.00 92.38 329 ALA A C 1
ATOM 2528 O O . ALA A 1 329 ? 16.637 5.975 -10.751 1.00 92.38 329 ALA A O 1
ATOM 2529 N N . LEU A 1 330 ? 16.448 5.723 -12.981 1.00 93.06 330 LEU A N 1
ATOM 2530 C CA . LEU A 1 330 ? 16.387 4.263 -12.958 1.00 93.06 330 LEU A CA 1
ATOM 2531 C C . LEU A 1 330 ? 17.603 3.658 -12.259 1.00 93.06 330 LEU A C 1
ATOM 2533 O O . LEU A 1 330 ? 17.463 2.731 -11.471 1.00 93.06 330 LEU A O 1
ATOM 2537 N N . SER A 1 331 ? 18.791 4.226 -12.476 1.00 93.88 331 SER A N 1
ATOM 2538 C CA . SER A 1 331 ? 20.027 3.775 -11.827 1.00 93.88 331 SER A CA 1
ATOM 2539 C C . SER A 1 331 ? 19.982 3.836 -10.296 1.00 93.88 331 SER A C 1
ATOM 2541 O O . SER A 1 331 ? 20.823 3.226 -9.649 1.00 93.88 331 SER A O 1
ATOM 2543 N N . GLU A 1 332 ? 19.026 4.565 -9.710 1.00 94.31 332 GLU A N 1
ATOM 2544 C CA . GLU A 1 332 ? 18.778 4.618 -8.264 1.00 94.31 332 GLU A CA 1
ATOM 2545 C C . GLU A 1 332 ? 17.711 3.609 -7.799 1.00 94.31 332 GLU A C 1
ATOM 2547 O O . GLU A 1 332 ? 17.217 3.712 -6.675 1.00 94.31 332 GLU A O 1
ATOM 2552 N N . ARG A 1 333 ? 17.270 2.699 -8.673 1.00 96.44 333 ARG A N 1
ATOM 2553 C CA . ARG A 1 333 ? 16.269 1.653 -8.415 1.00 96.44 333 ARG A CA 1
ATOM 2554 C C . ARG A 1 333 ? 16.748 0.327 -9.016 1.00 96.44 333 ARG A C 1
ATOM 2556 O O . ARG A 1 333 ? 16.184 -0.125 -10.015 1.00 96.44 333 ARG A O 1
ATOM 2563 N N . PRO A 1 334 ? 17.793 -0.297 -8.443 1.00 97.12 334 PRO A N 1
ATOM 2564 C CA . PRO A 1 334 ? 18.426 -1.489 -9.000 1.00 97.12 334 PRO A CA 1
ATOM 2565 C C . PRO A 1 334 ? 17.445 -2.639 -9.257 1.00 97.12 334 PRO A C 1
ATOM 2567 O O . PRO A 1 334 ? 17.593 -3.314 -10.268 1.00 97.12 334 PRO A O 1
ATOM 2570 N N . LEU A 1 335 ? 16.388 -2.805 -8.452 1.00 97.50 335 LEU A N 1
ATOM 2571 C CA . LEU A 1 335 ? 15.366 -3.828 -8.710 1.00 97.50 335 LEU A CA 1
ATOM 2572 C C . LEU A 1 335 ? 14.684 -3.647 -10.077 1.00 97.50 335 LEU A C 1
ATOM 2574 O O . LEU A 1 335 ? 14.487 -4.612 -10.806 1.00 97.50 335 LEU A O 1
ATOM 2578 N N . VAL A 1 336 ? 14.359 -2.407 -10.450 1.00 98.00 336 VAL A N 1
ATOM 2579 C CA . VAL A 1 336 ? 13.736 -2.095 -11.745 1.00 98.00 336 VAL A CA 1
ATOM 2580 C C . VAL A 1 336 ? 14.791 -2.075 -12.846 1.00 98.00 336 VAL A C 1
ATOM 2582 O O . VAL A 1 336 ? 14.646 -2.749 -13.863 1.00 98.00 336 VAL A O 1
ATOM 2585 N N . ASP A 1 337 ? 15.870 -1.318 -12.638 1.00 97.19 337 ASP A N 1
ATOM 2586 C CA . ASP A 1 337 ? 16.910 -1.088 -13.641 1.00 97.19 337 ASP A CA 1
ATOM 2587 C C . ASP A 1 337 ? 17.565 -2.385 -14.111 1.00 97.19 337 ASP A C 1
ATOM 2589 O O . ASP A 1 337 ? 17.781 -2.582 -15.304 1.00 97.19 337 ASP A O 1
ATOM 2593 N N . LYS A 1 338 ? 17.890 -3.280 -13.180 1.00 97.62 338 LYS A N 1
ATOM 2594 C CA . LYS A 1 338 ? 18.701 -4.464 -13.463 1.00 97.62 338 LYS A CA 1
ATOM 2595 C C . LYS A 1 338 ? 17.859 -5.577 -14.057 1.00 97.62 338 LYS A C 1
ATOM 2597 O O . LYS A 1 338 ? 18.250 -6.140 -15.078 1.00 97.62 338 LYS A O 1
ATOM 2602 N N . LEU A 1 339 ? 16.673 -5.819 -13.498 1.00 98.44 339 LEU A N 1
ATOM 2603 C CA . LEU A 1 339 ? 15.773 -6.845 -14.014 1.00 98.44 339 LEU A CA 1
ATOM 2604 C C . LEU A 1 339 ? 15.241 -6.476 -15.405 1.00 98.44 339 LEU A C 1
ATOM 2606 O O . LEU A 1 339 ? 15.333 -7.292 -16.318 1.00 98.44 339 LEU A O 1
ATOM 2610 N N . LEU A 1 340 ? 14.780 -5.238 -15.629 1.00 98.06 340 LEU A N 1
ATOM 2611 C CA . LEU A 1 340 ? 14.224 -4.841 -16.934 1.00 98.06 340 LEU A CA 1
ATOM 2612 C C . LEU A 1 340 ? 15.286 -4.628 -18.030 1.00 98.06 340 LEU A C 1
ATOM 2614 O O . LEU A 1 340 ? 14.938 -4.497 -19.205 1.00 98.06 340 LEU A O 1
ATOM 2618 N N . LYS A 1 341 ? 16.583 -4.630 -17.688 1.00 96.62 341 LYS A N 1
ATOM 2619 C CA . LYS A 1 341 ? 17.681 -4.697 -18.671 1.00 96.62 341 LYS A CA 1
ATOM 2620 C C . LYS A 1 341 ? 17.867 -6.095 -19.260 1.00 96.62 341 LYS A C 1
ATOM 2622 O O . LYS A 1 341 ? 18.399 -6.216 -20.365 1.00 96.62 341 LYS A O 1
ATOM 2627 N N . VAL A 1 342 ? 17.439 -7.144 -18.559 1.00 98.44 342 VAL A N 1
ATOM 2628 C CA . VAL A 1 342 ? 17.486 -8.515 -19.072 1.00 98.44 342 VAL A CA 1
ATOM 2629 C C . VAL A 1 342 ? 16.320 -8.710 -20.041 1.00 98.44 342 VAL A C 1
ATOM 2631 O O . VAL A 1 342 ? 15.157 -8.650 -19.657 1.00 98.44 342 VAL A O 1
ATOM 2634 N N . GLY A 1 343 ? 16.618 -8.957 -21.321 1.00 98.38 343 GLY A N 1
ATOM 2635 C CA . GLY A 1 343 ? 15.591 -9.007 -22.374 1.00 98.38 343 GLY A CA 1
ATOM 2636 C C . GLY A 1 343 ? 14.489 -10.050 -22.139 1.00 98.38 343 GLY A C 1
ATOM 2637 O O . GLY A 1 343 ? 13.321 -9.775 -22.412 1.00 98.38 343 GLY A O 1
ATOM 2638 N N . ALA A 1 344 ? 14.840 -11.218 -21.587 1.00 98.50 344 ALA A N 1
ATOM 2639 C CA . ALA A 1 344 ? 13.867 -12.252 -21.228 1.00 98.50 344 ALA A CA 1
ATOM 2640 C C . ALA A 1 344 ? 12.917 -11.777 -20.115 1.00 98.50 344 ALA A C 1
ATOM 2642 O O . ALA A 1 344 ? 11.704 -11.913 -20.243 1.00 98.50 344 ALA A O 1
ATOM 2643 N N . TYR A 1 345 ? 13.451 -11.133 -19.075 1.00 98.75 345 TYR A N 1
ATOM 2644 C CA . TYR A 1 345 ? 12.656 -10.610 -17.963 1.00 98.75 345 TYR A CA 1
ATOM 2645 C C . TYR A 1 345 ? 11.775 -9.445 -18.396 1.00 98.75 345 TYR A C 1
ATOM 2647 O O . TYR A 1 345 ? 10.615 -9.383 -18.014 1.00 98.75 345 TYR A O 1
ATOM 2655 N N . LYS A 1 346 ? 12.278 -8.555 -19.258 1.00 98.69 346 LYS A N 1
ATOM 2656 C CA . LYS A 1 346 ? 11.462 -7.477 -19.826 1.00 98.69 346 LYS A CA 1
ATOM 2657 C C . LYS A 1 346 ? 10.305 -8.012 -20.676 1.00 98.69 346 LYS A C 1
ATOM 2659 O O . LYS A 1 346 ? 9.204 -7.479 -20.605 1.00 98.69 346 LYS A O 1
ATOM 2664 N N . THR A 1 347 ? 10.541 -9.078 -21.442 1.00 98.75 347 THR A N 1
ATOM 2665 C CA . THR A 1 347 ? 9.475 -9.752 -22.202 1.00 98.75 347 THR A CA 1
ATOM 2666 C C . THR A 1 347 ? 8.426 -10.318 -21.247 1.00 98.75 347 THR A C 1
ATOM 2668 O O . THR A 1 347 ? 7.247 -10.009 -21.387 1.00 98.75 347 THR A O 1
ATOM 2671 N N . ARG A 1 348 ? 8.860 -11.050 -20.212 1.00 98.69 348 ARG A N 1
ATOM 2672 C CA . ARG A 1 348 ? 7.962 -11.604 -19.191 1.00 98.69 348 ARG A CA 1
ATOM 2673 C C . ARG A 1 348 ? 7.166 -10.522 -18.453 1.00 98.69 348 ARG A C 1
ATOM 2675 O O . ARG A 1 348 ? 5.967 -10.657 -18.248 1.00 98.69 348 ARG A O 1
ATOM 2682 N N . TYR A 1 349 ? 7.816 -9.417 -18.110 1.00 98.81 349 TYR A N 1
ATOM 2683 C CA . TYR A 1 349 ? 7.194 -8.237 -17.517 1.00 98.81 349 TYR A CA 1
ATOM 2684 C C . TYR A 1 349 ? 6.069 -7.659 -18.389 1.00 98.81 349 TYR A C 1
ATOM 2686 O O . TYR A 1 349 ? 4.990 -7.354 -17.883 1.00 98.81 349 TYR A O 1
ATOM 2694 N N . HIS A 1 350 ? 6.285 -7.542 -19.703 1.00 98.81 350 HIS A N 1
ATOM 2695 C CA . HIS A 1 350 ? 5.253 -7.083 -20.638 1.00 98.81 350 HIS A CA 1
ATOM 2696 C C . HIS A 1 350 ? 4.092 -8.070 -20.765 1.00 98.81 350 HIS A C 1
ATOM 2698 O O . HIS A 1 350 ? 2.950 -7.623 -20.811 1.00 98.81 350 HIS A O 1
ATOM 2704 N N . GLU A 1 351 ? 4.352 -9.379 -20.743 1.00 98.75 351 GLU A N 1
ATOM 2705 C CA . GLU A 1 351 ? 3.296 -10.405 -20.715 1.00 98.75 351 GLU A CA 1
ATOM 2706 C C . GLU A 1 351 ? 2.424 -10.297 -19.456 1.00 98.75 351 GLU A C 1
ATOM 2708 O O . GLU A 1 351 ? 1.200 -10.396 -19.543 1.00 98.75 351 GLU A O 1
ATOM 2713 N N . ILE A 1 352 ? 3.033 -10.054 -18.287 1.00 98.81 352 ILE A N 1
ATOM 2714 C CA . ILE A 1 352 ? 2.300 -9.826 -17.033 1.00 98.81 352 ILE A CA 1
ATOM 2715 C C . ILE A 1 352 ? 1.394 -8.597 -17.174 1.00 98.81 352 ILE A C 1
ATOM 2717 O O . ILE A 1 352 ? 0.203 -8.672 -16.873 1.00 98.81 352 ILE A O 1
ATOM 2721 N N . ILE A 1 353 ? 1.919 -7.479 -17.688 1.00 98.81 353 ILE A N 1
ATOM 2722 C CA . ILE A 1 353 ? 1.124 -6.264 -17.920 1.00 98.81 353 ILE A CA 1
ATOM 2723 C C . ILE A 1 353 ? -0.019 -6.536 -18.904 1.00 98.81 353 ILE A C 1
ATOM 2725 O O . ILE A 1 353 ? -1.161 -6.155 -18.646 1.00 98.81 353 ILE A O 1
ATOM 2729 N N . GLU A 1 354 ? 0.255 -7.197 -20.025 1.00 98.69 354 GLU A N 1
ATOM 2730 C CA . GLU A 1 354 ? -0.766 -7.532 -21.016 1.00 98.69 354 GLU A CA 1
ATOM 2731 C C . GLU A 1 354 ? -1.875 -8.404 -20.406 1.00 98.69 354 GLU A C 1
ATOM 2733 O O . GLU A 1 354 ? -3.061 -8.152 -20.639 1.00 98.69 354 GLU A O 1
ATOM 2738 N N . TYR A 1 355 ? -1.515 -9.373 -19.560 1.00 98.62 355 TYR A N 1
ATOM 2739 C CA . TYR A 1 355 ? -2.478 -10.173 -18.809 1.00 98.62 355 TYR A CA 1
ATOM 2740 C C . TYR A 1 355 ? -3.355 -9.301 -17.900 1.00 98.62 355 TYR A C 1
ATOM 2742 O O . TYR A 1 355 ? -4.579 -9.436 -17.944 1.00 98.62 355 TYR A O 1
ATOM 2750 N N . MET A 1 356 ? -2.777 -8.361 -17.139 1.00 98.69 356 MET A N 1
ATOM 2751 C CA . MET A 1 356 ? -3.540 -7.435 -16.284 1.00 98.69 356 MET A CA 1
ATOM 2752 C C . MET A 1 356 ? -4.583 -6.650 -17.089 1.00 98.69 356 MET A C 1
ATOM 2754 O O . MET A 1 356 ? -5.744 -6.561 -16.684 1.00 98.69 356 MET A O 1
ATOM 2758 N N . LEU A 1 357 ? -4.168 -6.097 -18.233 1.00 98.62 357 LEU A N 1
ATOM 2759 C CA . LEU A 1 357 ? -4.996 -5.270 -19.115 1.00 98.62 357 LEU A CA 1
ATOM 2760 C C . LEU A 1 357 ? -6.137 -6.063 -19.763 1.00 98.62 357 LEU A C 1
ATOM 2762 O O . LEU A 1 357 ? -7.249 -5.553 -19.891 1.00 98.62 357 LEU A O 1
ATOM 2766 N N . ASN A 1 358 ? -5.870 -7.307 -20.162 1.00 98.12 358 ASN A N 1
ATOM 2767 C CA . ASN A 1 358 ? -6.833 -8.152 -20.870 1.00 98.12 358 ASN A CA 1
ATOM 2768 C C . ASN A 1 358 ? -7.767 -8.944 -19.942 1.00 98.12 358 ASN A C 1
ATOM 2770 O O . ASN A 1 358 ? -8.751 -9.516 -20.418 1.00 98.12 358 ASN A O 1
ATOM 2774 N N . THR A 1 359 ? -7.483 -8.978 -18.637 1.00 98.12 359 THR A N 1
ATOM 2775 C CA . THR A 1 359 ? -8.285 -9.691 -17.635 1.00 98.12 359 THR A CA 1
ATOM 2776 C C . THR A 1 359 ? -8.936 -8.723 -16.647 1.00 98.12 359 THR A C 1
ATOM 2778 O O . THR A 1 359 ? -9.994 -8.167 -16.937 1.00 98.12 359 THR A O 1
ATOM 2781 N N . TYR A 1 360 ? -8.323 -8.507 -15.486 1.00 98.31 360 TYR A N 1
ATOM 2782 C CA . TYR A 1 360 ? -8.905 -7.783 -14.362 1.00 98.31 360 TYR A CA 1
ATOM 2783 C C . TYR A 1 360 ? -9.128 -6.291 -14.651 1.00 98.31 360 TYR A C 1
ATOM 2785 O O . TYR A 1 360 ? -10.144 -5.729 -14.248 1.00 98.31 360 TYR A O 1
ATOM 2793 N N . LEU A 1 361 ? -8.207 -5.650 -15.381 1.00 98.50 361 LEU A N 1
ATOM 2794 C CA . LEU A 1 361 ? -8.294 -4.227 -15.734 1.00 98.50 361 LEU A CA 1
ATOM 2795 C C . LEU A 1 361 ? -9.023 -3.963 -17.055 1.00 98.50 361 LEU A C 1
ATOM 2797 O O . LEU A 1 361 ? -9.106 -2.810 -17.486 1.00 98.50 361 LEU A O 1
ATOM 2801 N N . LYS A 1 362 ? -9.569 -4.998 -17.697 1.00 98.19 362 LYS A N 1
ATOM 2802 C CA . LYS A 1 362 ? -10.398 -4.820 -18.885 1.00 98.19 362 LYS A CA 1
ATOM 2803 C C . LYS A 1 362 ? -11.599 -3.939 -18.524 1.00 98.19 362 LYS A C 1
ATOM 2805 O O . LYS A 1 362 ? -12.256 -4.177 -17.515 1.00 98.19 362 LYS A O 1
ATOM 2810 N N . ASP A 1 363 ? -11.877 -2.921 -19.337 1.00 96.31 363 ASP A N 1
ATOM 2811 C CA . ASP A 1 363 ? -12.769 -1.804 -18.978 1.00 96.31 363 ASP A CA 1
ATOM 2812 C C . ASP A 1 363 ? -14.153 -2.247 -18.455 1.00 96.31 363 ASP A C 1
ATOM 2814 O O . ASP A 1 363 ? -14.588 -1.793 -17.397 1.00 96.31 363 ASP A O 1
ATOM 2818 N N . ASP A 1 364 ? -14.808 -3.199 -19.127 1.00 97.81 364 ASP A N 1
ATOM 2819 C CA . ASP A 1 364 ? -16.106 -3.744 -18.711 1.00 97.81 364 ASP A CA 1
ATOM 2820 C C . ASP A 1 364 ? -16.025 -4.580 -17.423 1.00 97.81 364 ASP A C 1
ATOM 2822 O O . ASP A 1 364 ? -16.922 -4.508 -16.579 1.00 97.81 364 ASP A O 1
ATOM 2826 N N . VAL A 1 365 ? -14.943 -5.342 -17.249 1.00 98.56 365 VAL A N 1
ATOM 2827 C CA . VAL A 1 365 ? -14.683 -6.162 -16.056 1.00 98.56 365 VAL A CA 1
ATOM 2828 C C . VAL A 1 365 ? -14.429 -5.273 -14.840 1.00 98.56 365 VAL A C 1
ATOM 2830 O O . VAL A 1 365 ? -15.091 -5.429 -13.812 1.00 98.56 365 VAL A O 1
ATOM 2833 N N . PHE A 1 366 ? -13.524 -4.301 -14.965 1.00 98.62 366 PHE A N 1
ATOM 2834 C CA . PHE A 1 366 ? -13.156 -3.411 -13.868 1.00 98.62 366 PHE A CA 1
ATOM 2835 C C . PHE A 1 366 ? -14.328 -2.518 -13.446 1.00 98.62 366 PHE A C 1
ATOM 2837 O O . PHE A 1 366 ? -14.621 -2.408 -12.254 1.00 98.62 366 PHE A O 1
ATOM 2844 N N . GLN A 1 367 ? -15.063 -1.936 -14.403 1.00 98.44 367 GLN A N 1
ATOM 2845 C CA . GLN A 1 367 ? -16.262 -1.147 -14.097 1.00 98.44 367 GLN A CA 1
ATOM 2846 C C . GLN A 1 367 ? -17.329 -1.978 -13.376 1.00 98.44 367 GLN A C 1
ATOM 2848 O O . GLN A 1 367 ? -17.919 -1.511 -12.397 1.00 98.44 367 GLN A O 1
ATOM 2853 N N . ALA A 1 368 ? -17.562 -3.219 -13.818 1.00 98.69 368 ALA A N 1
ATOM 2854 C CA . ALA A 1 368 ? -18.497 -4.118 -13.151 1.00 98.69 368 ALA A CA 1
ATOM 2855 C C . ALA A 1 368 ? -18.048 -4.441 -11.719 1.00 98.69 368 ALA A C 1
ATOM 2857 O O . ALA A 1 368 ? -18.878 -4.407 -10.806 1.00 98.69 368 ALA A O 1
ATOM 2858 N N . ARG A 1 369 ? -16.750 -4.692 -11.499 1.00 98.50 369 ARG A N 1
ATOM 2859 C CA . ARG A 1 369 ? -16.214 -4.983 -10.163 1.00 98.50 369 ARG A CA 1
ATOM 2860 C C . ARG A 1 369 ? -16.327 -3.786 -9.219 1.00 98.50 369 ARG A C 1
ATOM 2862 O O . ARG A 1 369 ? -16.830 -3.939 -8.110 1.00 98.50 369 ARG A O 1
ATOM 2869 N N . VAL A 1 370 ? -15.955 -2.588 -9.668 1.00 98.69 370 VAL A N 1
ATOM 2870 C CA . VAL A 1 370 ? -16.101 -1.350 -8.881 1.00 98.69 370 VAL A CA 1
ATOM 2871 C C . VAL A 1 370 ? -17.564 -1.088 -8.526 1.00 98.69 370 VAL A C 1
ATOM 2873 O O . VAL A 1 370 ? -17.865 -0.719 -7.393 1.00 98.69 370 VAL A O 1
ATOM 2876 N N . LYS A 1 371 ? -18.497 -1.333 -9.454 1.00 98.69 371 LYS A N 1
ATOM 2877 C CA . LYS A 1 371 ? -19.933 -1.222 -9.172 1.00 98.69 371 LYS A CA 1
ATOM 2878 C C . LYS A 1 371 ? -20.383 -2.214 -8.096 1.00 98.69 371 LYS A C 1
ATOM 2880 O O . LYS A 1 371 ? -21.078 -1.805 -7.173 1.00 98.69 371 LYS A O 1
ATOM 2885 N N . GLN A 1 372 ? -19.971 -3.480 -8.187 1.00 98.56 372 GLN A N 1
ATOM 2886 C CA . GLN A 1 372 ? -20.283 -4.494 -7.170 1.00 98.56 372 GLN A CA 1
ATOM 2887 C C . GLN A 1 372 ? -19.748 -4.099 -5.790 1.00 98.56 372 GLN A C 1
ATOM 2889 O O . GLN A 1 372 ? -20.469 -4.201 -4.801 1.00 98.56 372 GLN A O 1
ATOM 2894 N N . LEU A 1 373 ? -18.505 -3.611 -5.717 1.00 98.56 373 LEU A N 1
ATOM 2895 C CA . LEU A 1 373 ? -17.933 -3.126 -4.462 1.00 98.56 373 LEU A CA 1
ATOM 2896 C C . LEU A 1 373 ? -18.676 -1.901 -3.939 1.00 98.56 373 LEU A C 1
ATOM 2898 O O . LEU A 1 373 ? -18.933 -1.815 -2.744 1.00 98.56 373 LEU A O 1
ATOM 2902 N N . SER A 1 374 ? -19.067 -0.973 -4.814 1.00 98.44 374 SER A N 1
ATOM 2903 C CA . SER A 1 374 ? -19.846 0.198 -4.409 1.00 98.44 374 SER A CA 1
ATOM 2904 C C . SER A 1 374 ? -21.191 -0.206 -3.811 1.00 98.44 374 SER A C 1
ATOM 2906 O O . SER A 1 374 ? -21.547 0.273 -2.739 1.00 98.44 374 SER A O 1
ATOM 2908 N N . GLU A 1 375 ? -21.893 -1.154 -4.434 1.00 98.50 375 GLU A N 1
ATOM 2909 C CA . GLU A 1 375 ? -23.148 -1.706 -3.912 1.00 98.50 375 GLU A CA 1
ATOM 2910 C C . GLU A 1 375 ? -22.962 -2.413 -2.565 1.00 98.50 375 GLU A C 1
ATOM 2912 O O . GLU A 1 375 ? -23.811 -2.275 -1.685 1.00 98.50 375 GLU A O 1
ATOM 2917 N N . LEU A 1 376 ? -21.842 -3.119 -2.386 1.00 98.62 376 LEU A N 1
ATOM 2918 C CA . LEU A 1 376 ? -21.497 -3.786 -1.133 1.00 98.62 376 LEU A CA 1
ATOM 2919 C C . LEU A 1 376 ? -21.248 -2.786 0.009 1.00 98.62 376 LEU A C 1
ATOM 2921 O O . LEU A 1 376 ? -21.710 -3.011 1.126 1.00 98.62 376 LEU A O 1
ATOM 2925 N N . ILE A 1 377 ? -20.524 -1.691 -0.246 1.00 98.69 377 ILE A N 1
ATOM 2926 C CA . ILE A 1 377 ? -19.995 -0.833 0.829 1.00 98.69 377 ILE A CA 1
ATOM 2927 C C . ILE A 1 377 ? -20.752 0.483 1.033 1.00 98.69 377 ILE A C 1
ATOM 2929 O O . ILE A 1 377 ? -20.614 1.090 2.092 1.00 98.69 377 ILE A O 1
ATOM 2933 N N . ALA A 1 378 ? -21.560 0.943 0.071 1.00 98.62 378 ALA A N 1
ATOM 2934 C CA . ALA A 1 378 ? -22.168 2.280 0.099 1.00 98.62 378 ALA A CA 1
ATOM 2935 C C . ALA A 1 378 ? -22.953 2.572 1.389 1.00 98.62 378 ALA A C 1
ATOM 2937 O O . ALA A 1 378 ? -22.821 3.650 1.972 1.00 98.62 378 ALA A O 1
ATOM 2938 N N . ALA A 1 379 ? -23.745 1.609 1.870 1.00 98.62 379 ALA A N 1
ATOM 2939 C CA . ALA A 1 379 ? -24.513 1.780 3.103 1.00 98.62 379 ALA A CA 1
ATOM 2940 C C . ALA A 1 379 ? -23.608 1.927 4.339 1.00 98.62 379 ALA A C 1
ATOM 2942 O O . ALA A 1 379 ? -23.918 2.714 5.231 1.00 98.62 379 ALA A O 1
ATOM 2943 N N . HIS A 1 380 ? -22.479 1.216 4.363 1.00 98.62 380 HIS A N 1
ATOM 2944 C CA . HIS A 1 380 ? -21.501 1.259 5.447 1.00 98.62 380 HIS A CA 1
ATOM 2945 C C . HIS A 1 380 ? -20.707 2.565 5.440 1.00 98.62 380 HIS A C 1
ATOM 2947 O O . HIS A 1 380 ? -20.601 3.212 6.476 1.00 98.62 380 HIS A O 1
ATOM 2953 N N . VAL A 1 381 ? -20.249 3.011 4.264 1.00 98.50 381 VAL A N 1
ATOM 2954 C CA . VAL A 1 381 ? -19.584 4.315 4.096 1.00 98.50 381 VAL A CA 1
ATOM 2955 C C . VAL A 1 381 ? -20.501 5.453 4.546 1.00 98.50 381 VAL A C 1
ATOM 2957 O O . VAL A 1 381 ? -20.068 6.363 5.242 1.00 98.50 381 VAL A O 1
ATOM 2960 N N . LYS A 1 382 ? -21.792 5.394 4.196 1.00 98.31 382 LYS A N 1
ATOM 2961 C CA . LYS A 1 382 ? -22.775 6.409 4.600 1.00 98.31 382 LYS A CA 1
ATOM 2962 C C . LYS A 1 382 ? -23.071 6.409 6.102 1.00 98.31 382 LYS A C 1
ATOM 2964 O O . LYS A 1 382 ? -23.429 7.452 6.644 1.00 98.31 382 LYS A O 1
ATOM 2969 N N . ALA A 1 383 ? -22.992 5.247 6.745 1.00 98.25 383 ALA A N 1
ATOM 2970 C CA . ALA A 1 383 ? -23.257 5.083 8.172 1.00 98.25 383 ALA A CA 1
ATOM 2971 C C . ALA A 1 383 ? -22.028 5.353 9.054 1.00 98.25 383 ALA A C 1
ATOM 2973 O O . ALA A 1 383 ? -22.172 5.408 10.273 1.00 98.25 383 ALA A O 1
ATOM 2974 N N . ASP A 1 384 ? -20.841 5.504 8.462 1.00 98.19 384 ASP A N 1
ATOM 2975 C CA . ASP A 1 384 ? -19.589 5.697 9.182 1.00 98.19 384 ASP A CA 1
ATOM 2976 C C . ASP A 1 384 ? -19.570 7.053 9.920 1.00 98.19 384 ASP A C 1
ATOM 2978 O O . ASP A 1 384 ? -19.558 8.105 9.274 1.00 98.19 384 ASP A O 1
ATOM 2982 N N . PRO A 1 385 ? -19.551 7.060 11.268 1.00 97.12 385 PRO A N 1
ATOM 2983 C CA . PRO A 1 385 ? -19.626 8.294 12.042 1.00 97.12 385 PRO A CA 1
ATOM 2984 C C . PRO A 1 385 ? -18.303 9.066 12.088 1.00 97.12 385 PRO A C 1
ATOM 2986 O O . PRO A 1 385 ? -18.296 10.208 12.540 1.00 97.12 385 PRO A O 1
ATOM 2989 N N . THR A 1 386 ? -17.192 8.463 11.650 1.00 97.00 386 THR A N 1
ATOM 2990 C CA . THR A 1 386 ? -15.848 9.055 11.747 1.00 97.00 386 THR A CA 1
ATOM 2991 C C . THR A 1 386 ? -15.196 9.304 10.388 1.00 97.00 386 THR A C 1
ATOM 2993 O O . THR A 1 386 ? -14.031 9.696 10.348 1.00 97.00 386 THR A O 1
ATOM 2996 N N . ALA A 1 387 ? -15.909 9.076 9.279 1.00 96.19 387 ALA A N 1
ATOM 2997 C CA . ALA A 1 387 ? -15.385 9.134 7.914 1.00 96.19 387 ALA A CA 1
ATOM 2998 C C . ALA A 1 387 ? -14.563 10.403 7.606 1.00 96.19 387 ALA A C 1
ATOM 3000 O O . ALA A 1 387 ? -14.974 11.522 7.903 1.00 96.19 387 ALA A O 1
ATOM 3001 N N . PHE A 1 388 ? -13.429 10.231 6.914 1.00 94.88 388 PHE A N 1
ATOM 3002 C CA . PHE A 1 388 ? -12.605 11.354 6.434 1.00 94.88 388 PHE A CA 1
ATOM 3003 C C . PHE A 1 388 ? -13.262 12.157 5.306 1.00 94.88 388 PHE A C 1
ATOM 3005 O O . PHE A 1 388 ? -12.907 13.310 5.071 1.00 94.88 388 PHE A O 1
ATOM 3012 N N . TYR A 1 389 ? -14.177 11.522 4.578 1.00 94.75 389 TYR A N 1
ATOM 3013 C CA . TYR A 1 389 ? -14.808 12.059 3.383 1.00 94.75 389 TYR A CA 1
ATOM 3014 C C . TYR A 1 389 ? -16.319 11.981 3.525 1.00 94.75 389 TYR A C 1
ATOM 3016 O O . TYR A 1 389 ? -16.851 11.019 4.082 1.00 94.75 389 TYR A O 1
ATOM 3024 N N . THR A 1 390 ? -17.015 12.972 2.978 1.00 95.88 390 THR A N 1
ATOM 3025 C CA . THR A 1 390 ? -18.472 12.914 2.871 1.00 95.88 390 THR A CA 1
ATOM 3026 C C . THR A 1 390 ? -18.895 11.820 1.890 1.00 95.88 390 THR A C 1
ATOM 3028 O O . THR A 1 390 ? -18.130 11.409 1.014 1.00 95.88 390 THR A O 1
ATOM 3031 N N . TYR A 1 391 ? -20.148 11.376 1.988 1.00 97.81 391 TYR A N 1
ATOM 3032 C CA . TYR A 1 391 ? -20.689 10.392 1.050 1.00 97.81 391 TYR A CA 1
ATOM 3033 C C . TYR A 1 391 ? -20.647 10.887 -0.412 1.00 97.81 391 TYR A C 1
ATOM 3035 O O . TYR A 1 391 ? -20.266 10.135 -1.305 1.00 97.81 391 TYR A O 1
ATOM 3043 N N . ASP A 1 392 ? -20.912 12.175 -0.656 1.00 96.62 392 ASP A N 1
ATOM 3044 C CA . ASP A 1 392 ? -20.796 12.777 -1.994 1.00 96.62 392 ASP A CA 1
ATOM 3045 C C . ASP A 1 392 ? -19.348 12.739 -2.523 1.00 96.62 392 ASP A C 1
ATOM 3047 O O . ASP A 1 392 ? -19.115 12.510 -3.711 1.00 96.62 392 ASP A O 1
ATOM 3051 N N . GLN A 1 393 ? -18.353 12.957 -1.653 1.00 96.69 393 GLN A N 1
ATOM 3052 C CA . GLN A 1 393 ? -16.936 12.844 -2.019 1.00 96.69 393 GLN A CA 1
ATOM 3053 C C . GLN A 1 393 ? -16.543 11.397 -2.329 1.00 96.69 393 GLN A C 1
ATOM 3055 O O . GLN A 1 393 ? -15.743 11.175 -3.237 1.00 96.69 393 GLN A O 1
ATOM 3060 N N . TYR A 1 394 ? -17.121 10.422 -1.623 1.00 97.44 394 TYR A N 1
ATOM 3061 C CA . TYR A 1 394 ? -16.981 9.005 -1.952 1.00 97.44 394 TYR A CA 1
ATOM 3062 C C . TYR A 1 394 ? -17.517 8.703 -3.359 1.00 97.44 394 TYR A C 1
ATOM 3064 O O . TYR A 1 394 ? -16.784 8.154 -4.184 1.00 97.44 394 TYR A O 1
ATOM 3072 N N . GLU A 1 395 ? -18.741 9.133 -3.682 1.00 97.25 395 GLU A N 1
ATOM 3073 C CA . GLU A 1 395 ? -19.334 8.910 -5.009 1.00 97.25 395 GLU A CA 1
ATOM 3074 C C . GLU A 1 395 ? -18.490 9.549 -6.124 1.00 97.25 395 GLU A C 1
ATOM 3076 O O . GLU A 1 395 ? -18.219 8.919 -7.151 1.00 97.25 395 GLU A O 1
ATOM 3081 N N . GLN A 1 396 ? -17.999 10.774 -5.908 1.00 94.38 396 GLN A N 1
ATOM 3082 C CA . GLN A 1 396 ? -17.079 11.439 -6.836 1.00 94.38 396 GLN A CA 1
ATOM 3083 C C . GLN A 1 396 ? -15.746 10.696 -6.963 1.00 94.38 396 GLN A C 1
ATOM 3085 O O . GLN A 1 396 ? -15.229 10.547 -8.072 1.00 94.38 396 GLN A O 1
ATOM 3090 N N . GLY A 1 397 ? -15.195 10.208 -5.850 1.00 94.44 397 GLY A N 1
ATOM 3091 C CA . GLY A 1 397 ? -13.967 9.423 -5.829 1.00 94.44 397 GLY A CA 1
ATOM 3092 C C . GLY A 1 397 ? -14.085 8.151 -6.666 1.00 94.44 397 GLY A C 1
ATOM 3093 O O . GLY A 1 397 ? -13.165 7.835 -7.420 1.00 94.44 397 GLY A O 1
ATOM 3094 N N . VAL A 1 398 ? -15.222 7.451 -6.591 1.00 96.69 398 VAL A N 1
ATOM 3095 C CA . VAL A 1 398 ? -15.484 6.243 -7.393 1.00 96.69 398 VAL A CA 1
ATOM 3096 C C . VAL A 1 398 ? -15.484 6.571 -8.890 1.00 96.69 398 VAL A C 1
ATOM 3098 O O . VAL A 1 398 ? -14.861 5.861 -9.678 1.00 96.69 398 VAL A O 1
ATOM 3101 N N . GLN A 1 399 ? -16.102 7.684 -9.301 1.00 93.56 399 GLN A N 1
ATOM 3102 C CA . GLN A 1 399 ? -16.069 8.118 -10.706 1.00 93.56 399 GLN A CA 1
ATOM 3103 C C . GLN A 1 399 ? -14.652 8.484 -11.173 1.00 93.56 399 GLN A C 1
ATOM 3105 O O . GLN A 1 399 ? -14.256 8.158 -12.294 1.00 93.56 399 GLN A O 1
ATOM 3110 N N . GLN A 1 400 ? -13.869 9.139 -10.314 1.00 92.12 400 GLN A N 1
ATOM 3111 C CA . GLN A 1 400 ? -12.475 9.479 -10.609 1.00 92.12 400 GLN A CA 1
ATOM 3112 C C . GLN A 1 400 ? -11.604 8.230 -10.758 1.00 92.12 400 GLN A C 1
ATOM 3114 O O . GLN A 1 400 ? -10.801 8.175 -11.685 1.00 92.12 400 GLN A O 1
ATOM 3119 N N . LEU A 1 401 ? -11.790 7.227 -9.895 1.00 94.75 401 LEU A N 1
ATOM 3120 C CA . LEU A 1 401 ? -11.104 5.938 -9.976 1.00 94.75 401 LEU A CA 1
ATOM 3121 C C . LEU A 1 401 ? -11.360 5.255 -11.327 1.00 94.75 401 LEU A C 1
ATOM 3123 O O . LEU A 1 401 ? -10.413 4.869 -12.005 1.00 94.75 401 LEU A O 1
ATOM 3127 N N . LEU A 1 402 ? -12.622 5.170 -11.756 1.00 95.44 402 LEU A N 1
ATOM 3128 C CA . LEU A 1 402 ? -12.984 4.577 -13.049 1.00 95.44 402 LEU A CA 1
ATOM 3129 C C . LEU A 1 402 ? -12.356 5.328 -14.231 1.00 95.44 402 LEU A C 1
ATOM 3131 O O . LEU A 1 402 ? -11.737 4.717 -15.103 1.00 95.44 402 LEU A O 1
ATOM 3135 N N . SER A 1 403 ? -12.478 6.658 -14.237 1.00 92.31 403 SER A N 1
ATOM 3136 C CA . SER A 1 403 ? -11.919 7.517 -15.288 1.00 92.31 403 SER A CA 1
ATOM 3137 C C . SER A 1 403 ? -10.392 7.411 -15.371 1.00 92.31 403 SER A C 1
ATOM 3139 O O . SER A 1 403 ? -9.821 7.282 -16.462 1.00 92.31 403 SER A O 1
ATOM 3141 N N . PHE A 1 404 ? -9.727 7.405 -14.211 1.00 93.25 404 PHE A N 1
ATOM 3142 C CA . PHE A 1 404 ? -8.287 7.214 -14.111 1.00 93.25 404 PHE A CA 1
ATOM 3143 C C . PHE A 1 404 ? -7.873 5.862 -14.691 1.00 93.25 404 PHE A C 1
ATOM 3145 O O . PHE A 1 404 ? -7.007 5.823 -15.566 1.00 93.25 404 PHE A O 1
ATOM 3152 N N . THR A 1 405 ? -8.501 4.767 -14.248 1.00 95.06 405 THR A N 1
ATOM 3153 C CA . THR A 1 405 ? -8.128 3.417 -14.685 1.00 95.06 405 THR A CA 1
ATOM 3154 C C . THR A 1 405 ? -8.321 3.246 -16.185 1.00 95.06 405 THR A C 1
ATOM 3156 O O . THR A 1 405 ? -7.403 2.773 -16.849 1.00 95.06 405 THR A O 1
ATOM 3159 N N . SER A 1 406 ? -9.443 3.705 -16.749 1.00 94.12 406 SER A N 1
ATOM 3160 C CA . SER A 1 406 ? -9.694 3.617 -18.195 1.00 94.12 406 SER A CA 1
ATOM 3161 C C . SER A 1 406 ? -8.624 4.372 -19.004 1.00 94.12 406 SER A C 1
ATOM 3163 O O . SER A 1 406 ? -8.029 3.833 -19.941 1.00 94.12 406 SER A O 1
ATOM 3165 N N . THR A 1 407 ? -8.275 5.591 -18.570 1.00 94.81 407 THR A N 1
ATOM 3166 C CA . THR A 1 407 ? -7.203 6.391 -19.191 1.00 94.81 407 THR A CA 1
ATOM 3167 C C . THR A 1 407 ? -5.843 5.705 -19.074 1.00 94.81 407 THR A C 1
ATOM 3169 O O . THR A 1 407 ? -5.064 5.679 -20.030 1.00 94.81 407 THR A O 1
ATOM 3172 N N . ARG A 1 408 ? -5.542 5.142 -17.900 1.00 95.12 408 ARG A N 1
ATOM 3173 C CA . ARG A 1 408 ? -4.275 4.466 -17.626 1.00 95.12 408 ARG A CA 1
ATOM 3174 C C . ARG A 1 408 ? -4.127 3.196 -18.458 1.00 95.12 408 ARG A C 1
ATOM 3176 O O . ARG A 1 408 ? -3.079 3.015 -19.064 1.00 95.12 408 ARG A O 1
ATOM 3183 N N . VAL A 1 409 ? -5.164 2.366 -18.543 1.00 97.19 409 VAL A N 1
ATOM 3184 C CA . VAL A 1 409 ? -5.179 1.141 -19.358 1.00 97.19 409 VAL A CA 1
ATOM 3185 C C . VAL A 1 409 ? -4.926 1.464 -20.828 1.00 97.19 409 VAL A C 1
ATOM 3187 O O . VAL A 1 409 ? -4.042 0.863 -21.433 1.00 97.19 409 VAL A O 1
ATOM 3190 N N . ALA A 1 410 ? -5.609 2.471 -21.384 1.00 96.44 410 ALA A N 1
ATOM 3191 C CA . ALA A 1 410 ? -5.368 2.911 -22.760 1.00 96.44 410 ALA A CA 1
ATOM 3192 C C . ALA A 1 410 ? -3.930 3.423 -22.965 1.00 96.44 410 ALA A C 1
ATOM 3194 O O . ALA A 1 410 ? -3.296 3.133 -23.979 1.00 96.44 410 ALA A O 1
ATOM 3195 N N . ASN A 1 411 ? -3.394 4.162 -21.989 1.00 96.50 411 ASN A N 1
ATOM 3196 C CA . ASN A 1 411 ? -2.019 4.645 -22.030 1.00 96.50 411 ASN A CA 1
ATOM 3197 C C . ASN A 1 411 ? -0.998 3.496 -21.990 1.00 96.50 411 ASN A C 1
ATOM 3199 O O . ASN A 1 411 ? -0.062 3.514 -22.781 1.00 96.50 411 ASN A O 1
ATOM 3203 N N . VAL A 1 412 ? -1.180 2.504 -21.115 1.00 98.19 412 VAL A N 1
ATOM 3204 C CA . VAL A 1 412 ? -0.300 1.328 -21.008 1.00 98.19 412 VAL A CA 1
ATOM 3205 C C . VAL A 1 412 ? -0.372 0.465 -22.266 1.00 98.19 412 VAL A C 1
ATOM 3207 O O . VAL A 1 412 ? 0.669 0.054 -22.766 1.00 98.19 412 VAL A O 1
ATOM 3210 N N . ALA A 1 413 ? -1.565 0.251 -22.827 1.00 98.31 413 ALA A N 1
ATOM 3211 C CA . ALA A 1 413 ? -1.726 -0.476 -24.085 1.00 98.31 413 ALA A CA 1
ATOM 3212 C C . ALA A 1 413 ? -0.935 0.189 -25.224 1.00 98.31 413 ALA A C 1
ATOM 3214 O O . ALA A 1 413 ? -0.182 -0.482 -25.926 1.00 98.31 413 ALA A O 1
ATOM 3215 N N . GLY A 1 414 ? -1.014 1.521 -25.330 1.00 98.25 414 GLY A N 1
ATOM 3216 C CA . GLY A 1 414 ? -0.210 2.280 -26.287 1.00 98.25 414 GLY A CA 1
ATOM 3217 C C . GLY A 1 414 ? 1.302 2.204 -26.024 1.00 98.25 414 GLY A C 1
ATOM 3218 O O . GLY A 1 414 ? 2.109 2.334 -26.938 1.00 98.25 414 GLY A O 1
ATOM 3219 N N . GLN A 1 415 ? 1.724 2.003 -24.773 1.00 98.31 415 GLN A N 1
ATOM 3220 C CA . GLN A 1 415 ? 3.139 1.798 -24.450 1.00 98.31 415 GLN A CA 1
ATOM 3221 C C . GLN A 1 415 ? 3.628 0.410 -24.874 1.00 98.31 415 GLN A C 1
ATOM 3223 O O . GLN A 1 415 ? 4.744 0.297 -25.375 1.00 98.31 415 GLN A O 1
ATOM 3228 N N . LEU A 1 416 ? 2.796 -0.623 -24.715 1.00 98.25 416 LEU A N 1
ATOM 3229 C CA . LEU A 1 416 ? 3.104 -1.984 -25.161 1.00 98.25 416 LEU A CA 1
ATOM 3230 C C . LEU A 1 416 ? 3.161 -2.095 -26.694 1.00 98.25 416 LEU A C 1
ATOM 3232 O O . LEU A 1 416 ? 4.041 -2.767 -27.224 1.00 98.25 416 LEU A O 1
ATOM 3236 N N . ASP A 1 417 ? 2.261 -1.418 -27.416 1.00 97.38 417 ASP A N 1
ATOM 3237 C CA . ASP A 1 417 ? 2.228 -1.448 -28.889 1.00 97.38 417 ASP A CA 1
ATOM 3238 C C . ASP A 1 417 ? 3.198 -0.453 -29.566 1.00 97.38 417 ASP A C 1
ATOM 3240 O O . ASP A 1 417 ? 3.385 -0.484 -30.787 1.00 97.38 417 ASP A O 1
ATOM 3244 N N . GLY A 1 418 ? 3.842 0.415 -28.777 1.00 95.88 418 GLY A N 1
ATOM 3245 C CA . GLY A 1 418 ? 4.836 1.392 -29.226 1.00 95.88 418 GLY A CA 1
ATOM 3246 C C . GLY A 1 418 ? 4.267 2.706 -29.774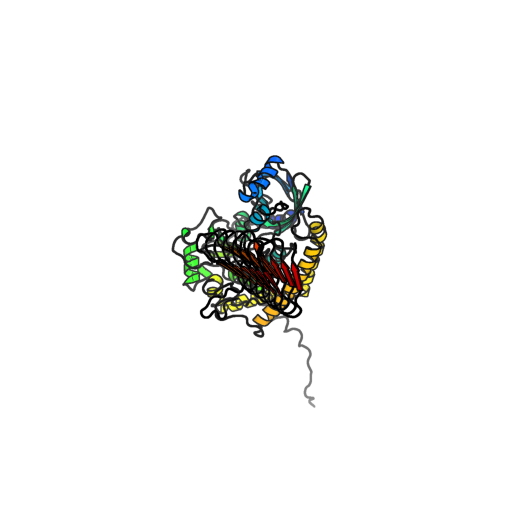 1.00 95.88 418 GLY A C 1
ATOM 3247 O O . GLY A 1 418 ? 5.035 3.545 -30.253 1.00 95.88 418 GLY A O 1
ATOM 3248 N N . THR A 1 419 ? 2.952 2.929 -29.710 1.00 96.44 419 THR A N 1
ATOM 3249 C CA . THR A 1 419 ? 2.320 4.206 -30.097 1.00 96.44 419 THR A CA 1
ATOM 3250 C C . THR A 1 419 ? 2.501 5.308 -29.048 1.00 96.44 419 THR A C 1
ATOM 3252 O O . THR A 1 419 ? 2.469 6.497 -29.380 1.00 96.44 419 THR A O 1
ATOM 3255 N N . VAL A 1 420 ? 2.745 4.932 -27.792 1.00 94.94 420 VAL A N 1
ATOM 3256 C CA . VAL A 1 420 ? 3.084 5.806 -26.665 1.00 94.94 420 VAL A CA 1
ATOM 3257 C C . VAL A 1 420 ? 4.467 5.423 -26.145 1.00 94.94 420 VAL A C 1
ATOM 3259 O O . VAL A 1 420 ? 4.860 4.263 -26.126 1.00 94.94 420 VAL A O 1
ATOM 3262 N N . LYS A 1 421 ? 5.236 6.415 -25.703 1.00 94.12 421 LYS A N 1
ATOM 3263 C CA . LYS A 1 421 ? 6.574 6.197 -25.150 1.00 94.12 421 LYS A CA 1
ATOM 3264 C C . LYS A 1 421 ? 6.507 5.347 -23.870 1.00 94.12 421 LYS A C 1
ATOM 3266 O O . LYS A 1 421 ? 5.910 5.794 -22.893 1.00 94.12 421 LYS A O 1
ATOM 3271 N N . SER A 1 422 ? 7.153 4.177 -23.873 1.00 94.25 422 SER A N 1
ATOM 3272 C CA . SER A 1 422 ? 7.231 3.277 -22.712 1.00 94.25 422 SER A CA 1
ATOM 3273 C C . SER A 1 422 ? 8.432 3.524 -21.802 1.00 94.25 422 SER A C 1
ATOM 3275 O O . SER A 1 422 ? 8.365 3.197 -20.621 1.00 94.25 422 SER A O 1
ATOM 3277 N N . SER A 1 423 ? 9.511 4.111 -22.334 1.00 94.19 423 SER A N 1
ATOM 3278 C CA . SER A 1 423 ? 10.773 4.374 -21.633 1.00 94.19 423 SER A CA 1
ATOM 3279 C C . SER A 1 423 ? 11.353 5.743 -21.971 1.00 94.19 423 SER A C 1
ATOM 3281 O O . SER A 1 423 ? 11.181 6.226 -23.087 1.00 94.19 423 SER A O 1
ATOM 3283 N N . GLY A 1 424 ? 12.078 6.347 -21.033 1.00 90.38 424 GLY A N 1
ATOM 3284 C CA . GLY A 1 424 ? 12.768 7.633 -21.113 1.00 90.38 424 GLY A CA 1
ATOM 3285 C C . GLY A 1 424 ? 14.243 7.573 -21.522 1.00 90.38 424 GLY A C 1
ATOM 3286 O O . GLY A 1 424 ? 14.636 6.854 -22.436 1.00 90.38 424 GLY A O 1
ATOM 3287 N N . ASP A 1 425 ? 15.025 8.463 -20.915 1.00 90.06 425 ASP A N 1
ATOM 3288 C CA . ASP A 1 425 ? 16.486 8.568 -21.019 1.00 90.06 425 ASP A CA 1
ATOM 3289 C C . ASP A 1 425 ? 17.188 7.965 -19.783 1.00 90.06 425 ASP A C 1
ATOM 3291 O O . ASP A 1 425 ? 18.354 8.263 -19.521 1.00 90.06 425 ASP A O 1
ATOM 3295 N N . GLY A 1 426 ? 16.477 7.146 -18.999 1.00 90.69 426 GLY A N 1
ATOM 3296 C CA . GLY A 1 426 ? 16.947 6.576 -17.737 1.00 90.69 426 GLY A CA 1
ATOM 3297 C C . GLY A 1 426 ? 16.777 7.494 -16.526 1.00 90.69 426 GLY A C 1
ATOM 3298 O O . GLY A 1 426 ? 17.089 7.094 -15.405 1.00 90.69 426 GLY A O 1
ATOM 3299 N N . SER A 1 427 ? 16.269 8.714 -16.704 1.00 88.25 427 SER A N 1
ATOM 3300 C CA . SER A 1 427 ? 16.014 9.648 -15.602 1.00 88.25 427 SER A CA 1
ATOM 3301 C C . SER A 1 427 ? 14.692 9.390 -14.856 1.00 88.25 427 SER A C 1
ATOM 3303 O O . SER A 1 427 ? 14.391 10.089 -13.884 1.00 88.25 427 SER A O 1
ATOM 3305 N N . GLY A 1 428 ? 13.931 8.380 -15.297 1.00 85.75 428 GLY A N 1
ATOM 3306 C CA . GLY A 1 428 ? 12.633 7.995 -14.751 1.00 85.75 428 GLY A CA 1
ATOM 3307 C C . GLY A 1 428 ? 11.498 8.937 -15.148 1.00 85.75 428 GLY A C 1
ATOM 3308 O O . GLY A 1 428 ? 11.631 9.837 -15.987 1.00 85.75 428 GLY A O 1
ATOM 3309 N N . ASN A 1 429 ? 10.343 8.750 -14.516 1.00 77.25 429 ASN A N 1
ATOM 3310 C CA . ASN A 1 429 ? 9.178 9.602 -14.703 1.00 77.25 429 ASN A CA 1
ATOM 3311 C C . ASN A 1 429 ? 9.386 10.945 -13.984 1.00 77.25 429 ASN A C 1
ATOM 3313 O O . ASN A 1 429 ? 9.065 11.119 -12.815 1.00 77.25 429 ASN A O 1
ATOM 3317 N N . GLY A 1 430 ? 9.960 11.915 -14.705 1.00 61.06 430 GLY A N 1
ATOM 3318 C CA . GLY A 1 430 ? 10.160 13.290 -14.225 1.00 61.06 430 GLY A CA 1
ATOM 3319 C C . GLY A 1 430 ? 11.556 13.880 -14.444 1.00 61.06 430 GLY A C 1
ATOM 3320 O O . GLY A 1 430 ? 11.796 15.013 -14.017 1.00 61.06 430 GLY A O 1
ATOM 3321 N N . GLY A 1 431 ? 12.473 13.155 -15.095 1.00 43.12 431 GLY A N 1
ATOM 3322 C CA . GLY A 1 431 ? 13.879 13.560 -15.203 1.00 43.12 431 GLY A CA 1
ATOM 3323 C C . GLY A 1 431 ? 14.369 14.085 -16.566 1.00 43.12 431 GLY A C 1
ATOM 3324 O O . GLY A 1 431 ? 15.526 14.492 -16.672 1.00 43.12 431 GLY A O 1
ATOM 3325 N N . GLY A 1 432 ? 13.515 14.168 -17.593 1.00 32.12 432 GLY A N 1
ATOM 3326 C CA . GLY A 1 432 ? 13.900 14.718 -18.898 1.00 32.12 432 GLY A CA 1
ATOM 3327 C C . GLY A 1 432 ? 14.245 16.215 -18.828 1.00 32.12 432 GLY A C 1
ATOM 3328 O O . GLY A 1 432 ? 13.376 17.046 -18.576 1.00 32.12 432 GLY A O 1
ATOM 3329 N N . MET A 1 433 ? 15.518 16.552 -19.067 1.00 31.45 433 MET A N 1
ATOM 3330 C CA . MET A 1 433 ? 16.095 17.909 -19.124 1.00 31.45 433 MET A CA 1
ATOM 3331 C C . MET A 1 433 ? 15.808 18.825 -17.917 1.00 31.45 433 MET A C 1
ATOM 3333 O O . MET A 1 433 ? 15.068 19.804 -17.993 1.00 31.45 433 MET A O 1
ATOM 3337 N N . ARG A 1 434 ? 16.573 18.622 -16.838 1.00 35.19 434 ARG A N 1
ATOM 3338 C CA . ARG A 1 434 ? 17.064 19.736 -16.006 1.00 35.19 434 ARG A CA 1
ATOM 3339 C C . ARG A 1 434 ? 18.559 19.917 -16.200 1.00 35.19 434 ARG A C 1
ATOM 3341 O O . ARG A 1 434 ? 19.368 19.589 -15.338 1.00 35.19 434 ARG A O 1
ATOM 3348 N N . GLY A 1 435 ? 18.921 20.443 -17.366 1.00 26.12 435 GLY A N 1
ATOM 3349 C CA . GLY A 1 435 ? 20.240 21.026 -17.559 1.00 26.12 435 GLY A CA 1
ATOM 3350 C C . GLY A 1 435 ? 20.385 22.247 -16.651 1.00 26.12 435 GLY A C 1
ATOM 3351 O O . GLY A 1 435 ? 19.643 23.207 -16.810 1.00 26.12 435 GLY A O 1
ATOM 3352 N N . GLY A 1 436 ? 21.309 22.162 -15.692 1.00 30.33 436 GLY A N 1
ATOM 3353 C CA . GLY A 1 436 ? 21.955 23.280 -14.997 1.00 30.33 436 GLY A CA 1
ATOM 3354 C C . GLY A 1 436 ? 21.078 24.487 -14.660 1.00 30.33 436 GLY A C 1
ATOM 3355 O O . GLY A 1 436 ? 21.063 25.468 -15.395 1.00 30.33 436 GLY A O 1
ATOM 3356 N N . GLY A 1 437 ? 20.434 24.458 -13.496 1.00 29.39 437 GLY A N 1
ATOM 3357 C CA . GLY A 1 437 ? 19.787 25.637 -12.923 1.00 29.39 437 GLY A CA 1
ATOM 3358 C C . GLY A 1 437 ? 18.481 25.287 -12.231 1.00 29.39 437 GLY A C 1
ATOM 3359 O O . GLY A 1 437 ? 17.566 24.765 -12.851 1.00 29.39 437 GLY A O 1
ATOM 3360 N N . MET A 1 438 ? 18.448 25.543 -10.923 1.00 38.72 438 MET A N 1
ATOM 3361 C CA . MET A 1 438 ? 17.275 25.674 -10.050 1.00 38.72 438 MET A CA 1
ATOM 3362 C C . MET A 1 438 ? 15.908 25.511 -10.741 1.00 38.72 438 MET A C 1
ATOM 3364 O O . MET A 1 438 ? 15.487 26.370 -11.509 1.00 38.72 438 MET A O 1
ATOM 3368 N N . GLY A 1 439 ? 15.162 24.458 -10.398 1.00 30.12 439 GLY A N 1
ATOM 3369 C CA . GLY A 1 439 ? 13.768 24.378 -10.834 1.00 30.12 439 GLY A CA 1
ATOM 3370 C C . GLY A 1 439 ? 13.059 23.076 -10.509 1.00 30.12 439 GLY A C 1
ATOM 3371 O O . GLY A 1 439 ? 12.742 22.348 -11.434 1.00 30.12 439 GLY A O 1
ATOM 3372 N N . ARG A 1 440 ? 12.758 22.778 -9.232 1.00 37.28 440 ARG A N 1
ATOM 3373 C CA . ARG A 1 440 ? 11.803 21.714 -8.851 1.00 37.28 440 ARG A CA 1
ATOM 3374 C C . ARG A 1 440 ? 10.353 22.171 -9.058 1.00 37.28 440 ARG A C 1
ATOM 3376 O O . ARG A 1 440 ? 9.765 22.806 -8.193 1.00 37.28 440 ARG A O 1
ATOM 3383 N N . GLY A 1 441 ? 9.794 21.836 -10.223 1.00 34.62 441 GLY A N 1
ATOM 3384 C CA . GLY A 1 441 ? 8.351 21.771 -10.478 1.00 34.62 441 GLY A CA 1
ATOM 3385 C C . GLY A 1 441 ? 7.774 20.455 -9.947 1.00 34.62 441 GLY A C 1
ATOM 3386 O O . GLY A 1 441 ? 8.320 19.393 -10.232 1.00 34.62 441 GLY A O 1
ATOM 3387 N N . GLY A 1 442 ? 6.730 20.571 -9.135 1.00 37.22 442 GLY A N 1
ATOM 3388 C CA . GLY A 1 442 ? 6.124 19.543 -8.284 1.00 37.22 442 GLY A CA 1
ATOM 3389 C C . GLY A 1 442 ? 5.687 20.249 -6.997 1.00 37.22 442 GLY A C 1
ATOM 3390 O O . GLY A 1 442 ? 6.418 21.122 -6.527 1.00 37.22 442 GLY A O 1
ATOM 3391 N N . ARG A 1 443 ? 4.469 20.011 -6.500 1.00 45.69 443 ARG A N 1
ATOM 3392 C CA . ARG A 1 443 ? 3.920 20.673 -5.298 1.00 45.69 443 ARG A CA 1
ATOM 3393 C C . ARG A 1 443 ? 4.782 20.327 -4.077 1.00 45.69 443 ARG A C 1
ATOM 3395 O O . ARG A 1 443 ? 4.536 19.340 -3.401 1.00 45.69 443 ARG A O 1
ATOM 3402 N N . ASN A 1 444 ? 5.822 21.118 -3.841 1.00 50.03 444 ASN A N 1
ATOM 3403 C CA . ASN A 1 444 ? 6.715 20.968 -2.702 1.00 50.03 444 ASN A CA 1
ATOM 3404 C C . ASN A 1 444 ? 6.276 21.947 -1.626 1.00 50.03 444 ASN A C 1
ATOM 3406 O O . ASN A 1 444 ? 6.436 23.153 -1.815 1.00 50.03 444 ASN A O 1
ATOM 3410 N N . ASN A 1 445 ? 5.776 21.424 -0.512 1.00 54.62 445 ASN A N 1
ATOM 3411 C CA . ASN A 1 445 ? 5.686 22.194 0.716 1.00 54.62 445 ASN A CA 1
ATOM 3412 C C . ASN A 1 445 ? 7.075 22.204 1.363 1.00 54.62 445 ASN A C 1
ATOM 3414 O O . ASN A 1 445 ? 7.605 21.157 1.729 1.00 54.62 445 ASN A O 1
ATOM 3418 N N . VAL A 1 446 ? 7.706 23.374 1.428 1.00 60.50 446 VAL A N 1
ATOM 3419 C CA . VAL A 1 446 ? 9.073 23.558 1.923 1.00 60.50 446 VAL A CA 1
ATOM 3420 C C . VAL A 1 446 ? 9.020 24.396 3.186 1.00 60.50 446 VAL A C 1
ATOM 3422 O O . VAL A 1 446 ? 8.732 25.586 3.118 1.00 60.50 446 VAL A O 1
ATOM 3425 N N . ALA A 1 447 ? 9.326 23.786 4.331 1.00 63.69 447 ALA A N 1
ATOM 3426 C CA . ALA A 1 447 ? 9.433 24.478 5.610 1.00 63.69 447 ALA A CA 1
ATOM 3427 C C . ALA A 1 447 ? 10.907 24.630 6.022 1.00 63.69 447 ALA A C 1
ATOM 3429 O O . ALA A 1 447 ? 11.643 23.645 6.075 1.00 63.69 447 ALA A O 1
ATOM 3430 N N . ALA A 1 448 ? 11.341 25.851 6.339 1.00 66.25 448 ALA A N 1
ATOM 3431 C CA . ALA A 1 448 ? 12.672 26.134 6.871 1.00 66.25 448 ALA A CA 1
ATOM 3432 C C . ALA A 1 448 ? 12.578 26.765 8.270 1.00 66.25 448 ALA A C 1
ATOM 3434 O O . ALA A 1 448 ? 12.040 27.861 8.434 1.00 66.25 448 ALA A O 1
ATOM 3435 N N . ASN A 1 449 ? 13.164 26.098 9.271 1.00 54.91 449 ASN A N 1
ATOM 3436 C CA . ASN A 1 449 ? 13.317 26.614 10.634 1.00 54.91 449 ASN A CA 1
ATOM 3437 C C . ASN A 1 449 ? 14.806 26.637 11.014 1.00 54.91 449 ASN A C 1
ATOM 3439 O O . ASN A 1 449 ? 15.383 25.614 11.369 1.00 54.91 449 ASN A O 1
ATOM 3443 N N . GLY A 1 450 ? 15.439 27.809 10.905 1.00 53.12 450 GLY A N 1
ATOM 3444 C CA . GLY A 1 450 ? 16.843 28.038 11.263 1.00 53.12 450 GLY A CA 1
ATOM 3445 C C . GLY A 1 450 ? 17.301 29.464 10.936 1.00 53.12 450 GLY A C 1
ATOM 3446 O O . GLY A 1 450 ? 16.701 30.135 10.096 1.00 53.12 450 GLY A O 1
ATOM 3447 N N . GLN A 1 451 ? 18.354 29.946 11.603 1.00 53.81 451 GLN A N 1
ATOM 3448 C CA . GLN A 1 451 ? 19.010 31.212 11.254 1.00 53.81 451 GLN A CA 1
ATOM 3449 C C . GLN A 1 451 ? 19.784 31.016 9.934 1.00 53.81 451 GLN A C 1
ATOM 3451 O O . GLN A 1 451 ? 20.698 30.199 9.897 1.00 53.81 451 GLN A O 1
ATOM 3456 N N . ASN A 1 452 ? 19.432 31.760 8.876 1.00 57.78 452 ASN A N 1
ATOM 3457 C CA . ASN A 1 452 ? 20.072 31.799 7.544 1.00 57.78 452 ASN A CA 1
ATOM 3458 C C . ASN A 1 452 ? 19.681 30.724 6.509 1.00 57.78 452 ASN A C 1
ATOM 3460 O O . ASN A 1 452 ? 20.457 30.467 5.591 1.00 57.78 452 ASN A O 1
ATOM 3464 N N . ASN A 1 453 ? 18.475 30.150 6.580 1.00 64.06 453 ASN A N 1
ATOM 3465 C CA . ASN A 1 453 ? 17.963 29.242 5.537 1.00 64.06 453 ASN A CA 1
ATOM 3466 C C . ASN A 1 453 ? 16.871 29.902 4.684 1.00 64.06 453 ASN A C 1
ATOM 3468 O O . ASN A 1 453 ? 16.080 30.683 5.198 1.00 64.06 453 ASN A O 1
ATOM 3472 N N . ALA A 1 454 ? 16.806 29.574 3.391 1.00 72.25 454 ALA A N 1
ATOM 3473 C CA . ALA A 1 454 ? 15.749 30.028 2.485 1.00 72.25 454 ALA A CA 1
ATOM 3474 C C . ALA A 1 454 ? 14.762 28.889 2.182 1.00 72.25 454 ALA A C 1
ATOM 3476 O O . ALA A 1 454 ? 15.184 27.752 1.965 1.00 72.25 454 ALA A O 1
ATOM 3477 N N . ALA A 1 455 ? 13.462 29.187 2.149 1.00 74.94 455 ALA A N 1
ATOM 3478 C CA . ALA A 1 455 ? 12.417 28.236 1.762 1.00 74.94 455 ALA A CA 1
ATOM 3479 C C . ALA A 1 455 ? 11.982 28.517 0.318 1.00 74.94 455 ALA A C 1
ATOM 3481 O O . ALA A 1 455 ? 11.533 29.617 0.021 1.00 74.94 455 ALA A O 1
ATOM 3482 N N . ALA A 1 456 ? 12.110 27.551 -0.592 1.00 79.06 456 ALA A N 1
ATOM 3483 C CA . ALA A 1 456 ? 11.745 27.742 -1.998 1.00 79.06 456 ALA A CA 1
ATOM 3484 C C . ALA A 1 456 ? 10.856 26.603 -2.505 1.00 79.06 456 ALA A C 1
ATOM 3486 O O . ALA A 1 456 ? 11.310 25.467 -2.645 1.00 79.06 456 ALA A O 1
ATOM 3487 N N . ALA A 1 457 ? 9.598 26.918 -2.801 1.00 71.25 457 ALA A N 1
ATOM 3488 C CA . ALA A 1 457 ? 8.592 25.990 -3.292 1.00 71.25 457 ALA A CA 1
ATOM 3489 C C . ALA A 1 457 ? 8.349 26.132 -4.806 1.00 71.25 457 ALA A C 1
ATOM 3491 O O . ALA A 1 457 ? 8.621 27.163 -5.426 1.00 71.25 457 ALA A O 1
ATOM 3492 N N . GLY A 1 458 ? 7.841 25.061 -5.422 1.00 70.25 458 GLY A N 1
ATOM 3493 C CA . GLY A 1 458 ? 7.574 24.994 -6.862 1.00 70.25 458 GLY A CA 1
ATOM 3494 C C . GLY A 1 458 ? 6.369 25.833 -7.314 1.00 70.25 458 GLY A C 1
ATOM 3495 O O . GLY A 1 458 ? 5.780 26.589 -6.547 1.00 70.25 458 GLY A O 1
ATOM 3496 N N . GLN A 1 459 ? 5.959 25.669 -8.578 1.00 71.69 459 GLN A N 1
ATOM 3497 C CA . GLN A 1 459 ? 4.892 26.467 -9.212 1.00 71.69 459 GLN A CA 1
ATOM 3498 C C . GLN A 1 459 ? 3.548 26.473 -8.472 1.00 71.69 459 GLN A C 1
ATOM 3500 O O . GLN A 1 459 ? 2.837 27.458 -8.583 1.00 71.69 459 GLN A O 1
ATOM 3505 N N . ASN A 1 460 ? 3.227 25.425 -7.713 1.00 76.69 460 ASN A N 1
ATOM 3506 C CA . ASN A 1 460 ? 1.990 25.298 -6.934 1.00 76.69 460 ASN A CA 1
ATOM 3507 C C . ASN A 1 460 ? 2.279 24.881 -5.478 1.00 76.69 460 ASN A C 1
ATOM 3509 O O . ASN A 1 460 ? 1.440 24.238 -4.857 1.00 76.69 460 ASN A O 1
ATOM 3513 N N . GLY A 1 461 ? 3.509 25.087 -4.999 1.00 69.19 461 GLY A N 1
ATOM 3514 C CA . GLY A 1 461 ? 3.931 24.625 -3.674 1.00 69.19 461 GLY A CA 1
ATOM 3515 C C . GLY A 1 461 ? 3.802 25.708 -2.607 1.00 69.19 461 GLY A C 1
ATOM 3516 O O . GLY A 1 461 ? 3.651 26.889 -2.929 1.00 69.19 461 GLY A O 1
ATOM 3517 N N . GLU A 1 462 ? 3.910 25.297 -1.349 1.00 82.31 462 GLU A N 1
ATOM 3518 C CA . GLU A 1 462 ? 3.860 26.196 -0.198 1.00 82.31 462 GLU A CA 1
ATOM 3519 C C . GLU A 1 462 ? 5.264 26.369 0.401 1.00 82.31 462 GLU A C 1
ATOM 3521 O O . GLU A 1 462 ? 5.931 25.396 0.739 1.00 82.31 462 GLU A O 1
ATOM 3526 N N . ALA A 1 463 ? 5.756 27.598 0.532 1.00 81.19 463 ALA A N 1
ATOM 3527 C CA . ALA A 1 463 ? 7.023 27.888 1.201 1.00 81.19 463 ALA A CA 1
ATOM 3528 C C . ALA A 1 463 ? 6.752 28.508 2.573 1.00 81.19 463 ALA A C 1
ATOM 3530 O O . ALA A 1 463 ? 6.189 29.597 2.661 1.00 81.19 463 ALA A O 1
ATOM 3531 N N . MET A 1 464 ? 7.186 27.842 3.641 1.00 85.75 464 MET A N 1
ATOM 3532 C CA . MET A 1 464 ? 7.066 28.331 5.010 1.00 85.75 464 MET A CA 1
ATOM 3533 C C . MET A 1 464 ? 8.444 28.602 5.611 1.00 85.75 464 MET A C 1
ATOM 3535 O O . MET A 1 464 ? 9.327 27.746 5.605 1.00 85.75 464 MET A O 1
ATOM 3539 N N . GLN A 1 465 ? 8.625 29.786 6.182 1.00 76.81 465 GLN A N 1
ATOM 3540 C CA . GLN A 1 465 ? 9.838 30.147 6.901 1.00 76.81 465 GLN A CA 1
ATOM 3541 C C . GLN A 1 465 ? 9.515 30.665 8.301 1.00 76.81 465 GLN A C 1
ATOM 3543 O O . GLN A 1 465 ? 8.734 31.602 8.456 1.00 76.81 465 GLN A O 1
ATOM 3548 N N . GLY A 1 466 ? 10.139 30.073 9.324 1.00 74.19 466 GLY A N 1
ATOM 3549 C CA . GLY A 1 466 ? 10.008 30.503 10.719 1.00 74.19 466 GLY A CA 1
ATOM 3550 C C . GLY A 1 466 ? 10.696 31.841 11.039 1.00 74.19 466 GLY A C 1
ATOM 3551 O O . GLY A 1 466 ? 11.182 32.550 10.162 1.00 74.19 466 GLY A O 1
ATOM 3552 N N . GLY A 1 467 ? 10.764 32.200 12.327 1.00 66.69 467 GLY A N 1
ATOM 3553 C CA . GLY A 1 467 ? 11.243 33.504 12.830 1.00 66.69 467 GLY A CA 1
ATOM 3554 C C . GLY A 1 467 ? 12.758 33.783 12.754 1.00 66.69 467 GLY A C 1
ATOM 3555 O O . GLY A 1 467 ? 13.301 34.378 13.680 1.00 66.69 467 GLY A O 1
ATOM 3556 N N . GLY A 1 468 ? 13.452 33.346 11.698 1.00 70.75 468 GLY A N 1
ATOM 3557 C CA . GLY A 1 468 ? 14.901 33.521 11.493 1.00 70.75 468 GLY A CA 1
ATOM 3558 C C . GLY A 1 468 ? 15.276 34.550 10.414 1.00 70.75 468 GLY A C 1
ATOM 3559 O O . GLY A 1 468 ? 14.432 35.299 9.932 1.00 70.75 468 GLY A O 1
ATOM 3560 N N . GLN A 1 469 ? 16.556 34.589 10.028 1.00 77.19 469 GLN A N 1
ATOM 3561 C CA . GLN A 1 469 ? 17.042 35.339 8.858 1.00 77.19 469 GLN A CA 1
ATOM 3562 C C . GLN A 1 469 ? 16.938 34.468 7.591 1.00 77.19 469 GLN A C 1
ATOM 3564 O O . GLN A 1 469 ? 17.460 33.355 7.590 1.00 77.19 469 GLN A O 1
ATOM 3569 N N . GLY A 1 470 ? 16.289 34.940 6.525 1.00 78.25 470 GLY A N 1
ATOM 3570 C CA . GLY A 1 470 ? 16.251 34.279 5.211 1.00 78.25 470 GLY A CA 1
ATOM 3571 C C . GLY A 1 470 ? 14.972 34.557 4.413 1.00 78.25 470 GLY A C 1
ATOM 3572 O O . GLY A 1 470 ? 14.024 35.123 4.945 1.00 78.25 470 GLY A O 1
ATOM 3573 N N . ASN A 1 471 ? 14.965 34.181 3.129 1.00 85.50 471 ASN A N 1
ATOM 3574 C CA . ASN A 1 471 ? 13.858 34.463 2.207 1.00 85.50 471 ASN A CA 1
ATOM 3575 C C . ASN A 1 471 ? 12.989 33.228 1.944 1.00 85.50 471 ASN A C 1
ATOM 3577 O O . ASN A 1 471 ? 13.504 32.115 1.815 1.00 85.50 471 ASN A O 1
ATOM 3581 N N . ALA A 1 472 ? 11.691 33.453 1.765 1.00 85.69 472 ALA A N 1
ATOM 3582 C CA . ALA A 1 472 ? 10.726 32.446 1.363 1.00 85.69 472 ALA A CA 1
ATOM 3583 C C . ALA A 1 472 ? 10.158 32.784 -0.021 1.00 85.69 472 ALA A C 1
ATOM 3585 O O . ALA A 1 472 ? 9.824 33.936 -0.298 1.00 85.69 472 ALA A O 1
ATOM 3586 N N . GLY A 1 473 ? 10.046 31.792 -0.902 1.00 88.25 473 GLY A N 1
ATOM 3587 C CA . GLY A 1 473 ? 9.553 32.006 -2.255 1.00 88.25 473 GLY A CA 1
ATOM 3588 C C . GLY A 1 473 ? 8.792 30.818 -2.820 1.00 88.25 473 GLY A C 1
ATOM 3589 O O . GLY A 1 473 ? 9.140 29.671 -2.556 1.00 88.25 473 GLY A O 1
ATOM 3590 N N . ALA A 1 474 ? 7.768 31.083 -3.624 1.00 85.00 474 ALA A N 1
ATOM 3591 C CA . ALA A 1 474 ? 7.011 30.052 -4.324 1.00 85.00 474 ALA A CA 1
ATOM 3592 C C . ALA A 1 474 ? 6.665 30.485 -5.754 1.00 85.00 474 ALA A C 1
ATOM 3594 O O . ALA A 1 474 ? 6.645 31.672 -6.082 1.00 85.00 474 ALA A O 1
ATOM 3595 N N . GLY A 1 475 ? 6.416 29.514 -6.634 1.00 78.38 475 GLY A N 1
ATOM 3596 C CA . GLY A 1 475 ? 6.181 29.783 -8.052 1.00 78.38 475 GLY A CA 1
ATOM 3597 C C . GLY A 1 475 ? 4.762 30.279 -8.375 1.00 78.38 475 GLY A C 1
ATOM 3598 O O . GLY A 1 475 ? 4.079 30.860 -7.539 1.00 78.38 475 GLY A O 1
ATOM 3599 N N . GLN A 1 476 ? 4.331 30.106 -9.631 1.00 79.50 476 GLN A N 1
ATOM 3600 C CA . GLN A 1 476 ? 3.198 30.825 -10.244 1.00 79.50 476 GLN A CA 1
ATOM 3601 C C . GLN A 1 476 ? 1.897 30.896 -9.425 1.00 79.50 476 GLN A C 1
ATOM 3603 O O . GLN A 1 476 ? 1.335 31.980 -9.353 1.00 79.50 476 GLN A O 1
ATOM 3608 N N . ASN A 1 477 ? 1.446 29.809 -8.804 1.00 83.62 477 ASN A N 1
ATOM 3609 C CA . ASN A 1 477 ? 0.259 29.739 -7.941 1.00 83.62 477 ASN A CA 1
ATOM 3610 C C . ASN A 1 477 ? 0.632 29.324 -6.504 1.00 83.62 477 ASN A C 1
ATOM 3612 O O . ASN A 1 477 ? -0.163 28.705 -5.802 1.00 83.62 477 ASN A O 1
ATOM 3616 N N . GLY A 1 478 ? 1.880 29.561 -6.106 1.00 80.00 478 GLY A N 1
ATOM 3617 C CA . GLY A 1 478 ? 2.401 29.128 -4.818 1.00 80.00 478 GLY A CA 1
ATOM 3618 C C . GLY A 1 478 ? 1.946 30.011 -3.661 1.00 80.00 478 GLY A C 1
ATOM 3619 O O . GLY A 1 478 ? 1.586 31.177 -3.852 1.00 80.00 478 GLY A O 1
ATOM 3620 N N . GLN A 1 479 ? 2.000 29.452 -2.457 1.00 88.94 479 GLN A N 1
ATOM 3621 C CA . GLN A 1 479 ? 1.724 30.176 -1.219 1.00 88.94 479 GLN A CA 1
ATOM 3622 C C . GLN A 1 479 ? 3.019 30.343 -0.432 1.00 88.94 479 GLN A C 1
ATOM 3624 O O . GLN A 1 479 ? 3.825 29.421 -0.339 1.00 88.94 479 GLN A O 1
ATOM 3629 N N . VAL A 1 480 ? 3.243 31.521 0.127 1.00 87.38 480 VAL A N 1
ATOM 3630 C CA . VAL A 1 480 ? 4.434 31.830 0.913 1.00 87.38 480 VAL A CA 1
ATOM 3631 C C . VAL A 1 480 ? 4.000 32.370 2.260 1.00 87.38 480 VAL A C 1
ATOM 3633 O O . VAL A 1 480 ? 3.247 33.339 2.320 1.00 87.38 480 VAL A O 1
ATOM 3636 N N . MET A 1 481 ? 4.502 31.774 3.338 1.00 89.75 481 MET A N 1
ATOM 3637 C CA . MET A 1 481 ? 4.297 32.249 4.701 1.00 89.75 481 MET A CA 1
ATOM 3638 C C . MET 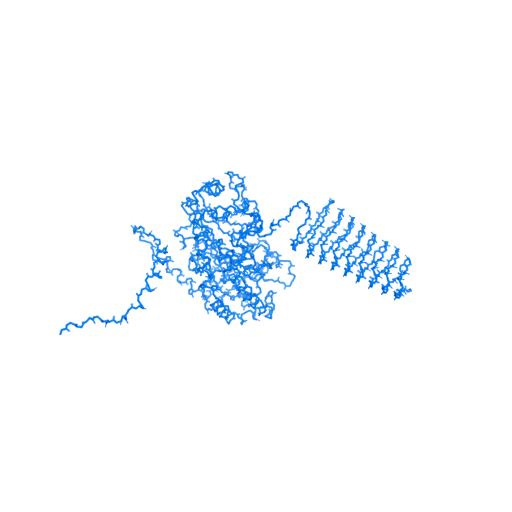A 1 481 ? 5.643 32.454 5.392 1.00 89.75 481 MET A C 1
ATOM 3640 O O . MET A 1 481 ? 6.377 31.505 5.663 1.00 89.75 481 MET A O 1
ATOM 3644 N N . GLN A 1 482 ? 5.954 33.703 5.717 1.00 82.25 482 GLN A N 1
ATOM 3645 C CA . GLN A 1 482 ? 7.146 34.075 6.465 1.00 82.25 482 GLN A CA 1
ATOM 3646 C C . GLN A 1 482 ? 6.762 34.592 7.853 1.00 82.25 482 GLN A C 1
ATOM 3648 O O . GLN A 1 482 ? 5.944 35.500 7.987 1.00 82.25 482 GLN A O 1
ATOM 3653 N N . GLY A 1 483 ? 7.356 34.015 8.897 1.00 79.50 483 GLY A N 1
ATOM 3654 C CA . GLY A 1 483 ? 7.161 34.423 10.287 1.00 79.50 483 GLY A CA 1
ATOM 3655 C C . GLY A 1 483 ? 7.812 35.770 10.632 1.00 79.50 483 GLY A C 1
ATOM 3656 O O . GLY A 1 483 ? 8.272 36.511 9.769 1.00 79.50 483 GLY A O 1
ATOM 3657 N N . GLY A 1 484 ? 7.884 36.098 11.926 1.00 76.12 484 GLY A N 1
ATOM 3658 C CA . GLY A 1 484 ? 8.373 37.393 12.437 1.00 76.12 484 GLY A CA 1
ATOM 3659 C C . GLY A 1 484 ? 9.891 37.647 12.355 1.00 76.12 484 GLY A C 1
ATOM 3660 O O . GLY A 1 484 ? 10.417 38.375 13.189 1.00 76.12 484 GLY A O 1
ATOM 3661 N N . GLY A 1 485 ? 10.599 37.016 11.413 1.00 77.00 485 GLY A N 1
ATOM 3662 C CA . GLY A 1 485 ? 12.057 37.098 11.241 1.00 77.00 485 GLY A CA 1
ATOM 3663 C C . GLY A 1 485 ? 12.528 38.223 10.303 1.00 77.00 485 GLY A C 1
ATOM 3664 O O . GLY A 1 485 ? 11.786 39.163 10.032 1.00 77.00 485 GLY A O 1
ATOM 3665 N N . GLN A 1 486 ? 13.763 38.145 9.793 1.00 83.31 486 GLN A N 1
ATOM 3666 C CA . GLN A 1 486 ? 14.286 39.090 8.791 1.00 83.31 486 GLN A CA 1
ATOM 3667 C C . GLN A 1 486 ? 14.412 38.428 7.409 1.00 83.31 486 GLN A C 1
ATOM 3669 O O . GLN A 1 486 ? 15.194 37.493 7.248 1.00 83.31 486 GLN A O 1
ATOM 3674 N N . GLY A 1 487 ? 13.713 38.943 6.399 1.00 84.75 487 GLY A N 1
ATOM 3675 C CA . GLY A 1 487 ? 13.820 38.488 5.009 1.00 84.75 487 GLY A CA 1
ATOM 3676 C C . GLY A 1 487 ? 12.552 38.733 4.195 1.00 84.75 487 GLY A C 1
ATOM 3677 O O . GLY A 1 487 ? 11.608 39.332 4.695 1.00 84.75 487 GLY A O 1
ATOM 3678 N N . ASN A 1 488 ? 12.528 38.277 2.942 1.00 90.75 488 ASN A N 1
ATOM 3679 C CA . ASN A 1 488 ? 11.427 38.547 2.009 1.00 90.75 488 ASN A CA 1
ATOM 3680 C C . ASN A 1 488 ? 10.527 37.326 1.769 1.00 90.75 488 ASN A C 1
ATOM 3682 O O . ASN A 1 488 ? 11.010 36.193 1.813 1.00 90.75 488 ASN A O 1
ATOM 3686 N N . ALA A 1 489 ? 9.260 37.576 1.432 1.00 90.62 489 ALA A N 1
ATOM 3687 C CA . ALA A 1 489 ? 8.270 36.582 1.024 1.00 90.62 489 ALA A CA 1
ATOM 3688 C C . ALA A 1 489 ? 7.793 36.869 -0.410 1.00 90.62 489 ALA A C 1
ATOM 3690 O O . ALA A 1 489 ? 7.132 37.879 -0.642 1.00 90.62 489 ALA A O 1
ATOM 3691 N N . GLU A 1 490 ? 8.105 36.003 -1.378 1.00 93.38 490 GLU A N 1
ATOM 3692 C CA . GLU A 1 490 ? 7.815 36.255 -2.801 1.00 93.38 490 GLU A CA 1
ATOM 3693 C C . GLU A 1 490 ? 7.035 35.118 -3.471 1.00 93.38 490 GLU A C 1
ATOM 3695 O O . GLU A 1 490 ? 7.526 34.000 -3.610 1.00 93.38 490 GLU A O 1
ATOM 3700 N N . ALA A 1 491 ? 5.828 35.411 -3.949 1.00 90.00 491 ALA A N 1
ATOM 3701 C CA . ALA A 1 491 ? 4.994 34.459 -4.675 1.00 90.00 491 ALA A CA 1
ATOM 3702 C C . ALA A 1 491 ? 4.868 34.815 -6.169 1.00 90.00 491 ALA A C 1
ATOM 3704 O O . ALA A 1 491 ? 5.055 35.959 -6.589 1.00 90.00 491 ALA A O 1
ATOM 3705 N N . GLY A 1 492 ? 4.544 33.823 -7.002 1.00 86.19 492 GLY A N 1
ATOM 3706 C CA . GLY A 1 492 ? 4.421 33.995 -8.448 1.00 86.19 492 GLY A CA 1
ATOM 3707 C C . GLY A 1 492 ? 3.160 34.740 -8.914 1.00 86.19 492 GLY A C 1
ATOM 3708 O O . GLY A 1 492 ? 2.499 35.455 -8.164 1.00 86.19 492 GLY A O 1
ATOM 3709 N N . GLN A 1 493 ? 2.834 34.601 -10.204 1.00 84.19 493 GLN A N 1
ATOM 3710 C CA . GLN A 1 493 ? 1.824 35.408 -10.908 1.00 84.19 493 GLN A CA 1
ATOM 3711 C C . GLN A 1 493 ? 0.426 35.432 -10.272 1.00 84.19 493 GLN A C 1
ATOM 3713 O O . GLN A 1 493 ? -0.167 36.502 -10.236 1.00 84.19 493 GLN A O 1
ATOM 3718 N N . ASN A 1 494 ? -0.073 34.310 -9.758 1.00 87.69 494 ASN A N 1
ATOM 3719 C CA . ASN A 1 494 ? -1.347 34.176 -9.041 1.00 87.69 494 ASN A CA 1
ATOM 3720 C C . ASN A 1 494 ? -1.125 33.726 -7.584 1.00 87.69 494 ASN A C 1
ATOM 3722 O O . ASN A 1 494 ? -2.005 33.126 -6.972 1.00 87.69 494 ASN A O 1
ATOM 3726 N N . GLY A 1 495 ? 0.089 33.919 -7.067 1.00 84.12 495 GLY A N 1
ATOM 3727 C CA . GLY A 1 495 ? 0.496 33.403 -5.770 1.00 84.12 495 GLY A CA 1
ATOM 3728 C C . GLY A 1 495 ? 0.054 34.282 -4.602 1.00 84.12 495 GLY A C 1
ATOM 3729 O O . GLY A 1 495 ? -0.343 35.439 -4.775 1.00 84.12 495 GLY A O 1
ATOM 3730 N N . GLN A 1 496 ? 0.156 33.721 -3.402 1.00 92.88 496 GLN A N 1
ATOM 3731 C CA . GLN A 1 496 ? -0.170 34.400 -2.151 1.00 92.88 496 GLN A CA 1
ATOM 3732 C C . GLN A 1 496 ? 1.092 34.537 -1.303 1.00 92.88 496 GLN A C 1
ATOM 3734 O O . GLN A 1 496 ? 1.766 33.543 -1.054 1.00 92.88 496 GLN A O 1
ATOM 3739 N N . ALA A 1 497 ? 1.421 35.748 -0.858 1.00 91.94 497 ALA A N 1
ATOM 3740 C CA . ALA A 1 497 ? 2.565 35.995 0.016 1.00 91.94 497 ALA A CA 1
ATOM 3741 C C . ALA A 1 497 ? 2.113 36.650 1.323 1.00 91.94 497 ALA A C 1
ATOM 3743 O O . ALA A 1 497 ? 1.528 37.734 1.316 1.00 91.94 497 ALA A O 1
ATOM 3744 N N . MET A 1 498 ? 2.411 36.003 2.448 1.00 91.88 498 MET A N 1
ATOM 3745 C CA . MET A 1 498 ? 2.130 36.508 3.784 1.00 91.88 498 MET A CA 1
ATOM 3746 C C . MET A 1 498 ? 3.421 36.662 4.582 1.00 91.88 498 MET A C 1
ATOM 3748 O O . MET A 1 498 ? 4.176 35.705 4.752 1.00 91.88 498 MET A O 1
ATOM 3752 N N . GLN A 1 499 ? 3.644 37.858 5.118 1.00 84.94 499 GLN A N 1
ATOM 3753 C CA . GLN A 1 499 ? 4.748 38.146 6.024 1.00 84.94 499 GLN A CA 1
ATOM 3754 C C . GLN A 1 499 ? 4.212 38.607 7.379 1.00 84.94 499 GLN A C 1
ATOM 3756 O O . GLN A 1 499 ? 3.418 39.543 7.455 1.00 84.94 499 GLN A O 1
ATOM 3761 N N . GLY A 1 500 ? 4.641 37.943 8.451 1.00 80.56 500 GLY A N 1
ATOM 3762 C CA . GLY A 1 500 ? 4.323 38.300 9.832 1.00 80.56 500 GLY A CA 1
ATOM 3763 C C . GLY A 1 500 ? 5.130 39.497 10.351 1.00 80.56 500 GLY A C 1
ATOM 3764 O O . GLY A 1 500 ? 5.734 40.242 9.585 1.00 80.56 500 GLY A O 1
ATOM 3765 N N . GLY A 1 501 ? 5.173 39.660 11.680 1.00 77.56 501 GLY A N 1
ATOM 3766 C CA . GLY A 1 501 ? 5.678 40.851 12.393 1.00 77.56 501 GLY A CA 1
ATOM 3767 C C . GLY A 1 501 ? 7.180 41.176 12.313 1.00 77.56 501 GLY A C 1
ATOM 3768 O O . GLY A 1 501 ? 7.699 41.809 13.226 1.00 77.56 501 GLY A O 1
ATOM 3769 N N . GLY A 1 502 ? 7.885 40.713 11.281 1.00 79.00 502 GLY A N 1
ATOM 3770 C CA . GLY A 1 502 ? 9.338 40.814 11.110 1.00 79.00 502 GLY A CA 1
ATOM 3771 C C . GLY A 1 502 ? 9.817 42.010 10.275 1.00 79.00 502 GLY A C 1
ATOM 3772 O O . GLY A 1 502 ? 9.076 42.969 10.067 1.00 79.00 502 GLY A O 1
ATOM 3773 N N . GLN A 1 503 ? 11.062 41.968 9.781 1.00 85.69 503 GLN A N 1
ATOM 3774 C CA . GLN A 1 503 ? 11.605 42.972 8.847 1.00 85.69 503 GLN A CA 1
ATOM 3775 C C . GLN A 1 503 ? 11.843 42.380 7.451 1.00 85.69 503 GLN A C 1
ATOM 3777 O O . GLN A 1 503 ? 12.650 41.467 7.295 1.00 85.69 503 GLN A O 1
ATOM 3782 N N . GLY A 1 504 ? 11.219 42.951 6.424 1.00 87.06 504 GLY A N 1
ATOM 3783 C CA . GLY A 1 504 ? 11.454 42.610 5.018 1.00 87.06 504 GLY A CA 1
ATOM 3784 C C . GLY A 1 504 ? 10.227 42.835 4.141 1.00 87.06 504 GLY A C 1
ATOM 3785 O O . GLY A 1 504 ? 9.251 43.418 4.597 1.00 87.06 504 GLY A O 1
ATOM 3786 N N . ASN A 1 505 ? 10.296 42.461 2.865 1.00 92.50 505 ASN A N 1
ATOM 3787 C CA . ASN A 1 505 ? 9.239 42.771 1.898 1.00 92.50 505 ASN A CA 1
ATOM 3788 C C . ASN A 1 505 ? 8.407 41.539 1.534 1.00 92.50 505 ASN A C 1
ATOM 3790 O O . ASN A 1 505 ? 8.948 40.443 1.389 1.00 92.50 505 ASN A O 1
ATOM 3794 N N . ALA A 1 506 ? 7.121 41.756 1.272 1.00 92.44 506 ALA A N 1
ATOM 3795 C CA . ALA A 1 506 ? 6.215 40.754 0.733 1.00 92.44 506 ALA A CA 1
ATOM 3796 C C . ALA A 1 506 ? 5.788 41.139 -0.693 1.00 92.44 506 ALA A C 1
ATOM 3798 O O . ALA A 1 506 ? 5.429 42.289 -0.959 1.00 92.44 506 ALA A O 1
ATOM 3799 N N . GLY A 1 507 ? 5.835 40.185 -1.621 1.00 94.94 507 GLY A N 1
ATOM 3800 C CA . GLY A 1 507 ? 5.613 40.430 -3.042 1.00 94.94 507 GLY A CA 1
ATOM 3801 C C . GLY A 1 507 ? 4.854 39.309 -3.742 1.00 94.94 507 GLY A C 1
ATOM 3802 O O . GLY A 1 507 ? 5.080 38.134 -3.460 1.00 94.94 507 GLY A O 1
ATOM 3803 N N . ALA A 1 508 ? 3.985 39.660 -4.690 1.00 93.69 508 ALA A N 1
ATOM 3804 C CA . ALA A 1 508 ? 3.366 38.697 -5.596 1.00 93.69 508 ALA A CA 1
ATOM 3805 C C . ALA A 1 508 ? 3.158 39.272 -7.007 1.00 93.69 508 ALA A C 1
ATOM 3807 O O . ALA A 1 508 ? 3.156 40.487 -7.221 1.00 93.69 508 ALA A O 1
ATOM 3808 N N . GLY A 1 509 ? 3.004 38.384 -7.992 1.00 86.88 509 GLY A N 1
ATOM 3809 C CA . GLY A 1 509 ? 2.910 38.754 -9.403 1.00 86.88 509 GLY A CA 1
ATOM 3810 C C . GLY A 1 509 ? 1.540 39.296 -9.841 1.00 86.88 509 GLY A C 1
ATOM 3811 O O . GLY A 1 509 ? 0.794 39.880 -9.060 1.00 86.88 509 GLY A O 1
ATOM 3812 N N . GLN A 1 510 ? 1.230 39.165 -11.137 1.00 86.06 510 GLN A N 1
ATOM 3813 C CA . GLN A 1 510 ? 0.155 39.895 -11.833 1.00 86.06 510 GLN A CA 1
ATOM 3814 C C . GLN A 1 510 ? -1.220 39.899 -11.145 1.00 86.06 510 GLN A C 1
ATOM 3816 O O . GLN A 1 510 ? -1.814 40.967 -11.068 1.00 86.06 510 GLN A O 1
ATOM 3821 N N . ASN A 1 511 ? -1.700 38.765 -10.640 1.00 89.81 511 ASN A N 1
ATOM 3822 C CA . ASN A 1 511 ? -2.979 38.605 -9.936 1.00 89.81 511 ASN A CA 1
ATOM 3823 C C . ASN A 1 511 ? -2.772 38.180 -8.470 1.00 89.81 511 ASN A C 1
ATOM 3825 O O . ASN A 1 511 ? -3.650 37.571 -7.864 1.00 89.81 511 ASN A O 1
ATOM 3829 N N . GLY A 1 512 ? -1.578 38.417 -7.927 1.00 86.94 512 GLY A N 1
ATOM 3830 C CA . GLY A 1 512 ? -1.189 37.910 -6.620 1.00 86.94 512 GLY A CA 1
ATOM 3831 C C . GLY A 1 512 ? -1.844 38.648 -5.455 1.00 86.94 512 GLY A C 1
ATOM 3832 O O . GLY A 1 512 ? -2.268 39.800 -5.584 1.00 86.94 512 GLY A O 1
ATOM 3833 N N . GLN A 1 513 ? -1.887 37.983 -4.303 1.00 93.19 513 GLN A N 1
ATOM 3834 C CA . GLN A 1 513 ? -2.376 38.554 -3.049 1.00 93.19 513 GLN A CA 1
ATOM 3835 C C . GLN A 1 513 ? -1.237 38.634 -2.043 1.00 93.19 513 GLN A C 1
ATOM 3837 O O . GLN A 1 513 ? -0.534 37.654 -1.800 1.00 93.19 513 GLN A O 1
ATOM 3842 N N . VAL A 1 514 ? -1.054 39.805 -1.451 1.00 92.94 514 VAL A N 1
ATOM 3843 C CA . VAL A 1 514 ? 0.037 40.075 -0.522 1.00 92.94 514 VAL A CA 1
ATOM 3844 C C . VAL A 1 514 ? -0.516 40.640 0.769 1.00 92.94 514 VAL A C 1
ATOM 3846 O O . VAL A 1 514 ? -1.275 41.609 0.751 1.00 92.94 514 VAL A O 1
ATOM 3849 N N . MET A 1 515 ? -0.084 40.070 1.890 1.00 92.44 515 MET A N 1
ATOM 3850 C CA . MET A 1 515 ? -0.376 40.588 3.217 1.00 92.44 515 MET A CA 1
ATOM 3851 C C . MET A 1 515 ? 0.903 40.694 4.038 1.00 92.44 515 MET A C 1
ATOM 3853 O O . MET A 1 515 ? 1.568 39.699 4.314 1.00 92.44 515 MET A O 1
ATOM 3857 N N . GLN A 1 516 ? 1.214 41.901 4.484 1.00 85.38 516 GLN A N 1
ATOM 3858 C CA . GLN A 1 516 ? 2.278 42.143 5.441 1.00 85.38 516 GLN A CA 1
ATOM 3859 C C . GLN A 1 516 ? 1.668 42.615 6.764 1.00 85.38 516 GLN A C 1
ATOM 3861 O O . GLN A 1 516 ? 0.909 43.582 6.808 1.00 85.38 516 GLN A O 1
ATOM 3866 N N . GLY A 1 517 ? 1.942 41.892 7.849 1.00 78.75 517 GLY A N 1
ATOM 3867 C CA . GLY A 1 517 ? 1.351 42.123 9.165 1.00 78.75 517 GLY A CA 1
ATOM 3868 C C . GLY A 1 517 ? 2.385 42.552 10.201 1.00 78.75 517 GLY A C 1
ATOM 3869 O O . GLY A 1 517 ? 3.446 41.956 10.291 1.00 78.75 517 GLY A O 1
ATOM 3870 N N . GLY A 1 518 ? 2.078 43.566 11.015 1.00 70.75 518 GLY A N 1
ATOM 3871 C CA . GLY A 1 518 ? 2.754 43.877 12.290 1.00 70.75 518 GLY A CA 1
ATOM 3872 C C . GLY A 1 518 ? 4.243 44.284 12.278 1.00 70.75 518 GLY A C 1
ATOM 3873 O O . GLY A 1 518 ? 4.735 44.697 13.322 1.00 70.75 518 GLY A O 1
ATOM 3874 N N . GLY A 1 519 ? 4.959 44.182 11.151 1.00 77.38 519 GLY A N 1
ATOM 3875 C CA . GLY A 1 519 ? 6.416 44.374 11.037 1.00 77.38 519 GLY A CA 1
ATOM 3876 C C . GLY A 1 519 ? 6.862 45.621 10.252 1.00 77.38 519 GLY A C 1
ATOM 3877 O O . GLY A 1 519 ? 6.075 46.549 10.063 1.00 77.38 519 GLY A O 1
ATOM 3878 N N . GLN A 1 520 ? 8.120 45.660 9.785 1.00 86.69 520 GLN A N 1
ATOM 3879 C CA . GLN A 1 520 ? 8.656 46.722 8.911 1.00 86.69 520 GLN A CA 1
ATOM 3880 C C . GLN A 1 520 ? 8.973 46.205 7.497 1.00 86.69 520 GLN A C 1
ATOM 3882 O O . GLN A 1 520 ? 9.773 45.286 7.341 1.00 86.69 520 GLN A O 1
ATOM 3887 N N . GLY A 1 521 ? 8.429 46.855 6.467 1.00 88.75 521 GLY A N 1
ATOM 3888 C CA . GLY A 1 521 ? 8.768 46.633 5.058 1.00 88.75 521 GLY A CA 1
ATOM 3889 C C . GLY A 1 521 ? 7.603 46.881 4.100 1.00 88.75 521 GLY A C 1
ATOM 3890 O O . GLY A 1 521 ? 6.613 47.496 4.483 1.00 88.75 521 GLY A O 1
ATOM 3891 N N . ASN A 1 522 ? 7.745 46.495 2.833 1.00 93.12 522 ASN A N 1
ATOM 3892 C CA . ASN A 1 522 ? 6.772 46.834 1.789 1.00 93.12 522 ASN A CA 1
ATOM 3893 C C . ASN A 1 522 ? 5.948 45.624 1.327 1.00 93.12 522 ASN A C 1
ATOM 3895 O O . ASN A 1 522 ? 6.501 44.540 1.146 1.00 93.12 522 ASN A O 1
ATOM 3899 N N . ALA A 1 523 ? 4.668 45.858 1.025 1.00 93.38 523 ALA A N 1
ATOM 3900 C CA . ALA A 1 523 ? 3.766 44.899 0.391 1.00 93.38 523 ALA A CA 1
ATOM 3901 C C . ALA A 1 523 ? 3.506 45.311 -1.066 1.00 93.38 523 ALA A C 1
ATOM 3903 O O . ALA A 1 523 ? 3.031 46.420 -1.316 1.00 93.38 523 ALA A O 1
ATOM 3904 N N . GLY A 1 524 ? 3.808 44.437 -2.030 1.00 95.44 524 GLY A N 1
ATOM 3905 C CA . GLY A 1 524 ? 3.720 44.751 -3.460 1.00 95.44 524 GLY A CA 1
ATOM 3906 C C . GLY A 1 524 ? 3.029 43.676 -4.295 1.00 95.44 524 GLY A C 1
ATOM 3907 O O . GLY A 1 524 ? 3.486 42.540 -4.324 1.00 95.44 524 GLY A O 1
ATOM 3908 N N . ALA A 1 525 ? 1.984 44.033 -5.041 1.00 93.44 525 ALA A N 1
ATOM 3909 C CA . ALA A 1 525 ? 1.290 43.122 -5.952 1.00 93.44 525 ALA A CA 1
ATOM 3910 C C . ALA A 1 525 ? 1.259 43.645 -7.401 1.00 93.44 525 ALA A C 1
ATOM 3912 O O . ALA A 1 525 ? 1.394 44.843 -7.661 1.00 93.44 525 ALA A O 1
ATOM 3913 N N . GLY A 1 526 ? 1.098 42.738 -8.369 1.00 88.81 526 GLY A N 1
ATOM 3914 C CA . GLY A 1 526 ? 1.118 43.053 -9.798 1.00 88.81 526 GLY A CA 1
ATOM 3915 C C . GLY A 1 526 ? -0.147 43.736 -10.340 1.00 88.81 526 GLY A C 1
ATOM 3916 O O . GLY A 1 526 ? -0.928 44.342 -9.612 1.00 88.81 526 GLY A O 1
ATOM 3917 N N . GLN A 1 527 ? -0.328 43.675 -11.666 1.00 87.44 527 GLN A N 1
ATOM 3918 C CA . GLN A 1 527 ? -1.304 44.465 -12.438 1.00 87.44 527 GLN A CA 1
ATOM 3919 C C . GLN A 1 527 ? -2.751 44.438 -11.928 1.00 87.44 527 GLN A C 1
ATOM 3921 O O . GLN A 1 527 ? -3.370 45.493 -11.925 1.00 87.44 527 GLN A O 1
ATOM 3926 N N . ASN A 1 528 ? -3.265 43.288 -11.499 1.00 90.12 528 ASN A N 1
ATOM 3927 C CA . ASN A 1 528 ? -4.608 43.101 -10.935 1.00 90.12 528 ASN A CA 1
ATOM 3928 C C . ASN A 1 528 ? -4.542 42.561 -9.492 1.00 90.12 528 ASN A C 1
ATOM 3930 O O . ASN A 1 528 ? -5.506 41.988 -8.992 1.00 90.12 528 ASN A O 1
ATOM 3934 N N . GLY A 1 529 ? -3.373 42.660 -8.858 1.00 87.44 529 GLY A N 1
ATOM 3935 C CA . GLY A 1 529 ? -3.117 42.068 -7.554 1.00 87.44 529 GLY A CA 1
ATOM 3936 C C . GLY A 1 529 ? -3.620 42.925 -6.396 1.00 87.44 529 GLY A C 1
ATOM 3937 O O . GLY A 1 529 ? -3.950 44.103 -6.557 1.00 87.44 529 GLY A O 1
ATOM 3938 N N . GLN A 1 530 ? -3.649 42.323 -5.213 1.00 93.31 530 GLN A N 1
ATOM 3939 C CA . GLN A 1 530 ? -4.055 42.967 -3.967 1.00 93.31 530 GLN A CA 1
ATOM 3940 C C . GLN A 1 530 ? -2.867 42.998 -3.008 1.00 93.31 530 GLN A C 1
ATOM 3942 O O . GLN A 1 530 ? -2.286 41.955 -2.722 1.00 93.31 530 GLN A O 1
ATOM 3947 N N . ALA A 1 531 ? -2.508 44.173 -2.500 1.00 93.69 531 ALA A N 1
ATOM 3948 C CA . ALA A 1 531 ? -1.440 44.338 -1.522 1.00 93.69 531 ALA A CA 1
ATOM 3949 C C . ALA A 1 531 ? -1.967 45.030 -0.269 1.00 93.69 531 ALA A C 1
ATOM 3951 O O . ALA A 1 531 ? -2.472 46.148 -0.343 1.00 93.69 531 ALA A O 1
ATOM 3952 N N . VAL A 1 532 ? -1.817 44.383 0.884 1.00 92.00 532 VAL A N 1
ATOM 3953 C CA . VAL A 1 532 ? -2.202 44.921 2.190 1.00 92.00 532 VAL A CA 1
ATOM 3954 C C . VAL A 1 532 ? -0.958 45.070 3.056 1.00 92.00 532 VAL A C 1
ATOM 3956 O O . VAL A 1 532 ? -0.299 44.077 3.362 1.00 92.00 532 VAL A O 1
ATOM 3959 N N . GLN A 1 533 ? -0.664 46.298 3.486 1.00 88.00 533 GLN A N 1
ATOM 3960 C CA . GLN A 1 533 ? 0.365 46.581 4.482 1.00 88.00 533 GLN A CA 1
ATOM 3961 C C . GLN A 1 533 ? -0.276 47.041 5.798 1.00 88.00 533 GLN A C 1
ATOM 3963 O O . GLN A 1 533 ? -0.818 48.143 5.895 1.00 88.00 533 GLN A O 1
ATOM 3968 N N . GLY A 1 534 ? -0.233 46.177 6.810 1.00 83.88 534 GLY A N 1
ATOM 3969 C CA . GLY A 1 534 ? -0.721 46.417 8.172 1.00 83.88 534 GLY A CA 1
ATOM 3970 C C . GLY A 1 534 ? 0.392 46.535 9.221 1.00 83.88 534 GLY A C 1
ATOM 3971 O O . GLY A 1 534 ? 0.113 46.433 10.414 1.00 83.88 534 GLY A O 1
ATOM 3972 N N . GLY A 1 535 ? 1.652 46.659 8.796 1.00 77.12 535 GLY A N 1
ATOM 3973 C CA . GLY A 1 535 ? 2.829 46.790 9.657 1.00 77.12 535 GLY A CA 1
ATOM 3974 C C . GLY A 1 535 ? 3.032 48.168 10.301 1.00 77.12 535 GLY A C 1
ATOM 3975 O O . GLY A 1 535 ? 2.275 49.110 10.091 1.00 77.12 535 GLY A O 1
ATOM 3976 N N . VAL A 1 536 ? 4.101 48.288 11.094 1.00 80.00 536 VAL A N 1
ATOM 3977 C CA . VAL A 1 536 ? 4.484 49.530 11.792 1.00 80.00 536 VAL A CA 1
ATOM 3978 C C . VAL A 1 536 ? 5.065 50.560 10.818 1.00 80.00 536 VAL A C 1
ATOM 3980 O O . VAL A 1 536 ? 4.823 51.759 10.977 1.00 80.00 536 VAL A O 1
ATOM 3983 N N . GLN A 1 537 ? 5.818 50.113 9.803 1.00 85.75 537 GLN A N 1
ATOM 3984 C CA . GLN A 1 537 ? 6.440 50.991 8.809 1.00 85.75 537 GLN A CA 1
ATOM 3985 C C . GLN A 1 537 ? 6.611 50.313 7.442 1.00 85.75 537 GLN A C 1
ATOM 3987 O O . GLN A 1 537 ? 7.174 49.225 7.360 1.00 85.75 537 GLN A O 1
ATOM 3992 N N . GLY A 1 538 ? 6.227 51.010 6.373 1.00 88.56 538 GLY A N 1
ATOM 3993 C CA . GLY A 1 538 ? 6.503 50.662 4.977 1.00 88.56 538 GLY A CA 1
ATOM 3994 C C . GLY A 1 538 ? 5.276 50.761 4.071 1.00 88.56 538 GLY A C 1
ATOM 3995 O O . GLY A 1 538 ? 4.193 51.102 4.531 1.00 88.56 538 GLY A O 1
ATOM 3996 N N . ASN A 1 539 ? 5.457 50.554 2.769 1.00 92.44 539 ASN A N 1
ATOM 3997 C CA . ASN A 1 539 ? 4.498 50.975 1.742 1.00 92.44 539 ASN A CA 1
ATOM 3998 C C . ASN A 1 539 ? 3.635 49.817 1.213 1.00 92.44 539 ASN A C 1
ATOM 4000 O O . ASN A 1 539 ? 4.127 48.696 1.079 1.00 92.44 539 ASN A O 1
ATOM 4004 N N . ALA A 1 540 ? 2.393 50.112 0.821 1.00 92.38 540 ALA A N 1
ATOM 4005 C CA . ALA A 1 540 ? 1.536 49.217 0.038 1.00 92.38 540 ALA A CA 1
ATOM 4006 C C . ALA A 1 540 ? 1.499 49.645 -1.438 1.00 92.38 540 ALA A C 1
ATOM 4008 O O . ALA A 1 540 ? 1.202 50.801 -1.744 1.00 92.38 540 ALA A O 1
ATOM 4009 N N . GLY A 1 541 ? 1.765 48.723 -2.362 1.00 94.19 541 GLY A N 1
ATOM 4010 C CA . GLY A 1 541 ? 1.810 48.994 -3.799 1.00 94.19 541 GLY A CA 1
ATOM 4011 C C . GLY A 1 541 ? 1.073 47.949 -4.631 1.00 94.19 541 GLY A C 1
ATOM 4012 O O . GLY A 1 541 ? 1.281 46.755 -4.441 1.00 94.19 541 GLY A O 1
ATOM 4013 N N . ALA A 1 542 ? 0.265 48.385 -5.595 1.00 92.88 542 ALA A N 1
ATOM 4014 C CA . ALA A 1 542 ? -0.371 47.503 -6.572 1.00 92.88 542 ALA A CA 1
ATOM 4015 C C . ALA A 1 542 ? -0.263 48.053 -8.006 1.00 92.88 542 ALA A C 1
ATOM 4017 O O . ALA A 1 542 ? -0.041 49.247 -8.224 1.00 92.88 542 ALA A O 1
ATOM 4018 N N . GLY A 1 543 ? -0.388 47.178 -9.005 1.00 89.06 543 GLY A N 1
ATOM 4019 C CA . GLY A 1 543 ? -0.293 47.545 -10.418 1.00 89.06 543 GLY A CA 1
ATOM 4020 C C . GLY A 1 543 ? -1.528 48.280 -10.960 1.00 89.06 543 GLY A C 1
ATOM 4021 O O . GLY A 1 543 ? -2.305 48.850 -10.202 1.00 89.06 543 GLY A O 1
ATOM 4022 N N . GLN A 1 544 ? -1.680 48.308 -12.291 1.00 86.75 544 GLN A N 1
ATOM 4023 C CA . GLN A 1 544 ? -2.675 49.127 -13.005 1.00 86.75 544 GLN A CA 1
ATOM 4024 C C . GLN A 1 544 ? -4.092 49.010 -12.421 1.00 86.75 544 GLN A C 1
ATOM 4026 O O . GLN A 1 544 ? -4.552 49.965 -11.812 1.00 86.75 544 GLN A O 1
ATOM 4031 N N . ASN A 1 545 ? -4.726 47.843 -12.481 1.00 89.44 545 ASN A N 1
ATOM 4032 C CA . ASN A 1 545 ? -6.067 47.601 -11.936 1.00 89.44 545 ASN A CA 1
ATOM 4033 C C . ASN A 1 545 ? -6.031 47.005 -10.515 1.00 89.44 545 ASN A C 1
ATOM 4035 O O . ASN A 1 545 ? -6.981 46.350 -10.086 1.00 89.44 545 ASN A O 1
ATOM 4039 N N . GLY A 1 546 ? -4.906 47.146 -9.817 1.00 88.00 546 GLY A N 1
ATOM 4040 C CA . GLY A 1 546 ? -4.673 46.504 -8.531 1.00 88.00 546 GLY A CA 1
ATOM 4041 C C . GLY A 1 546 ? -5.285 47.270 -7.362 1.00 88.00 546 GLY A C 1
ATOM 4042 O O . GLY A 1 546 ? -5.702 48.425 -7.488 1.00 88.00 546 GLY A O 1
ATOM 4043 N N . GLN A 1 547 ? -5.308 46.621 -6.201 1.00 92.31 547 GLN A N 1
ATOM 4044 C CA . GLN A 1 547 ? -5.790 47.211 -4.956 1.00 92.31 547 GLN A CA 1
ATOM 4045 C C . GLN A 1 547 ? -4.649 47.300 -3.944 1.00 92.31 547 GLN A C 1
ATOM 4047 O O . GLN A 1 547 ? -4.042 46.287 -3.604 1.00 92.31 547 GLN A O 1
ATOM 4052 N N . ALA A 1 548 ? -4.362 48.500 -3.450 1.00 92.50 548 ALA A N 1
ATOM 4053 C CA . ALA A 1 548 ? -3.372 48.721 -2.401 1.00 92.50 548 ALA A CA 1
ATOM 4054 C C . ALA A 1 548 ? -4.064 49.227 -1.134 1.00 92.50 548 ALA A C 1
ATOM 4056 O O . ALA A 1 548 ? -4.752 50.247 -1.162 1.00 92.50 548 ALA A O 1
ATOM 4057 N N . MET A 1 549 ? -3.871 48.530 -0.018 1.00 91.31 549 MET A N 1
ATOM 4058 C CA . MET A 1 549 ? -4.426 48.900 1.275 1.00 91.31 549 MET A CA 1
ATOM 4059 C C . MET A 1 549 ? -3.321 49.111 2.306 1.00 91.31 549 MET A C 1
ATOM 4061 O O . MET A 1 549 ? -2.506 48.227 2.549 1.00 91.31 549 MET A O 1
ATOM 4065 N N . GLN A 1 550 ? -3.332 50.264 2.961 1.00 85.50 550 GLN A N 1
ATOM 4066 C CA . GLN A 1 550 ? -2.462 50.581 4.089 1.00 85.50 550 GLN A CA 1
ATOM 4067 C C . GLN A 1 550 ? -3.327 50.637 5.351 1.00 85.50 550 GLN A C 1
ATOM 4069 O O . GLN A 1 550 ? -4.111 51.566 5.512 1.00 85.50 550 GLN A O 1
ATOM 4074 N N . GLY A 1 551 ? -3.236 49.632 6.222 1.00 72.31 551 GLY A N 1
ATOM 4075 C CA . GLY A 1 551 ? -4.123 49.490 7.386 1.00 72.31 551 GLY A CA 1
ATOM 4076 C C . GLY A 1 551 ? -3.790 50.423 8.561 1.00 72.31 551 GLY A C 1
ATOM 4077 O O . GLY A 1 551 ? -4.698 50.869 9.258 1.00 72.31 551 GLY A O 1
ATOM 4078 N N . GLY A 1 552 ? -2.505 50.743 8.763 1.00 71.44 552 GLY A N 1
ATOM 4079 C CA . GLY A 1 552 ? -1.976 51.593 9.843 1.00 71.44 552 GLY A CA 1
ATOM 4080 C C . GLY A 1 552 ? -0.440 51.710 9.777 1.00 71.44 552 GLY A C 1
ATOM 4081 O O . GLY A 1 552 ? 0.172 51.071 8.927 1.00 71.44 552 GLY A O 1
ATOM 4082 N N . GLY A 1 553 ? 0.184 52.544 10.625 1.00 77.12 553 GLY A N 1
ATOM 4083 C CA . GLY A 1 553 ? 1.651 52.740 10.662 1.00 77.12 553 GLY A CA 1
ATOM 4084 C C . GLY A 1 553 ? 2.182 53.904 9.806 1.00 77.12 553 GLY A C 1
ATOM 4085 O O . GLY A 1 553 ? 1.413 54.766 9.383 1.00 77.12 553 GLY A O 1
ATOM 4086 N N . GLN A 1 554 ? 3.503 53.966 9.589 1.00 84.19 554 GLN A N 1
ATOM 4087 C CA . GLN A 1 554 ? 4.168 54.973 8.741 1.00 84.19 554 GLN A CA 1
ATOM 4088 C C . GLN A 1 554 ? 4.447 54.432 7.331 1.00 84.19 554 GLN A C 1
ATOM 4090 O O . GLN A 1 554 ? 5.306 53.567 7.166 1.00 84.19 554 GLN A O 1
ATOM 4095 N N . GLY A 1 555 ? 3.785 54.954 6.298 1.00 85.81 555 GLY A N 1
ATOM 4096 C CA . GLY A 1 555 ? 3.999 54.495 4.924 1.00 85.81 555 GLY A CA 1
ATOM 4097 C C . GLY A 1 555 ? 2.977 54.995 3.910 1.00 85.81 555 GLY A C 1
ATOM 4098 O O . GLY A 1 555 ? 1.901 55.471 4.267 1.00 85.81 555 GLY A O 1
ATOM 4099 N N . ASN A 1 556 ? 3.339 54.901 2.633 1.00 90.81 556 ASN A N 1
ATOM 4100 C CA . ASN A 1 556 ? 2.524 55.354 1.511 1.00 90.81 556 ASN A CA 1
ATOM 4101 C C . ASN A 1 556 ? 1.778 54.192 0.844 1.00 90.81 556 ASN A C 1
ATOM 4103 O O . ASN A 1 556 ? 2.319 53.094 0.714 1.00 90.81 556 ASN A O 1
ATOM 4107 N N . ALA A 1 557 ? 0.587 54.481 0.320 1.00 90.62 557 ALA A N 1
ATOM 4108 C CA . ALA A 1 557 ? -0.230 53.539 -0.440 1.00 90.62 557 ALA A CA 1
ATOM 4109 C C . ALA A 1 557 ? -0.343 53.975 -1.911 1.00 90.62 557 ALA A C 1
ATOM 4111 O O . ALA A 1 557 ? -0.677 55.126 -2.198 1.00 90.62 557 ALA A O 1
ATOM 4112 N N . GLY A 1 558 ? -0.075 53.072 -2.855 1.00 92.56 558 GLY A N 1
ATOM 4113 C CA . GLY A 1 558 ? -0.028 53.398 -4.280 1.00 92.56 558 GLY A CA 1
ATOM 4114 C C . GLY A 1 558 ? -0.644 52.336 -5.183 1.00 92.56 558 GLY A C 1
ATOM 4115 O O . GLY A 1 558 ? -0.349 51.155 -5.026 1.00 92.56 558 GLY A O 1
ATOM 4116 N N . ALA A 1 559 ? -1.438 52.748 -6.172 1.00 92.56 559 ALA A N 1
ATOM 4117 C CA . ALA A 1 559 ? -1.902 51.862 -7.245 1.00 92.56 559 ALA A CA 1
ATOM 4118 C C . ALA A 1 559 ? -1.793 52.521 -8.630 1.00 92.56 559 ALA A C 1
ATOM 4120 O O . ALA A 1 559 ? -1.734 53.747 -8.752 1.00 92.56 559 ALA A O 1
ATOM 4121 N N . GLY A 1 560 ? -1.745 51.710 -9.689 1.00 87.19 560 GLY A N 1
ATOM 4122 C CA . GLY A 1 560 ? -1.623 52.186 -11.068 1.00 87.19 560 GLY A CA 1
ATOM 4123 C C . GLY A 1 560 ? -2.926 52.747 -11.667 1.00 87.19 560 GLY A C 1
ATOM 4124 O O . GLY A 1 560 ? -3.837 53.171 -10.960 1.00 87.19 560 GLY A O 1
ATOM 4125 N N . GLN A 1 561 ? -2.992 52.823 -13.002 1.00 85.06 561 GLN A N 1
ATOM 4126 C CA . GLN A 1 561 ? -4.157 53.341 -13.741 1.00 85.06 561 GLN A CA 1
ATOM 4127 C C . GLN A 1 561 ? -5.394 52.449 -13.572 1.00 85.06 561 GLN A C 1
ATOM 4129 O O . GLN A 1 561 ? -5.337 51.288 -13.956 1.00 85.06 561 GLN A O 1
ATOM 4134 N N . ASN A 1 562 ? -6.516 53.020 -13.121 1.00 87.88 562 ASN A N 1
ATOM 4135 C CA . ASN A 1 562 ? -7.745 52.326 -12.686 1.00 87.88 562 ASN A CA 1
ATOM 4136 C C . ASN A 1 562 ? -7.639 51.569 -11.345 1.00 87.88 562 ASN A C 1
ATOM 4138 O O . ASN A 1 562 ? -8.572 50.861 -10.967 1.00 87.88 562 ASN A O 1
ATOM 4142 N N . GLY A 1 563 ? -6.529 51.710 -10.619 1.00 86.69 563 GLY A N 1
ATOM 4143 C CA . GLY A 1 563 ? -6.310 51.020 -9.352 1.00 86.69 563 GLY A CA 1
ATOM 4144 C C . GLY A 1 563 ? -7.118 51.616 -8.205 1.00 86.69 563 GLY A C 1
ATOM 4145 O O . GLY A 1 563 ? -7.569 52.763 -8.263 1.00 86.69 563 GLY A O 1
ATOM 4146 N N . GLN A 1 564 ? -7.284 50.842 -7.138 1.00 90.56 564 GLN A N 1
ATOM 4147 C CA . GLN A 1 564 ? -7.962 51.289 -5.924 1.00 90.56 564 GLN A CA 1
ATOM 4148 C C . GLN A 1 564 ? -6.969 51.363 -4.773 1.00 90.56 564 GLN A C 1
ATOM 4150 O O . GLN A 1 564 ? -6.221 50.423 -4.516 1.00 90.56 564 GLN A O 1
ATOM 4155 N N . VAL A 1 565 ? -6.971 52.482 -4.065 1.00 89.88 565 VAL A N 1
ATOM 4156 C CA . VAL A 1 565 ? -6.123 52.692 -2.898 1.00 89.88 565 VAL A CA 1
ATOM 4157 C C . VAL A 1 565 ? -7.000 52.955 -1.693 1.00 89.88 565 VAL A C 1
ATOM 4159 O O . VAL A 1 565 ? -7.835 53.857 -1.722 1.00 89.88 565 VAL A O 1
ATOM 4162 N N . MET A 1 566 ? -6.788 52.196 -0.625 1.00 89.69 566 MET A N 1
ATOM 4163 C CA . MET A 1 566 ? -7.411 52.437 0.668 1.00 89.69 566 MET A CA 1
ATOM 4164 C C . MET A 1 566 ? -6.327 52.709 1.708 1.00 89.69 566 MET A C 1
ATOM 4166 O O . MET A 1 566 ? -5.439 51.892 1.926 1.00 89.69 566 MET A O 1
ATOM 4170 N N . GLN A 1 567 ? -6.391 53.855 2.370 1.00 83.12 567 GLN A N 1
ATOM 4171 C CA . GLN A 1 567 ? -5.466 54.211 3.439 1.00 83.12 567 GLN A CA 1
ATOM 4172 C C . GLN A 1 567 ? -6.259 54.407 4.729 1.00 83.12 567 GLN A C 1
ATOM 4174 O O . GLN A 1 567 ? -7.155 55.241 4.776 1.00 83.12 567 GLN A O 1
ATOM 4179 N N . GLY A 1 568 ? -5.962 53.611 5.753 1.00 77.06 568 GLY A N 1
ATOM 4180 C CA . GLY A 1 568 ? -6.478 53.770 7.113 1.00 77.06 568 GLY A CA 1
ATOM 4181 C C . GLY A 1 568 ? -5.748 54.876 7.885 1.00 77.06 568 GLY A C 1
ATOM 4182 O O . GLY A 1 568 ? -4.961 55.624 7.311 1.00 77.06 568 GLY A O 1
ATOM 4183 N N . GLY A 1 569 ? -5.963 54.957 9.201 1.00 71.00 569 GLY A N 1
ATOM 4184 C CA . GLY A 1 569 ? -5.515 56.068 10.067 1.00 71.00 569 GLY A CA 1
ATOM 4185 C C . GLY A 1 569 ? -4.003 56.187 10.350 1.00 71.00 569 GLY A C 1
ATOM 4186 O O . GLY A 1 569 ? -3.618 56.650 11.422 1.00 71.00 569 GLY A O 1
ATOM 4187 N N . GLY A 1 570 ? -3.133 55.723 9.447 1.00 70.38 570 GLY A N 1
ATOM 4188 C CA . GLY A 1 570 ? -1.670 55.816 9.554 1.00 70.38 570 GLY A CA 1
ATOM 4189 C C . GLY A 1 570 ? -1.077 57.121 8.994 1.00 70.38 570 GLY A C 1
ATOM 4190 O O . GLY A 1 570 ? -1.758 57.912 8.348 1.00 70.38 570 GLY A O 1
ATOM 4191 N N . GLN A 1 571 ? 0.224 57.344 9.210 1.00 75.44 571 GLN A N 1
ATOM 4192 C CA . GLN A 1 571 ? 0.965 58.495 8.675 1.00 75.44 571 GLN A CA 1
ATOM 4193 C C . GLN A 1 571 ? 1.556 58.177 7.293 1.00 75.44 571 GLN A C 1
ATOM 4195 O O . GLN A 1 571 ? 2.473 57.366 7.181 1.00 75.44 571 GLN A O 1
ATOM 4200 N N . GLY A 1 572 ? 1.092 58.862 6.248 1.00 81.94 572 GLY A N 1
ATOM 4201 C CA . GLY A 1 572 ? 1.676 58.791 4.905 1.00 81.94 572 GLY A CA 1
ATOM 4202 C C . GLY A 1 572 ? 0.726 59.287 3.821 1.00 81.94 572 GLY A C 1
ATOM 4203 O O . GLY A 1 572 ? -0.345 59.807 4.124 1.00 81.94 572 GLY A O 1
ATOM 4204 N N . ASN A 1 573 ? 1.103 59.113 2.558 1.00 87.25 573 ASN A N 1
ATOM 4205 C CA . ASN A 1 573 ? 0.333 59.575 1.403 1.00 87.25 573 ASN A CA 1
ATOM 4206 C C . ASN A 1 573 ? -0.309 58.405 0.650 1.00 87.25 573 ASN A C 1
ATOM 4208 O O . ASN A 1 573 ? 0.323 57.365 0.464 1.00 87.25 573 ASN A O 1
ATOM 4212 N N . ALA A 1 574 ? -1.516 58.616 0.121 1.00 88.62 574 ALA A N 1
ATOM 4213 C CA . ALA A 1 574 ? -2.151 57.704 -0.826 1.00 88.62 574 ALA A CA 1
ATOM 4214 C C . ALA A 1 574 ? -2.286 58.329 -2.215 1.00 88.62 574 ALA A C 1
ATOM 4216 O O . ALA A 1 574 ? -2.646 59.501 -2.341 1.00 88.62 574 ALA A O 1
ATOM 4217 N N . GLY A 1 575 ? -2.035 57.539 -3.260 1.00 88.50 575 GLY A N 1
ATOM 4218 C CA . GLY A 1 575 ? -2.177 57.986 -4.643 1.00 88.50 575 GLY A CA 1
ATOM 4219 C C . GLY A 1 575 ? -2.492 56.852 -5.613 1.00 88.50 575 GLY A C 1
ATOM 4220 O O . GLY A 1 575 ? -1.860 55.802 -5.579 1.00 88.50 575 GLY A O 1
ATOM 4221 N N . ALA A 1 576 ? -3.448 57.083 -6.510 1.00 89.12 576 ALA A N 1
ATOM 4222 C CA . ALA A 1 576 ? -3.762 56.180 -7.613 1.00 89.12 576 ALA A CA 1
ATOM 4223 C C . ALA A 1 576 ? -3.455 56.850 -8.962 1.00 89.12 576 ALA A C 1
ATOM 4225 O O . ALA A 1 576 ? -3.460 58.080 -9.072 1.00 89.12 576 ALA A O 1
ATOM 4226 N N . GLY A 1 577 ? -3.180 56.045 -9.990 1.00 83.94 577 GLY A N 1
ATOM 4227 C CA . GLY A 1 577 ? -2.979 56.525 -11.356 1.00 83.94 577 GLY A CA 1
ATOM 4228 C C . GLY A 1 577 ? -4.255 57.094 -11.991 1.00 83.94 577 GLY A C 1
ATOM 4229 O O . GLY A 1 577 ? -5.315 57.174 -11.375 1.00 83.94 577 GLY A O 1
ATOM 4230 N N . GLN A 1 578 ? -4.165 57.481 -13.265 1.00 81.44 578 GLN A N 1
ATOM 4231 C CA . GLN A 1 578 ? -5.300 58.016 -14.026 1.00 81.44 578 GLN A CA 1
ATOM 4232 C C . GLN A 1 578 ? -6.517 57.070 -13.947 1.00 81.44 578 GLN A C 1
ATOM 4234 O O . GLN A 1 578 ? -6.360 55.863 -14.124 1.00 81.44 578 GLN A O 1
ATOM 4239 N N . ASN A 1 579 ? -7.703 57.620 -13.654 1.00 84.31 579 ASN A N 1
ATOM 4240 C CA . ASN A 1 579 ? -8.972 56.906 -13.406 1.00 84.31 579 ASN A CA 1
ATOM 4241 C C . ASN A 1 579 ? -9.008 55.983 -12.168 1.00 84.31 579 ASN A C 1
ATOM 4243 O O . ASN A 1 579 ? -9.985 55.260 -11.979 1.00 84.31 579 ASN A O 1
ATOM 4247 N N . GLY A 1 580 ? -7.971 55.988 -11.329 1.00 82.06 580 GLY A N 1
ATOM 4248 C CA . GLY A 1 580 ? -7.957 55.249 -10.070 1.00 82.06 580 GLY A CA 1
ATOM 4249 C C . GLY A 1 580 ? -8.782 55.921 -8.970 1.00 82.06 580 GLY A C 1
ATOM 4250 O O . GLY A 1 580 ? -9.133 57.100 -9.053 1.00 82.06 580 GLY A O 1
ATOM 4251 N N . GLN A 1 581 ? -9.089 55.162 -7.922 1.00 88.38 581 GLN A N 1
ATOM 4252 C CA . GLN A 1 581 ? -9.860 55.623 -6.768 1.00 88.38 581 GLN A CA 1
ATOM 4253 C C . GLN A 1 581 ? -8.992 55.608 -5.513 1.00 88.38 581 GLN A C 1
ATOM 4255 O O . GLN A 1 581 ? -8.272 54.645 -5.268 1.00 88.38 581 GLN A O 1
ATOM 4260 N N . VAL A 1 582 ? -9.085 56.660 -4.700 1.00 89.31 582 VAL A N 1
ATOM 4261 C CA . VAL A 1 582 ? -8.408 56.749 -3.402 1.00 89.31 582 VAL A CA 1
ATOM 4262 C C . VAL A 1 582 ? -9.458 56.960 -2.317 1.00 89.31 582 VAL A C 1
ATOM 4264 O O . VAL A 1 582 ? -10.243 57.903 -2.391 1.00 89.31 582 VAL A O 1
ATOM 4267 N N . MET A 1 583 ? -9.461 56.094 -1.308 1.00 85.56 583 MET A N 1
ATOM 4268 C CA . MET A 1 583 ? -10.267 56.220 -0.097 1.00 85.56 583 MET A CA 1
ATOM 4269 C C . MET A 1 583 ? -9.334 56.368 1.103 1.00 85.56 583 MET A C 1
ATOM 4271 O O . MET A 1 583 ? -8.594 55.445 1.435 1.00 85.56 583 MET A O 1
ATOM 4275 N N . GLN A 1 584 ? -9.363 57.527 1.753 1.00 77.50 584 GLN A N 1
ATOM 4276 C CA . GLN A 1 584 ? -8.645 57.765 3.006 1.00 77.50 584 GLN A CA 1
ATOM 4277 C C . GLN A 1 584 ? -9.646 57.715 4.164 1.00 77.50 584 GLN A C 1
ATOM 4279 O O . GLN A 1 584 ? -10.636 58.449 4.160 1.00 77.50 584 GLN A O 1
ATOM 4284 N N . GLY A 1 585 ? -9.410 56.823 5.124 1.00 67.12 585 GLY A N 1
ATOM 4285 C CA . GLY A 1 585 ? -10.086 56.820 6.416 1.00 67.12 585 GLY A CA 1
ATOM 4286 C C . GLY A 1 585 ? -9.523 57.949 7.273 1.00 67.12 585 GLY A C 1
ATOM 4287 O O . GLY A 1 585 ? -8.307 58.032 7.441 1.00 67.12 585 GLY A O 1
ATOM 4288 N N . GLY A 1 586 ? -10.403 58.835 7.740 1.00 54.69 586 GLY A N 1
ATOM 4289 C CA . GLY A 1 586 ? -10.058 59.935 8.646 1.00 54.69 586 GLY A CA 1
ATOM 4290 C C . GLY A 1 586 ? -9.799 59.482 10.073 1.00 54.69 586 GLY A C 1
ATOM 4291 O O . GLY A 1 586 ? -10.376 58.444 10.474 1.00 54.69 586 GLY A O 1
#

Organism: NCBI:txid717606

InterPro domains:
  IPR014867 Spore coat protein CotH/Invasin CotH2/3/7 [PF08757] (100-410)
  IPR014867 Spore coat protein CotH/Invasin CotH2/3/7 [PTHR40050] (50-313)

Radius of gyration: 29.98 Å; chains: 1; bounding box: 53×102×101 Å

pLDDT: mean 86.27, std 18.74, range [26.12, 98.88]

Foldseek 3Di:
DDDDDDDDDDDDDPPVVPVVPPVPPPPDPDDPDDDDPDPPQLVVLVVCCCVQAQPAQAAAEKEKEFDPVVVVVLLLPQVVFDWDWIWIQTRNNIAGRKTKHFDDDCQSVVQVPDPQFSLTKMKTAQCPGPHPGADSLAGIKIWASLPLFLQLCQVVLLLVLCVVLVALAWRKHKYFYHYNNHTQAITIITGDPAQSSCCSSPVGRAAWKWFQQFDACLLLAQQDQAPVSRPRTHTPDPHHDPRLSVVQSCCLLPNDPNQQAEPLSLLLSVLLSCQLQVPLVDCLHPRSGQWMWGDDPSYTGIHGGDRSCTLCRVVGDLQFQSLQNHPFFLSSRSSSNVQCVPVVSVVSSLVSNVCSLVPCLPLVNVLVVLVSVCVNCLVRQQVTPRRPDHSVSNVVSSVSSSVSSVSSSVSSVCCSVVVHPNDDPRGGDPGPDPDDDDADADADAFEDEDAEDEFEGHQAYETHYEAHAYEYEYHAAYEYEYEAHAYEFEYEAQYETEYEAHHDEYEYHAAYEYYYAAHEEEFEYEAAYETEYHYQYEEFEYEQQYETEYAEHHYEYEYENVYEYEYEPYHDYYDYYHNYYYHYHD

Sequence (586 aa):
MNSKSAVPILVASMIIALIAGIVLDGWARGTGDSAVSGGTSAAANTEQLDHDVFVKDKVVDVKITIDPDEFQSMLDNASAEEFKSATVEYNGIKLDNVGIRTKGNLSLRSVVSMPDSDRYSFKLSFDEYISNQTLLGLTKININNNYSDATYMREFLTYELAESMGLPTPKYSYVNVYVNGELKGFYLAVEQIGDSYLERNFGNAYGALYKGIMGNGSDLLYAGDSESDYPGLSRKSEKSNDDVLIDMIKELNSGTDYESVINVEDALGYIALNAVTTNTDSYIGSNKQNYYLYEDEGIFSILPWDYNMAFGGLGSNSSLMIDEPTDGALSERPLVDKLLKVGAYKTRYHEIIEYMLNTYLKDDVFQARVKQLSELIAAHVKADPTAFYTYDQYEQGVQQLLSFTSTRVANVAGQLDGTVKSSGDGSGNGGGMRGGGMGRGGRNNVAANGQNNAAAAGQNGEAMQGGGQGNAGAGQNGQVMQGGGQGNAEAGQNGQAMQGGGQGNAGAGQNGQVMQGGGQGNAGAGQNGQAVQGGVQGNAGAGQNGQAMQGGGQGNAGAGQNGQVMQGGGQGNAGAGQNGQVMQGG

Secondary structure (DSSP, 8-state):
------------SSSGGGSTTSSSGGG---------TTTTTHHHHHHHIIIIIS-SSS-EEEEEE--HHHHHHHHHTGGG---EEEEEEETTEEEEEEEEEEE-SHHHHHHHH-TT----EEEEETTSSSTT--BTTB-EEEEE--TT-TTS-HHHHHHHHHHHTT-----EEEEEEEETTEEEEEEEEEEPSSHHHHHHHHS---S-EEEEESSTTTT-----SSGGG-TTEEE--S---TTHHHHHHHHHHH-S-GGGTB-HHHHHHHHHHHHHHT--SSTTSTT-EEEEEEEETTEEEEEE---TTTTTGGG--TT--SSS--SS-GGG-HHHHHHHHSHHHHHHHHHHHHHHHHTTTSHHHHHHHHHHHHHHHHHHHHH-TT-SS-HHHHHHHHHHHHHHHHHHHHHHHHHHHTSS----SSS-TT-TT--SS----S---EEE-STT--EE--TT-EEEE-SSBS-EE--TT-EEEE-SSBS-EE--TT-EEEE-SSBS-EE--TT-EEEEESSBS-EE--TT-EEEEESSB--EEE-TT-EEEE-SSB--EEE-TT-EEEE-SSBS-EEE-TT-EEEE--